Protein AF-0000000080699581 (afdb_homodimer)

Radius of gyration: 23.77 Å; Cα contacts (8 Å, |Δi|>4): 1222; chains: 2; bounding box: 45×77×59 Å

Nearest PDB structures (foldseek):
  7l6l-assembly1_E  TM=8.924E-01  e=1.092E-12  Escherichia coli K-12
  3r4k-assembly2_D  TM=7.068E-01  e=3.228E-02  Ruegeria sp. TM1040
  7clf-assembly1_A  TM=2.922E-01  e=7.551E-05  Serratia marcescens
  2ia2-assembly1_A  TM=5.879E-01  e=5.915E-02  Rhodococcus jostii RHA1
  8bif-assembly2_D-2  TM=2.968E-01  e=8.018E-04  Photorhabdus laumondii subsp. laumondii TTO1

Foldseek 3Di:
DQDPLLVVLLVVVLLVQLVVQKDFLVRSCVVSVHDSVSSVVSLVVCVVVLQWPDDPRMIGGNPLNSPQLAVNQLPPPVVFLLQLLVVVLVVDDLAFEEEAEQDSSSLSNLLVCLAHAHYEYEYQAPSSCVSNVNRNHNYHHQAADQDRRRNGHFDDSNLVSLLVAAGAEYEDEAQADDLFGGAHADPRRQRSLLSNLVRYPAYEYEDEPVRLPDDHDGDNDGLVSHQEYEYQDDDDPVSCVSDDPPRHYDHGDD/DQPPLLVVLLVVVLLVQLVVQKDFLVRSCVVSVHDSVSSVVSLVVCVVVLQWPDDPRMIGGNPLNSPQLAVNQLPPPVVFLLQLLVVVLVVDDLAFEEEAEQHSSSLSNLLVCLAHAHYEYEYQAPSSCVSNVNRNHNYHHQAADQDRRRNGHFDDSSLVSLLVAAGAEYEDEAQADDLFGGAHADPRRQRSLLSNLVRYPAYEYEDEPVRLPDDHDGHNDGLVSHQEYEYQDDDDPVSCVSDDPPRHYDHGDD

Structure (mmCIF, N/CA/C/O backbone):
data_AF-0000000080699581-model_v1
#
loop_
_entity.id
_entity.type
_entity.pdbx_description
1 polymer 'Transcriptional regulator, DeoR family'
#
loop_
_atom_site.group_PDB
_atom_site.id
_atom_site.type_symbol
_atom_site.label_atom_id
_atom_site.label_alt_id
_atom_site.label_comp_id
_atom_site.label_asym_id
_atom_site.label_entity_id
_atom_site.label_seq_id
_atom_site.pdbx_PDB_ins_code
_atom_site.Cartn_x
_atom_site.Cartn_y
_atom_site.Cartn_z
_atom_site.occupancy
_atom_site.B_iso_or_equiv
_atom_site.auth_seq_id
_atom_site.auth_comp_id
_atom_site.auth_asym_id
_atom_site.auth_atom_id
_atom_site.pdbx_PDB_model_num
ATOM 1 N N . MET A 1 1 ? 6.617 -7.266 26.922 1 30.44 1 MET A N 1
ATOM 2 C CA . MET A 1 1 ? 7.117 -7.695 25.625 1 30.44 1 MET A CA 1
ATOM 3 C C . MET A 1 1 ? 6.59 -9.078 25.266 1 30.44 1 MET A C 1
ATOM 5 O O . MET A 1 1 ? 6.797 -10.039 26.016 1 30.44 1 MET A O 1
ATOM 9 N N . ALA A 1 2 ? 5.832 -9.281 24.391 1 43.41 2 ALA A N 1
ATOM 10 C CA . ALA A 1 2 ? 5.344 -10.656 24.344 1 43.41 2 ALA A CA 1
ATOM 11 C C . ALA A 1 2 ? 6.465 -11.625 23.984 1 43.41 2 ALA A C 1
ATOM 13 O O . ALA A 1 2 ? 7.316 -11.32 23.141 1 43.41 2 ALA A O 1
ATOM 14 N N . LYS A 1 3 ? 6.781 -12.734 24.469 1 46.5 3 LYS A N 1
ATOM 15 C CA . LYS A 1 3 ? 7.707 -13.828 24.188 1 46.5 3 LYS A CA 1
ATOM 16 C C . LYS A 1 3 ? 7.496 -14.383 22.781 1 46.5 3 LYS A C 1
ATOM 18 O O . LYS A 1 3 ? 6.375 -14.375 22.266 1 46.5 3 LYS A O 1
ATOM 23 N N . PRO A 1 4 ? 8.672 -14.812 22.141 1 44.22 4 PRO A N 1
ATOM 24 C CA . PRO A 1 4 ? 8.523 -15.422 20.828 1 44.22 4 PRO A CA 1
ATOM 25 C C . PRO A 1 4 ? 7.363 -16.406 20.75 1 44.22 4 PRO A C 1
ATOM 27 O O . PRO A 1 4 ? 6.641 -16.453 19.75 1 44.22 4 PRO A O 1
ATOM 30 N N . ILE A 1 5 ? 7.25 -17.188 21.641 1 51.97 5 ILE A N 1
ATOM 31 C CA . ILE A 1 5 ? 6.168 -18.156 21.766 1 51.97 5 ILE A CA 1
ATOM 32 C C . ILE A 1 5 ? 4.832 -17.438 21.891 1 51.97 5 ILE A C 1
ATOM 34 O O . ILE A 1 5 ? 3.824 -17.875 21.328 1 51.97 5 ILE A O 1
ATOM 38 N N . ASP A 1 6 ? 4.91 -16.234 22.344 1 58.69 6 ASP A N 1
ATOM 39 C CA . ASP A 1 6 ? 3.668 -15.484 22.516 1 58.69 6 ASP A CA 1
ATOM 40 C C . ASP A 1 6 ? 3.219 -14.867 21.188 1 58.69 6 ASP A C 1
ATOM 42 O O . ASP A 1 6 ? 2.029 -14.875 20.859 1 58.69 6 ASP A O 1
ATOM 46 N N . THR A 1 7 ? 4.156 -14.312 20.469 1 54.78 7 THR A N 1
ATOM 47 C CA . THR A 1 7 ? 3.836 -13.75 19.172 1 54.78 7 THR A CA 1
ATOM 48 C C . THR A 1 7 ? 3.395 -14.844 18.203 1 54.78 7 THR A C 1
ATOM 50 O O . THR A 1 7 ? 2.426 -14.672 17.453 1 54.78 7 THR A O 1
ATOM 53 N N . GLU A 1 8 ? 4.184 -15.852 18.172 1 59.66 8 GLU A N 1
ATOM 54 C CA . GLU A 1 8 ? 3.734 -17.016 17.406 1 59.66 8 GLU A CA 1
ATOM 55 C C . GLU A 1 8 ? 2.359 -17.484 17.875 1 59.66 8 GLU A C 1
ATOM 57 O O . GLU A 1 8 ? 1.495 -17.797 17.062 1 59.66 8 GLU A O 1
ATOM 62 N N . ARG A 1 9 ? 2.338 -17.484 19.141 1 72 9 ARG A N 1
ATOM 63 C CA . ARG A 1 9 ? 1.052 -17.938 19.656 1 72 9 ARG A CA 1
ATOM 64 C C . ARG A 1 9 ? -0.059 -16.953 19.297 1 72 9 ARG A C 1
ATOM 66 O O . ARG A 1 9 ? -1.147 -17.375 18.891 1 72 9 ARG A O 1
ATOM 73 N N . ARG A 1 10 ? 0.311 -15.727 19.391 1 70.38 10 ARG A N 1
ATOM 74 C CA . ARG A 1 10 ? -0.711 -14.75 19.031 1 70.38 10 ARG A CA 1
ATOM 75 C C . ARG A 1 10 ? -1.081 -14.859 17.547 1 70.38 10 ARG A C 1
ATOM 77 O O . ARG A 1 10 ? -2.258 -14.773 17.188 1 70.38 10 ARG A O 1
ATOM 84 N N . GLN A 1 11 ? -0.11 -15 16.766 1 64.31 11 GLN A N 1
ATOM 85 C CA . GLN A 1 11 ? -0.418 -15.258 15.359 1 64.31 11 GLN A CA 1
ATOM 86 C C . GLN A 1 11 ? -1.244 -16.531 15.203 1 64.31 11 GLN A C 1
ATOM 88 O O . GLN A 1 11 ? -2.189 -16.578 14.414 1 64.31 11 GLN A O 1
ATOM 93 N N . LYS A 1 12 ? -0.851 -17.422 15.945 1 69.62 12 LYS A N 1
ATOM 94 C CA . LYS A 1 12 ? -1.605 -18.672 15.922 1 69.62 12 LYS A CA 1
ATOM 95 C C . LYS A 1 12 ? -3 -18.484 16.516 1 69.62 12 LYS A C 1
ATOM 97 O O . LYS A 1 12 ? -3.969 -19.078 16.031 1 69.62 12 LYS A O 1
ATOM 102 N N . ILE A 1 13 ? -3.064 -17.672 17.469 1 74.19 13 ILE A N 1
ATOM 103 C CA . ILE A 1 13 ? -4.359 -17.344 18.062 1 74.19 13 ILE A CA 1
ATOM 104 C C . ILE A 1 13 ? -5.223 -16.625 17.031 1 74.19 13 ILE A C 1
ATOM 106 O O . ILE A 1 13 ? -6.402 -16.938 16.859 1 74.19 13 ILE A O 1
ATOM 110 N N . VAL A 1 14 ? -4.496 -15.711 16.406 1 66.88 14 VAL A N 1
ATOM 111 C CA . VAL A 1 14 ? -5.227 -14.992 15.367 1 66.88 14 VAL A CA 1
ATOM 112 C C . VAL A 1 14 ? -5.68 -15.977 14.289 1 66.88 14 VAL A C 1
ATOM 114 O O . VAL A 1 14 ? -6.836 -15.953 13.867 1 66.88 14 VAL A O 1
ATOM 117 N N . GLN A 1 15 ? -4.758 -16.781 13.953 1 62.25 15 GLN A N 1
ATOM 118 C CA . GLN A 1 15 ? -5.082 -17.797 12.961 1 62.25 15 GLN A CA 1
ATOM 119 C C . GLN A 1 15 ? -6.207 -18.703 13.453 1 62.25 15 GLN A C 1
ATOM 121 O O . GLN A 1 15 ? -7.121 -19.031 12.695 1 62.25 15 GLN A O 1
ATOM 126 N N . TYR A 1 16 ? -6.098 -19.078 14.68 1 66.44 16 TYR A N 1
ATOM 127 C CA . TYR A 1 16 ? -7.109 -19.938 15.281 1 66.44 16 TYR A CA 1
ATOM 128 C C . TYR A 1 16 ? -8.469 -19.25 15.305 1 66.44 16 TYR A C 1
ATOM 130 O O . TYR A 1 16 ? -9.477 -19.828 14.891 1 66.44 16 TYR A O 1
ATOM 138 N N . VAL A 1 17 ? -8.461 -18.031 15.68 1 68.56 17 VAL A N 1
ATOM 139 C CA . VAL A 1 17 ? -9.719 -17.297 15.812 1 68.56 17 VAL A CA 1
ATOM 140 C C . VAL A 1 17 ? -10.297 -17 14.43 1 68.56 17 VAL A C 1
ATOM 142 O O . VAL A 1 17 ? -11.508 -17.109 14.219 1 68.56 17 VAL A O 1
ATOM 145 N N . MET A 1 18 ? -9.312 -16.766 13.578 1 59.19 18 MET A N 1
ATOM 146 C CA . MET A 1 18 ? -9.75 -16.469 12.211 1 59.19 18 MET A CA 1
ATOM 147 C C . MET A 1 18 ? -10.289 -17.734 11.539 1 59.19 18 MET A C 1
ATOM 149 O O . MET A 1 18 ? -11.273 -17.672 10.805 1 59.19 18 MET A O 1
ATOM 153 N N . SER A 1 19 ? -9.719 -18.812 11.797 1 57.88 19 SER A N 1
ATOM 154 C CA . SER A 1 19 ? -10.117 -20.078 11.211 1 57.88 19 SER A CA 1
ATOM 155 C C . SER A 1 19 ? -11.414 -20.594 11.836 1 57.88 19 SER A C 1
ATOM 157 O O . SER A 1 19 ? -12.219 -21.234 11.156 1 57.88 19 SER A O 1
ATOM 159 N N . HIS A 1 20 ? -11.68 -20.203 13.047 1 60.62 20 HIS A N 1
ATOM 160 C CA . HIS A 1 20 ? -12.828 -20.75 13.758 1 60.62 20 HIS A CA 1
ATOM 161 C C . HIS A 1 20 ? -13.938 -19.719 13.891 1 60.62 20 HIS A C 1
ATOM 163 O O . HIS A 1 20 ? -15.023 -20.031 14.375 1 60.62 20 HIS A O 1
ATOM 169 N N . GLY A 1 21 ? -13.562 -18.5 13.328 1 59.16 21 GLY A N 1
ATOM 170 C CA . GLY A 1 21 ? -14.523 -17.406 13.375 1 59.16 21 GLY A CA 1
ATOM 171 C C . GLY A 1 21 ? -14.68 -16.812 14.766 1 59.16 21 GLY A C 1
ATOM 172 O O . GLY A 1 21 ? -15.109 -15.664 14.906 1 59.16 21 GLY A O 1
ATOM 173 N N . LYS A 1 22 ? -14.57 -17.656 15.711 1 65 22 LYS A N 1
ATOM 174 C CA . LYS A 1 22 ? -14.609 -17.281 17.125 1 65 22 LYS A CA 1
ATOM 175 C C . LYS A 1 22 ? -13.812 -18.25 17.969 1 65 22 LYS A C 1
ATOM 177 O O . LYS A 1 22 ? -13.508 -19.359 17.531 1 65 22 LYS A O 1
ATOM 182 N N . ALA A 1 23 ? -13.227 -17.766 19.078 1 76.81 23 ALA A N 1
ATOM 183 C CA . ALA A 1 23 ? -12.609 -18.672 20.031 1 76.81 23 ALA A CA 1
ATOM 184 C C . ALA A 1 23 ? -12.852 -18.219 21.469 1 76.81 23 ALA A C 1
ATOM 186 O O . ALA A 1 23 ? -13.062 -17.031 21.719 1 76.81 23 ALA A O 1
ATOM 187 N N . ARG A 1 24 ? -13.102 -19.203 22.375 1 78.44 24 ARG A N 1
ATOM 188 C CA . ARG A 1 24 ? -13.172 -18.891 23.797 1 78.44 24 ARG A CA 1
ATOM 189 C C . ARG A 1 24 ? -11.781 -18.891 24.422 1 78.44 24 ARG A C 1
ATOM 191 O O . ARG A 1 24 ? -10.898 -19.625 23.984 1 78.44 24 ARG A O 1
ATOM 198 N N . VAL A 1 25 ? -11.578 -18.062 25.375 1 82.19 25 VAL A N 1
ATOM 199 C CA . VAL A 1 25 ? -10.305 -17.953 26.078 1 82.19 25 VAL A CA 1
ATOM 200 C C . VAL A 1 25 ? -9.875 -19.328 26.562 1 82.19 25 VAL A C 1
ATOM 202 O O . VAL A 1 25 ? -8.711 -19.719 26.438 1 82.19 25 VAL A O 1
ATOM 205 N N . ALA A 1 26 ? -10.82 -20.109 27.094 1 81.38 26 ALA A N 1
ATOM 206 C CA . ALA A 1 26 ? -10.523 -21.438 27.594 1 81.38 26 ALA A CA 1
ATOM 207 C C . ALA A 1 26 ? -10.055 -22.375 26.484 1 81.38 26 ALA A C 1
ATOM 209 O O . ALA A 1 26 ? -9.125 -23.156 26.672 1 81.38 26 ALA A O 1
ATOM 210 N N . GLU A 1 27 ? -10.656 -22.344 25.297 1 82.12 27 GLU A N 1
ATOM 211 C CA . GLU A 1 27 ? -10.289 -23.125 24.125 1 82.12 27 GLU A CA 1
ATOM 212 C C . GLU A 1 27 ? -8.867 -22.797 23.672 1 82.12 27 GLU A C 1
ATOM 214 O O . GLU A 1 27 ? -8.094 -23.688 23.328 1 82.12 27 GLU A O 1
ATOM 219 N N . LEU A 1 28 ? -8.609 -21.578 23.641 1 83.12 28 LEU A N 1
ATOM 220 C CA . LEU A 1 28 ? -7.281 -21.125 23.219 1 83.12 28 LEU A CA 1
ATOM 221 C C . LEU A 1 28 ? -6.219 -21.562 24.219 1 83.12 28 LEU A C 1
ATOM 223 O O . LEU A 1 28 ? -5.121 -21.969 23.828 1 83.12 28 LEU A O 1
ATOM 227 N N . ALA A 1 29 ? -6.574 -21.469 25.453 1 84.69 29 ALA A N 1
ATOM 228 C CA . ALA A 1 29 ? -5.656 -21.922 26.5 1 84.69 29 ALA A CA 1
ATOM 229 C C . ALA A 1 29 ? -5.328 -23.406 26.359 1 84.69 29 ALA A C 1
ATOM 231 O O . ALA A 1 29 ? -4.172 -23.812 26.5 1 84.69 29 ALA A O 1
ATOM 232 N N . GLU A 1 30 ? -6.352 -24.188 26.109 1 84.12 30 GLU A N 1
ATOM 233 C CA . GLU A 1 30 ? -6.168 -25.625 25.875 1 84.12 30 GLU A CA 1
ATOM 234 C C . GLU A 1 30 ? -5.363 -25.875 24.609 1 84.12 30 GLU A C 1
ATOM 236 O O . GLU A 1 30 ? -4.445 -26.703 24.609 1 84.12 30 GLU A O 1
ATOM 241 N N . ALA A 1 31 ? -5.664 -25.188 23.531 1 80.81 31 ALA A N 1
ATOM 242 C CA . ALA A 1 31 ? -5.074 -25.406 22.219 1 80.81 31 ALA A CA 1
ATOM 243 C C . ALA A 1 31 ? -3.588 -25.062 22.219 1 80.81 31 ALA A C 1
ATOM 245 O O . ALA A 1 31 ? -2.793 -25.703 21.516 1 80.81 31 ALA A O 1
ATOM 246 N N . PHE A 1 32 ? -3.293 -24.125 23 1 80.81 32 PHE A N 1
ATOM 247 C CA . PHE A 1 32 ? -1.922 -23.625 22.953 1 80.81 32 PHE A CA 1
ATOM 248 C C . PHE A 1 32 ? -1.177 -23.969 24.234 1 80.81 32 PHE A C 1
ATOM 250 O O . PHE A 1 32 ? -0.055 -23.516 24.453 1 80.81 32 PHE A O 1
ATOM 257 N N . ASN A 1 33 ? -1.839 -24.734 25.016 1 81.81 33 ASN A N 1
ATOM 258 C CA . ASN A 1 33 ? -1.288 -25.281 26.25 1 81.81 33 ASN A CA 1
ATOM 259 C C . ASN A 1 33 ? -0.688 -24.172 27.125 1 81.81 33 ASN A C 1
ATOM 261 O O . ASN A 1 33 ? 0.458 -24.281 27.562 1 81.81 33 ASN A O 1
ATOM 265 N N . VAL A 1 34 ? -1.555 -23.203 27.266 1 82.88 34 VAL A N 1
ATOM 266 C CA . VAL A 1 34 ? -1.167 -22.109 28.156 1 82.88 34 VAL A CA 1
ATOM 267 C C . VAL A 1 34 ? -2.338 -21.734 29.047 1 82.88 34 VAL A C 1
ATOM 269 O O . VAL A 1 34 ? -3.455 -22.219 28.875 1 82.88 34 VAL A O 1
ATOM 272 N N . SER A 1 35 ? -2.123 -20.938 30.031 1 81 35 SER A N 1
ATOM 273 C CA . SER A 1 35 ? -3.172 -20.562 30.969 1 81 35 SER A CA 1
ATOM 274 C C . SER A 1 35 ? -4.148 -19.578 30.328 1 81 35 SER A C 1
ATOM 276 O O . SER A 1 35 ? -3.803 -18.875 29.375 1 81 35 SER A O 1
ATOM 278 N N . GLY A 1 36 ? -5.301 -19.484 30.859 1 82.06 36 GLY A N 1
ATOM 279 C CA . GLY A 1 36 ? -6.281 -18.5 30.422 1 82.06 36 GLY A CA 1
ATOM 280 C C . GLY A 1 36 ? -5.797 -17.078 30.562 1 82.06 36 GLY A C 1
ATOM 281 O O . GLY A 1 36 ? -6.125 -16.219 29.734 1 82.06 36 GLY A O 1
ATOM 282 N N . GLU A 1 37 ? -5.035 -16.953 31.516 1 81.75 37 GLU A N 1
ATOM 283 C CA . GLU A 1 37 ? -4.488 -15.617 31.766 1 81.75 37 GLU A CA 1
ATOM 284 C C . GLU A 1 37 ? -3.512 -15.211 30.656 1 81.75 37 GLU A C 1
ATOM 286 O O . GLU A 1 37 ? -3.516 -14.062 30.219 1 81.75 37 GLU A O 1
ATOM 291 N N . THR A 1 38 ? -2.861 -16.094 30.219 1 78.56 38 THR A N 1
ATOM 292 C CA . THR A 1 38 ? -1.924 -15.859 29.125 1 78.56 38 THR A CA 1
ATOM 293 C C . THR A 1 38 ? -2.67 -15.547 27.828 1 78.56 38 THR A C 1
ATOM 295 O O . THR A 1 38 ? -2.293 -14.625 27.094 1 78.56 38 THR A O 1
ATOM 298 N N . ILE A 1 39 ? -3.711 -16.344 27.594 1 81.62 39 ILE A N 1
ATOM 299 C CA . ILE A 1 39 ? -4.52 -16.109 26.406 1 81.62 39 ILE A CA 1
ATOM 300 C C . ILE A 1 39 ? -5.172 -14.734 26.484 1 81.62 39 ILE A C 1
ATOM 302 O O . ILE A 1 39 ? -5.203 -14 25.484 1 81.62 39 ILE A O 1
ATOM 306 N N . ARG A 1 40 ? -5.617 -14.359 27.625 1 78.12 40 ARG A N 1
ATOM 307 C CA . ARG A 1 40 ? -6.277 -13.07 27.797 1 78.12 40 ARG A CA 1
ATOM 308 C C . ARG A 1 40 ? -5.309 -11.914 27.547 1 78.12 40 ARG A C 1
ATOM 310 O O . ARG A 1 40 ? -5.676 -10.914 26.938 1 78.12 40 ARG A O 1
ATOM 317 N N . LYS A 1 41 ? -4.191 -12.086 27.859 1 76.44 41 LYS A N 1
ATOM 318 C CA . LYS A 1 41 ? -3.166 -11.078 27.594 1 76.44 41 LYS A CA 1
ATOM 319 C C . LYS A 1 41 ? -2.893 -10.953 26.109 1 76.44 41 LYS A C 1
ATOM 321 O O . LYS A 1 41 ? -2.793 -9.844 25.578 1 76.44 41 LYS A O 1
ATOM 326 N N . ASP A 1 42 ? -2.82 -12.102 25.516 1 75.69 42 ASP A N 1
ATOM 327 C CA . ASP A 1 42 ? -2.645 -12.109 24.062 1 75.69 42 ASP A CA 1
ATOM 328 C C . ASP A 1 42 ? -3.836 -11.461 23.359 1 75.69 42 ASP A C 1
ATOM 330 O O . ASP A 1 42 ? -3.662 -10.656 22.438 1 75.69 42 ASP A O 1
ATOM 334 N N . LEU A 1 43 ? -5.023 -11.773 23.781 1 76.06 43 LEU A N 1
ATOM 335 C CA . LEU A 1 43 ? -6.246 -11.297 23.141 1 76.06 43 LEU A CA 1
ATOM 336 C C . LEU A 1 43 ? -6.422 -9.797 23.359 1 76.06 43 LEU A C 1
ATOM 338 O O . LEU A 1 43 ? -6.914 -9.086 22.484 1 76.06 43 LEU A O 1
ATOM 342 N N . ASN A 1 44 ? -6 -9.375 24.453 1 70.88 44 ASN A N 1
ATOM 343 C CA . ASN A 1 44 ? -6.051 -7.945 24.719 1 70.88 44 ASN A CA 1
ATOM 344 C C . ASN A 1 44 ? -5.133 -7.168 23.766 1 70.88 44 ASN A C 1
ATOM 346 O O . ASN A 1 44 ? -5.516 -6.121 23.25 1 70.88 44 ASN A O 1
ATOM 350 N N . GLU A 1 45 ? -4.105 -7.73 23.547 1 65.31 45 GLU A N 1
ATOM 351 C CA . GLU A 1 45 ? -3.186 -7.129 22.578 1 65.31 45 GLU A CA 1
ATOM 352 C C . GLU A 1 45 ? -3.775 -7.133 21.172 1 65.31 45 GLU A C 1
ATOM 354 O O . GLU A 1 45 ? -3.695 -6.129 20.469 1 65.31 45 GLU A O 1
ATOM 359 N N . LEU A 1 46 ? -4.328 -8.133 20.797 1 66.44 46 LEU A N 1
ATOM 360 C CA . LEU A 1 46 ? -4.93 -8.289 19.484 1 66.44 46 LEU A CA 1
ATOM 361 C C . LEU A 1 46 ? -6.191 -7.449 19.359 1 66.44 46 LEU A C 1
ATOM 363 O O . LEU A 1 46 ? -6.496 -6.934 18.266 1 66.44 46 LEU A O 1
ATOM 367 N N . HIS A 1 47 ? -6.805 -7.254 20.453 1 63.19 47 HIS A N 1
ATOM 368 C CA . HIS A 1 47 ? -7.984 -6.395 20.5 1 63.19 47 HIS A CA 1
ATOM 369 C C . HIS A 1 47 ? -7.598 -4.926 20.359 1 63.19 47 HIS A C 1
ATOM 371 O O . HIS A 1 47 ? -8.227 -4.188 19.594 1 63.19 47 HIS A O 1
ATOM 377 N N . ASN A 1 48 ? -6.668 -4.66 20.953 1 58.94 48 ASN A N 1
ATOM 378 C CA . ASN A 1 48 ? -6.195 -3.281 20.891 1 58.94 48 ASN A CA 1
ATOM 379 C C . ASN A 1 48 ? -5.672 -2.926 19.5 1 58.94 48 ASN A C 1
ATOM 381 O O . ASN A 1 48 ? -5.758 -1.773 19.078 1 58.94 48 ASN A O 1
ATOM 385 N N . ARG A 1 49 ? -5.324 -3.957 18.875 1 50.34 49 ARG A N 1
ATOM 386 C CA . ARG A 1 49 ? -4.84 -3.791 17.516 1 50.34 49 ARG A CA 1
ATOM 387 C C . ARG A 1 49 ? -5.969 -3.955 16.5 1 50.34 49 ARG A C 1
ATOM 389 O O . ARG A 1 49 ? -5.73 -4.012 15.289 1 50.34 49 ARG A O 1
ATOM 396 N N . ASN A 1 50 ? -7.031 -4.02 17 1 53.06 50 ASN A N 1
ATOM 397 C CA . ASN A 1 50 ? -8.258 -4.258 16.234 1 53.06 50 ASN A CA 1
ATOM 398 C C . ASN A 1 50 ? -8.125 -5.469 15.32 1 53.06 50 ASN A C 1
ATOM 400 O O . ASN A 1 50 ? -8.648 -5.473 14.203 1 53.06 50 ASN A O 1
ATOM 404 N N . ILE A 1 51 ? -7.363 -6.371 15.75 1 58.31 51 ILE A N 1
ATOM 405 C CA . ILE A 1 51 ? -7.219 -7.617 15.016 1 58.31 51 ILE A CA 1
ATOM 406 C C . ILE A 1 51 ? -8.266 -8.625 15.492 1 58.31 51 ILE A C 1
ATOM 408 O O . ILE A 1 51 ? -8.883 -9.312 14.68 1 58.31 51 ILE A O 1
ATOM 412 N N . LEU A 1 52 ? -8.344 -8.617 16.828 1 63.78 52 LEU A N 1
ATOM 413 C CA . LEU A 1 52 ? -9.375 -9.445 17.453 1 63.78 52 LEU A CA 1
ATOM 414 C C . LEU A 1 52 ? -10.195 -8.641 18.453 1 63.78 52 LEU A C 1
ATOM 416 O O . LEU A 1 52 ? -9.695 -7.672 19.031 1 63.78 52 LEU A O 1
ATOM 420 N N . HIS A 1 53 ? -11.391 -8.828 18.359 1 64.5 53 HIS A N 1
ATOM 421 C CA . HIS A 1 53 ? -12.281 -8.258 19.359 1 64.5 53 HIS A CA 1
ATOM 422 C C . HIS A 1 53 ? -12.578 -9.258 20.484 1 64.5 53 HIS A C 1
ATOM 424 O O . HIS A 1 53 ? -12.906 -10.414 20.203 1 64.5 53 HIS A O 1
ATOM 430 N N . LYS A 1 54 ? -12.242 -8.805 21.625 1 61.69 54 LYS A N 1
ATOM 431 C CA . LYS A 1 54 ? -12.516 -9.641 22.797 1 61.69 54 LYS A CA 1
ATOM 432 C C . LYS A 1 54 ? -13.734 -9.133 23.562 1 61.69 54 LYS A C 1
ATOM 434 O O . LYS A 1 54 ? -13.852 -7.93 23.812 1 61.69 54 LYS A O 1
ATOM 439 N N . GLY A 1 55 ? -14.812 -9.945 23.688 1 59.31 55 GLY A N 1
ATOM 440 C CA . GLY A 1 55 ? -15.984 -9.688 24.516 1 59.31 55 GLY A CA 1
ATOM 441 C C . GLY A 1 55 ? -16.547 -10.938 25.172 1 59.31 55 GLY A C 1
ATOM 442 O O . GLY A 1 55 ? -16.719 -11.961 24.5 1 59.31 55 GLY A O 1
ATOM 443 N N . HIS A 1 56 ? -16.984 -10.781 26.656 1 59.47 56 HIS A N 1
ATOM 444 C CA . HIS A 1 56 ? -17.672 -11.797 27.438 1 59.47 56 HIS A CA 1
ATOM 445 C C . HIS A 1 56 ? -16.938 -13.133 27.359 1 59.47 56 HIS A C 1
ATOM 447 O O . HIS A 1 56 ? -17.578 -14.18 27.219 1 59.47 56 HIS A O 1
ATOM 453 N N . GLY A 1 57 ? -15.555 -13.18 27.328 1 62.5 57 GLY A N 1
ATOM 454 C CA . GLY A 1 57 ? -14.812 -14.43 27.312 1 62.5 57 GLY A CA 1
ATOM 455 C C . GLY A 1 57 ? -14.672 -15.016 25.906 1 62.5 57 GLY A C 1
ATOM 456 O O . GLY A 1 57 ? -14.086 -16.094 25.734 1 62.5 57 GLY A O 1
ATOM 457 N N . ILE A 1 58 ? -15.328 -14.422 24.891 1 62.59 58 ILE A N 1
ATOM 458 C CA . ILE A 1 58 ? -15.258 -14.836 23.5 1 62.59 58 ILE A CA 1
ATOM 459 C C . ILE A 1 58 ? -14.367 -13.875 22.703 1 62.59 58 ILE A C 1
ATOM 461 O O . ILE A 1 58 ? -14.367 -12.672 22.969 1 62.59 58 ILE A O 1
ATOM 465 N N . VAL A 1 59 ? -13.484 -14.461 21.969 1 69.75 59 VAL A N 1
ATOM 466 C CA . VAL A 1 59 ? -12.617 -13.68 21.094 1 69.75 59 VAL A CA 1
ATOM 467 C C . VAL A 1 59 ? -13.094 -13.812 19.641 1 69.75 59 VAL A C 1
ATOM 469 O O . VAL A 1 59 ? -13.312 -14.922 19.156 1 69.75 59 VAL A O 1
ATOM 472 N N . LEU A 1 60 ? -13.43 -12.672 19.188 1 58.19 60 LEU A N 1
ATOM 473 C CA . LEU A 1 60 ? -13.875 -12.578 17.797 1 58.19 60 LEU A CA 1
ATOM 474 C C . LEU A 1 60 ? -12.844 -11.852 16.938 1 58.19 60 LEU A C 1
ATOM 476 O O . LEU A 1 60 ? -12.094 -11.008 17.438 1 58.19 60 LEU A O 1
ATOM 480 N N . PRO A 1 61 ? -12.523 -12.539 15.789 1 54.28 61 PRO A N 1
ATOM 481 C CA . PRO A 1 61 ? -11.781 -11.625 14.922 1 54.28 61 PRO A CA 1
ATOM 482 C C . PRO A 1 61 ? -12.336 -10.203 14.945 1 54.28 61 PRO A C 1
ATOM 484 O O . PRO A 1 61 ? -13.547 -10.016 15.07 1 54.28 61 PRO A O 1
ATOM 487 N N . ALA A 1 62 ? -11.5 -9.227 15.25 1 48.09 62 ALA A N 1
ATOM 488 C CA . ALA A 1 62 ? -12.062 -7.883 15.109 1 48.09 62 ALA A CA 1
ATOM 489 C C . ALA A 1 62 ? -12.875 -7.758 13.82 1 48.09 62 ALA A C 1
ATOM 491 O O . ALA A 1 62 ? -12.547 -8.391 12.812 1 48.09 62 ALA A O 1
ATOM 492 N N . SER A 1 63 ? -14.062 -7.492 14.031 1 44.34 63 SER A N 1
ATOM 493 C CA . SER A 1 63 ? -14.992 -7.461 12.906 1 44.34 63 SER A CA 1
ATOM 494 C C . SER A 1 63 ? -14.266 -7.156 11.594 1 44.34 63 SER A C 1
ATOM 496 O O . SER A 1 63 ? -14.539 -7.785 10.57 1 44.34 63 SER A O 1
ATOM 498 N N . ALA A 1 64 ? -13.273 -6.32 11.625 1 42 64 ALA A N 1
ATOM 499 C CA . ALA A 1 64 ? -12.625 -5.887 10.391 1 42 64 ALA A CA 1
ATOM 500 C C . ALA A 1 64 ? -11.641 -6.941 9.891 1 42 64 ALA A C 1
ATOM 502 O O . ALA A 1 64 ? -11.492 -7.133 8.68 1 42 64 ALA A O 1
ATOM 503 N N . TYR A 1 65 ? -10.875 -7.727 10.781 1 40.12 65 TYR A N 1
ATOM 504 C CA . TYR A 1 65 ? -9.93 -8.773 10.414 1 40.12 65 TYR A CA 1
ATOM 505 C C . TYR A 1 65 ? -10.656 -10.023 9.938 1 40.12 65 TYR A C 1
ATOM 507 O O . TYR A 1 65 ? -10.219 -10.688 8.992 1 40.12 65 TYR A O 1
ATOM 515 N N . LEU A 1 66 ? -11.57 -10.594 10.805 1 40.19 66 LEU A N 1
ATOM 516 C CA . LEU A 1 66 ? -12.391 -11.75 10.438 1 40.19 66 LEU A CA 1
ATOM 517 C C . LEU A 1 66 ? -12.953 -11.586 9.039 1 40.19 66 LEU A C 1
ATOM 519 O O . LEU A 1 66 ? -13.094 -12.562 8.305 1 40.19 66 LEU A O 1
ATOM 523 N N . GLU A 1 67 ? -13.289 -10.352 8.852 1 46.28 67 GLU A N 1
ATOM 524 C CA . GLU A 1 67 ? -13.875 -10.117 7.531 1 46.28 67 GLU A CA 1
ATOM 525 C C . GLU A 1 67 ? -12.789 -9.914 6.473 1 46.28 67 GLU A C 1
ATOM 527 O O . GLU A 1 67 ? -13.086 -9.852 5.281 1 46.28 67 GLU A O 1
ATOM 532 N N . ASN A 1 68 ? -11.516 -10.109 7.008 1 60.59 68 ASN A N 1
ATOM 533 C CA . ASN A 1 68 ? -10.516 -9.805 5.992 1 60.59 68 ASN A CA 1
ATOM 534 C C . ASN A 1 68 ? -10.172 -11.031 5.156 1 60.59 68 ASN A C 1
ATOM 536 O O . ASN A 1 68 ? -9.336 -11.844 5.555 1 60.59 68 ASN A O 1
ATOM 540 N N . VAL A 1 69 ? -10.852 -11.344 4.254 1 70.06 69 VAL A N 1
ATOM 541 C CA . VAL A 1 69 ? -10.75 -12.422 3.27 1 70.06 69 VAL A CA 1
ATOM 542 C C . VAL A 1 69 ? -9.289 -12.594 2.84 1 70.06 69 VAL A C 1
ATOM 544 O O . VAL A 1 69 ? -8.789 -13.719 2.76 1 70.06 69 VAL A O 1
ATOM 547 N N . TYR A 1 70 ? -8.555 -11.57 2.902 1 79.88 70 TYR A N 1
ATOM 548 C CA . TYR A 1 70 ? -7.172 -11.656 2.449 1 79.88 70 TYR A CA 1
ATOM 549 C C . TYR A 1 70 ? -6.277 -12.242 3.533 1 79.88 70 TYR A C 1
ATOM 551 O O . TYR A 1 70 ? -5.438 -13.102 3.254 1 79.88 70 TYR A O 1
ATOM 559 N N . ALA A 1 71 ? -6.41 -11.797 4.672 1 69.19 71 ALA A N 1
ATOM 560 C CA . ALA A 1 71 ? -5.562 -12.273 5.766 1 69.19 71 ALA A CA 1
ATOM 561 C C . ALA A 1 71 ? -5.727 -13.773 5.969 1 69.19 71 ALA A C 1
ATOM 563 O O . ALA A 1 71 ? -4.746 -14.484 6.191 1 69.19 71 ALA A O 1
ATOM 564 N N . ARG A 1 72 ? -6.902 -14.266 5.812 1 72 72 ARG A N 1
ATOM 565 C CA . ARG A 1 72 ? -7.168 -15.695 5.926 1 72 72 ARG A CA 1
ATOM 566 C C . ARG A 1 72 ? -6.496 -16.469 4.797 1 72 72 ARG A C 1
ATOM 568 O O . ARG A 1 72 ? -5.875 -17.516 5.035 1 72 72 ARG A O 1
ATOM 575 N N . LYS A 1 73 ? -6.617 -15.961 3.646 1 83.19 73 LYS A N 1
ATOM 576 C CA . LYS A 1 73 ? -5.984 -16.594 2.494 1 83.19 73 LYS A CA 1
ATOM 577 C C . LYS A 1 73 ? -4.465 -16.625 2.65 1 83.19 73 LYS A C 1
ATOM 579 O O . LYS A 1 73 ? -3.836 -17.656 2.385 1 83.19 73 LYS A O 1
ATOM 584 N N . ALA A 1 74 ? -3.904 -15.539 3.094 1 79.94 74 ALA A N 1
ATOM 585 C CA . ALA A 1 74 ? -2.459 -15.422 3.252 1 79.94 74 ALA A CA 1
ATOM 586 C C . ALA A 1 74 ? -1.941 -16.391 4.316 1 79.94 74 ALA A C 1
ATOM 588 O O . ALA A 1 74 ? -0.818 -16.891 4.215 1 79.94 74 ALA A O 1
ATOM 589 N N . ALA A 1 75 ? -2.785 -16.734 5.219 1 72.81 75 ALA A N 1
ATOM 590 C CA . ALA A 1 75 ? -2.375 -17.547 6.359 1 72.81 75 ALA A CA 1
ATOM 591 C C . ALA A 1 75 ? -2.566 -19.031 6.066 1 72.81 75 ALA A C 1
ATOM 593 O O . ALA A 1 75 ? -2.027 -19.891 6.777 1 72.81 75 ALA A O 1
ATOM 594 N N . ARG A 1 76 ? -3.271 -19.328 5.094 1 80.38 76 ARG A N 1
ATOM 595 C CA . ARG A 1 76 ? -3.492 -20.719 4.715 1 80.38 76 ARG A CA 1
ATOM 596 C C . ARG A 1 76 ? -2.34 -21.234 3.863 1 80.38 76 ARG A C 1
ATOM 598 O O . ARG A 1 76 ? -1.814 -20.516 3.01 1 80.38 76 ARG A O 1
ATOM 605 N N . HIS A 1 77 ? -1.868 -22.516 4.145 1 87 77 HIS A N 1
ATOM 606 C CA . HIS A 1 77 ? -0.859 -23.203 3.35 1 87 77 HIS A CA 1
ATOM 607 C C . HIS A 1 77 ? 0.442 -22.406 3.299 1 87 77 HIS A C 1
ATOM 609 O O . HIS A 1 77 ? 1.029 -22.234 2.229 1 87 77 HIS A O 1
ATOM 615 N N . GLN A 1 78 ? 0.804 -21.844 4.371 1 83.06 78 GLN A N 1
ATOM 616 C CA . GLN A 1 78 ? 1.955 -20.953 4.461 1 83.06 78 GLN A CA 1
ATOM 617 C C . GLN A 1 78 ? 3.238 -21.656 4.051 1 83.06 78 GLN A C 1
ATOM 619 O O . GLN A 1 78 ? 4.074 -21.094 3.346 1 83.06 78 GLN A O 1
ATOM 624 N N . GLU A 1 79 ? 3.371 -22.938 4.555 1 86.25 79 GLU A N 1
ATOM 625 C CA . GLU A 1 79 ? 4.566 -23.688 4.211 1 86.25 79 GLU A CA 1
ATOM 626 C C . GLU A 1 79 ? 4.645 -23.953 2.709 1 86.25 79 GLU A C 1
ATOM 628 O O . GLU A 1 79 ? 5.703 -23.781 2.098 1 86.25 79 GLU A O 1
ATOM 633 N N . GLU A 1 80 ? 3.543 -24.406 2.205 1 93.69 80 GLU A N 1
ATOM 634 C CA . GLU A 1 80 ? 3.467 -24.625 0.765 1 93.69 80 GLU A CA 1
ATOM 635 C C . GLU A 1 80 ? 3.807 -23.359 -0.012 1 93.69 80 GLU A C 1
ATOM 637 O O . GLU A 1 80 ? 4.617 -23.391 -0.938 1 93.69 80 GLU A O 1
ATOM 642 N N . LYS A 1 81 ? 3.205 -22.188 0.393 1 93.12 81 LYS A N 1
ATOM 643 C CA . LYS A 1 81 ? 3.449 -20.922 -0.278 1 93.12 81 LYS A CA 1
ATOM 644 C C . LYS A 1 81 ? 4.918 -20.516 -0.173 1 93.12 81 LYS A C 1
ATOM 646 O O . LYS A 1 81 ? 5.488 -19.984 -1.126 1 93.12 81 LYS A O 1
ATOM 651 N N . SER A 1 82 ? 5.504 -20.781 0.935 1 91.19 82 SER A N 1
ATOM 652 C CA . SER A 1 82 ? 6.902 -20.422 1.142 1 91.19 82 SER A CA 1
ATOM 653 C C . SER A 1 82 ? 7.82 -21.219 0.226 1 91.19 82 SER A C 1
ATOM 655 O O . SER A 1 82 ? 8.758 -20.672 -0.358 1 91.19 82 SER A O 1
ATOM 657 N N . ARG A 1 83 ? 7.578 -22.484 0.126 1 94.94 83 ARG A N 1
ATOM 658 C CA . ARG A 1 83 ? 8.375 -23.344 -0.746 1 94.94 83 ARG A CA 1
ATOM 659 C C . ARG A 1 83 ? 8.227 -22.922 -2.205 1 94.94 83 ARG A C 1
ATOM 661 O O . ARG A 1 83 ? 9.203 -22.875 -2.949 1 94.94 83 ARG A O 1
ATOM 668 N N . ILE A 1 84 ? 7.039 -22.656 -2.562 1 98.25 84 ILE A N 1
ATOM 669 C CA . ILE A 1 84 ? 6.75 -22.203 -3.914 1 98.25 84 ILE A CA 1
ATOM 670 C C . ILE A 1 84 ? 7.496 -20.891 -4.18 1 98.25 84 ILE A C 1
ATOM 672 O O . ILE A 1 84 ? 8.148 -20.734 -5.211 1 98.25 84 ILE A O 1
ATOM 676 N N . ALA A 1 85 ? 7.434 -19.922 -3.262 1 96.88 85 ALA A N 1
ATOM 677 C CA . ALA A 1 85 ? 8.07 -18.609 -3.391 1 96.88 85 ALA A CA 1
ATOM 678 C C . ALA A 1 85 ? 9.586 -18.75 -3.525 1 96.88 85 ALA A C 1
ATOM 680 O O . ALA A 1 85 ? 10.211 -18.047 -4.324 1 96.88 85 ALA A O 1
ATOM 681 N N . ALA A 1 86 ? 10.125 -19.656 -2.762 1 95.31 86 ALA A N 1
ATOM 682 C CA . ALA A 1 86 ? 11.57 -19.859 -2.801 1 95.31 86 ALA A CA 1
ATOM 683 C C . ALA A 1 86 ? 12.016 -20.359 -4.176 1 95.31 86 ALA A C 1
ATOM 685 O O . ALA A 1 86 ? 13.016 -19.875 -4.719 1 95.31 86 ALA A O 1
ATOM 686 N N . LEU A 1 87 ? 11.312 -21.297 -4.656 1 98.38 87 LEU A N 1
ATOM 687 C CA . LEU A 1 87 ? 11.641 -21.797 -5.992 1 98.38 87 LEU A CA 1
ATOM 688 C C . LEU A 1 87 ? 11.461 -20.688 -7.031 1 98.38 87 LEU A C 1
ATOM 690 O O . LEU A 1 87 ? 12.297 -20.531 -7.922 1 98.38 87 LEU A O 1
ATOM 694 N N . ALA A 1 88 ? 10.391 -19.984 -6.969 1 98.62 88 ALA A N 1
ATOM 695 C CA . ALA A 1 88 ? 10.164 -18.859 -7.875 1 98.62 88 ALA A CA 1
ATOM 696 C C . ALA A 1 88 ? 11.32 -17.859 -7.812 1 98.62 88 ALA A C 1
ATOM 698 O O . ALA A 1 88 ? 11.789 -17.375 -8.852 1 98.62 88 ALA A O 1
ATOM 699 N N . GLU A 1 89 ? 11.734 -17.516 -6.605 1 97.12 89 GLU A N 1
ATOM 700 C CA . GLU A 1 89 ? 12.852 -16.594 -6.406 1 97.12 89 GLU A CA 1
ATOM 701 C C . GLU A 1 89 ? 14.094 -17.047 -7.156 1 97.12 89 GLU A C 1
ATOM 703 O O . GLU A 1 89 ? 14.812 -16.234 -7.734 1 97.12 89 GLU A O 1
ATOM 708 N N . SER A 1 90 ? 14.344 -18.344 -7.109 1 97.62 90 SER A N 1
ATOM 709 C CA . SER A 1 90 ? 15.539 -18.906 -7.715 1 97.62 90 SER A CA 1
ATOM 710 C C . SER A 1 90 ? 15.547 -18.719 -9.227 1 97.62 90 SER A C 1
ATOM 712 O O . SER A 1 90 ? 16.594 -18.828 -9.867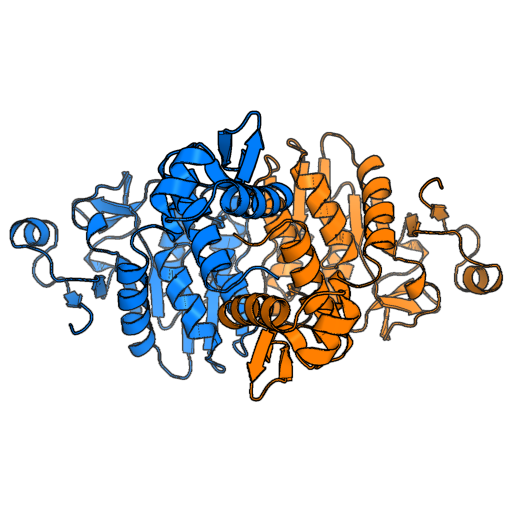 1 97.62 90 SER A O 1
ATOM 714 N N . LEU A 1 91 ? 14.438 -18.422 -9.828 1 97.69 91 LEU A N 1
ATOM 715 C CA . LEU A 1 91 ? 14.32 -18.266 -11.273 1 97.69 91 LEU A CA 1
ATOM 716 C C . LEU A 1 91 ? 14.516 -16.797 -11.672 1 97.69 91 LEU A C 1
ATOM 718 O O . LEU A 1 91 ? 14.555 -16.469 -12.859 1 97.69 91 LEU A O 1
ATOM 722 N N . ILE A 1 92 ? 14.57 -15.867 -10.734 1 97.75 92 ILE A N 1
ATOM 723 C CA . ILE A 1 92 ? 14.656 -14.43 -10.984 1 97.75 92 ILE A CA 1
ATOM 724 C C . ILE A 1 92 ? 16.109 -14.023 -11.156 1 97.75 92 ILE A C 1
ATOM 726 O O . ILE A 1 92 ? 16.953 -14.336 -10.312 1 97.75 92 ILE A O 1
ATOM 730 N N . PRO A 1 93 ? 16.438 -13.367 -12.234 1 95.94 93 PRO A N 1
ATOM 731 C CA . PRO A 1 93 ? 17.797 -12.867 -12.414 1 95.94 93 PRO A CA 1
ATOM 732 C C . PRO A 1 93 ? 18.172 -11.781 -11.414 1 95.94 93 PRO A C 1
ATOM 734 O O . PRO A 1 93 ? 17.297 -11.266 -10.711 1 95.94 93 PRO A O 1
ATOM 737 N N . SER A 1 94 ? 19.469 -11.398 -11.398 1 93.69 94 SER A N 1
ATOM 738 C CA . SER A 1 94 ? 19.953 -10.383 -10.469 1 93.69 94 SER A CA 1
ATOM 739 C C . SER A 1 94 ? 19.422 -9 -10.836 1 93.69 94 SER A C 1
ATOM 741 O O . SER A 1 94 ? 19.219 -8.148 -9.961 1 93.69 94 SER A O 1
ATOM 743 N N . GLU A 1 95 ? 19.266 -8.812 -12.156 1 95.62 95 GLU A N 1
ATOM 744 C CA . GLU A 1 95 ? 18.688 -7.578 -12.664 1 95.62 95 GLU A CA 1
ATOM 745 C C . GLU A 1 95 ? 17.547 -7.863 -13.633 1 95.62 95 GLU A C 1
ATOM 747 O O . GLU A 1 95 ? 17.531 -8.898 -14.305 1 95.62 95 GLU A O 1
ATOM 752 N N . GLY A 1 96 ? 16.578 -7.02 -13.617 1 97.31 96 GLY A N 1
ATOM 753 C CA . GLY A 1 96 ? 15.461 -7.18 -14.539 1 97.31 96 GLY A CA 1
ATOM 754 C C . GLY A 1 96 ? 14.18 -6.516 -14.055 1 97.31 96 GLY A C 1
ATOM 755 O O . GLY A 1 96 ? 14.18 -5.852 -13.016 1 97.31 96 GLY A O 1
ATOM 756 N N . VAL A 1 97 ? 13.195 -6.602 -14.867 1 98.56 97 VAL A N 1
ATOM 757 C CA . VAL A 1 97 ? 11.875 -6.027 -14.594 1 98.56 97 VAL A CA 1
ATOM 758 C C . VAL A 1 97 ? 10.883 -7.145 -14.281 1 98.56 97 VAL A C 1
ATOM 760 O O . VAL A 1 97 ? 10.633 -8.016 -15.117 1 98.56 97 VAL A O 1
ATOM 763 N N . ILE A 1 98 ? 10.359 -7.082 -13.07 1 98.56 98 ILE A N 1
ATOM 764 C CA . ILE A 1 98 ? 9.484 -8.148 -12.578 1 98.56 98 ILE A CA 1
ATOM 765 C C . ILE A 1 98 ? 8.117 -7.57 -12.234 1 98.56 98 ILE A C 1
ATOM 767 O O . ILE A 1 98 ? 8.016 -6.465 -11.695 1 98.56 98 ILE A O 1
ATOM 771 N N . TYR A 1 99 ? 7.062 -8.32 -12.594 1 98.88 99 TYR A N 1
ATOM 772 C CA . TYR A 1 99 ? 5.707 -7.984 -12.172 1 98.88 99 TYR A CA 1
ATOM 773 C C . TYR A 1 99 ? 5.203 -8.969 -11.125 1 98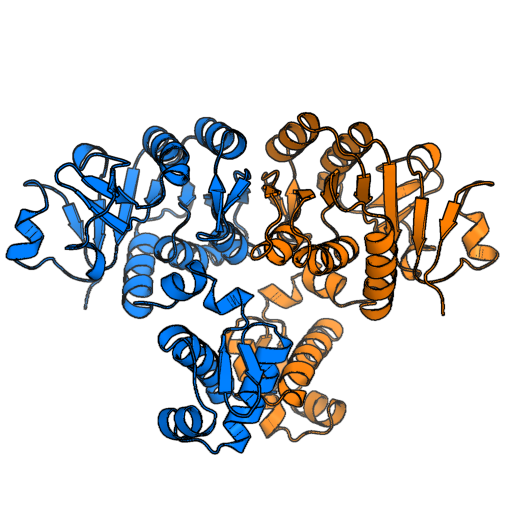.88 99 TYR A C 1
ATOM 775 O O . TYR A 1 99 ? 5.367 -10.18 -11.273 1 98.88 99 TYR A O 1
ATOM 783 N N . LEU A 1 100 ? 4.609 -8.477 -10.062 1 98.88 100 LEU A N 1
ATOM 784 C CA . LEU A 1 100 ? 3.994 -9.273 -9.008 1 98.88 100 LEU A CA 1
ATOM 785 C C . LEU A 1 100 ? 2.494 -9.008 -8.93 1 98.88 100 LEU A C 1
ATOM 787 O O . LEU A 1 100 ? 2.074 -7.914 -8.539 1 98.88 100 LEU A O 1
ATOM 791 N N . ASP A 1 101 ? 1.729 -10 -9.188 1 98.31 101 ASP A N 1
ATOM 792 C CA . ASP A 1 101 ? 0.273 -9.945 -9.109 1 98.31 101 ASP A CA 1
ATOM 793 C C . ASP A 1 101 ? -0.197 -9.883 -7.656 1 98.31 101 ASP A C 1
ATOM 795 O O . ASP A 1 101 ? 0.56 -10.211 -6.738 1 98.31 101 ASP A O 1
ATOM 799 N N . ALA A 1 102 ? -1.438 -9.398 -7.523 1 97.38 102 ALA A N 1
ATOM 800 C CA . ALA A 1 102 ? -2.033 -9.391 -6.191 1 97.38 102 ALA A CA 1
ATOM 801 C C . ALA A 1 102 ? -2.518 -10.781 -5.797 1 97.38 102 ALA A C 1
ATOM 803 O O . ALA A 1 102 ? -3.604 -11.203 -6.203 1 97.38 102 ALA A O 1
ATOM 804 N N . SER A 1 103 ? -1.747 -11.484 -5.008 1 95.56 103 SER A N 1
ATOM 805 C CA . SER A 1 103 ? -2.031 -12.82 -4.488 1 95.56 103 SER A CA 1
ATOM 806 C C . SER A 1 103 ? -1.211 -13.109 -3.238 1 95.56 103 SER A C 1
ATOM 808 O O . SER A 1 103 ? -0.102 -12.594 -3.082 1 95.56 103 SER A O 1
ATOM 810 N N . SER A 1 104 ? -1.765 -13.898 -2.396 1 92.56 104 SER A N 1
ATOM 811 C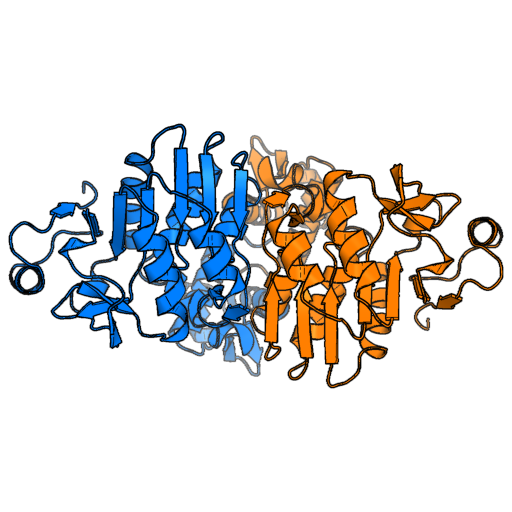 CA . SER A 1 104 ? -1.079 -14.219 -1.146 1 92.56 104 SER A CA 1
ATOM 812 C C . SER A 1 104 ? 0.182 -15.031 -1.4 1 92.56 104 SER A C 1
ATOM 814 O O . SER A 1 104 ? 1.17 -14.906 -0.675 1 92.56 104 SER A O 1
ATOM 816 N N . THR A 1 105 ? 0.184 -15.875 -2.367 1 95.44 105 THR A N 1
ATOM 817 C CA . THR A 1 105 ? 1.368 -16.656 -2.695 1 95.44 105 THR A CA 1
ATOM 818 C C . THR A 1 105 ? 2.457 -15.773 -3.291 1 95.44 105 THR A C 1
ATOM 820 O O . THR A 1 105 ? 3.627 -15.883 -2.914 1 95.44 105 THR A O 1
ATOM 823 N N . VAL A 1 106 ? 2.09 -14.906 -4.203 1 98.19 106 VAL A N 1
ATOM 824 C CA . VAL A 1 106 ? 3.035 -13.992 -4.836 1 98.19 106 VAL A CA 1
ATOM 825 C C . VAL A 1 106 ? 3.59 -13.023 -3.793 1 98.19 106 VAL A C 1
ATOM 827 O O . VAL A 1 106 ? 4.758 -12.641 -3.855 1 98.19 106 VAL A O 1
ATOM 830 N N . ALA A 1 107 ? 2.768 -12.625 -2.822 1 93.81 107 ALA A N 1
ATOM 831 C CA . ALA A 1 107 ? 3.229 -11.742 -1.759 1 93.81 107 ALA A CA 1
ATOM 832 C C . ALA A 1 107 ? 4.371 -12.375 -0.97 1 93.81 107 ALA A C 1
ATOM 834 O O . ALA A 1 107 ? 5.27 -11.672 -0.495 1 93.81 107 ALA A O 1
ATOM 835 N N . ARG A 1 108 ? 4.332 -13.688 -0.813 1 91.94 108 ARG A N 1
ATOM 836 C CA . ARG A 1 108 ? 5.441 -14.375 -0.165 1 91.94 108 ARG A CA 1
ATOM 837 C C . ARG A 1 108 ? 6.727 -14.219 -0.969 1 91.94 108 ARG A C 1
ATOM 839 O O . ARG A 1 108 ? 7.809 -14.055 -0.398 1 91.94 108 ARG A O 1
ATOM 846 N N . LEU A 1 109 ? 6.594 -14.328 -2.24 1 97.19 109 LEU A N 1
ATOM 847 C CA . LEU A 1 109 ? 7.742 -14.078 -3.105 1 97.19 109 LEU A CA 1
ATOM 848 C C . LEU A 1 109 ? 8.258 -12.656 -2.922 1 97.19 109 LEU A C 1
ATOM 850 O O . LEU A 1 109 ? 9.469 -12.438 -2.838 1 97.19 109 LEU A O 1
ATOM 854 N N . ALA A 1 110 ? 7.371 -11.672 -2.861 1 95.19 110 ALA A N 1
ATOM 855 C CA . ALA A 1 110 ? 7.75 -10.281 -2.641 1 95.19 110 ALA A CA 1
ATOM 856 C C . ALA A 1 110 ? 8.602 -10.133 -1.384 1 95.19 110 ALA A C 1
ATOM 858 O O . ALA A 1 110 ? 9.586 -9.391 -1.376 1 95.19 110 ALA A O 1
ATOM 859 N N . SER A 1 111 ? 8.219 -10.82 -0.376 1 89.75 111 SER A N 1
ATOM 860 C CA . SER A 1 111 ? 8.961 -10.766 0.882 1 89.75 111 SER A CA 1
ATOM 861 C C . SER A 1 111 ? 10.391 -11.25 0.701 1 89.75 111 SER A C 1
ATOM 863 O O . SER A 1 111 ? 11.32 -10.688 1.279 1 89.75 111 SER A O 1
ATOM 865 N N . LEU A 1 112 ? 10.539 -12.273 -0.046 1 89.81 112 LEU A N 1
ATOM 866 C CA . LEU A 1 112 ? 11.875 -12.797 -0.321 1 89.81 112 LEU A CA 1
ATOM 867 C C . LEU A 1 112 ? 12.68 -11.805 -1.16 1 89.81 112 LEU A C 1
ATOM 869 O O . LEU A 1 112 ? 13.883 -11.648 -0.958 1 89.81 112 LEU A O 1
ATOM 873 N N . LEU A 1 113 ? 12.016 -11.125 -2.014 1 94.12 113 LEU A N 1
ATOM 874 C CA . LEU A 1 113 ? 12.688 -10.203 -2.932 1 94.12 113 LEU A CA 1
ATOM 875 C C . LEU A 1 113 ? 13.125 -8.938 -2.207 1 94.12 113 LEU A C 1
ATOM 877 O O . LEU A 1 113 ? 13.883 -8.133 -2.756 1 94.12 113 LEU A O 1
ATOM 881 N N . ALA A 1 114 ? 12.609 -8.719 -1.018 1 87.38 114 ALA A N 1
ATOM 882 C CA . ALA A 1 114 ? 12.992 -7.547 -0.229 1 87.38 114 ALA A CA 1
ATOM 883 C C . ALA A 1 114 ? 14.5 -7.496 -0.013 1 87.38 114 ALA A C 1
ATOM 885 O O . ALA A 1 114 ? 15.07 -6.426 0.207 1 87.38 114 ALA A O 1
ATOM 886 N N . ARG A 1 115 ? 15.148 -8.617 -0.147 1 84.81 115 ARG A N 1
ATOM 887 C CA . ARG A 1 115 ? 16.578 -8.688 0.089 1 84.81 115 ARG A CA 1
ATOM 888 C C . ARG A 1 115 ? 17.359 -8.422 -1.196 1 84.81 115 ARG A C 1
ATOM 890 O O . ARG A 1 115 ? 18.594 -8.305 -1.171 1 84.81 115 ARG A O 1
ATOM 897 N N . HIS A 1 116 ? 16.703 -8.344 -2.266 1 89.69 116 HIS A N 1
ATOM 898 C CA . HIS A 1 116 ? 17.344 -8.031 -3.539 1 89.69 116 HIS A CA 1
ATOM 899 C C . HIS A 1 116 ? 17.562 -6.527 -3.691 1 89.69 116 HIS A C 1
ATOM 901 O O . HIS A 1 116 ? 17.031 -5.734 -2.904 1 89.69 116 HIS A O 1
ATOM 907 N N . ARG A 1 117 ? 18.391 -5.984 -4.648 1 88.69 117 ARG A N 1
ATOM 908 C CA . ARG A 1 117 ? 18.672 -4.559 -4.73 1 88.69 117 ARG A CA 1
ATOM 909 C C . ARG A 1 117 ? 18.656 -4.078 -6.18 1 88.69 117 ARG A C 1
ATOM 911 O O . ARG A 1 117 ? 18.609 -2.875 -6.441 1 88.69 117 ARG A O 1
ATOM 918 N N . ASP A 1 118 ? 18.578 -4.785 -7.156 1 91.94 118 ASP A N 1
ATOM 919 C CA . ASP A 1 118 ? 18.797 -4.336 -8.531 1 91.94 118 ASP A CA 1
ATOM 920 C C . ASP A 1 118 ? 17.641 -4.781 -9.438 1 91.94 118 ASP A C 1
ATOM 922 O O . ASP A 1 118 ? 17.828 -4.977 -10.633 1 91.94 118 ASP A O 1
ATOM 926 N N . LEU A 1 119 ? 16.484 -4.887 -8.875 1 97.62 119 LEU A N 1
ATOM 927 C CA . LEU A 1 119 ? 15.289 -5.207 -9.648 1 97.62 119 LEU A CA 1
ATOM 928 C C . LEU A 1 119 ? 14.367 -3.998 -9.758 1 97.62 119 LEU A C 1
ATOM 930 O O . LEU A 1 119 ? 14.359 -3.137 -8.875 1 97.62 119 LEU A O 1
ATOM 934 N N . THR A 1 120 ? 13.766 -3.846 -10.875 1 98.5 120 THR A N 1
ATOM 935 C CA . THR A 1 120 ? 12.562 -3.037 -10.984 1 98.5 120 THR A CA 1
ATOM 936 C C . THR A 1 120 ? 11.312 -3.9 -10.82 1 98.5 120 THR A C 1
ATOM 938 O O . THR A 1 120 ? 11.047 -4.781 -11.641 1 98.5 120 THR A O 1
ATOM 941 N N . ILE A 1 121 ? 10.633 -3.635 -9.773 1 98.75 121 ILE A N 1
ATOM 942 C CA . ILE A 1 121 ? 9.484 -4.473 -9.453 1 98.75 121 ILE A CA 1
ATOM 943 C C . ILE A 1 121 ? 8.203 -3.66 -9.602 1 98.75 121 ILE A C 1
ATOM 945 O O . ILE A 1 121 ? 8.047 -2.611 -8.969 1 98.75 121 ILE A O 1
ATOM 949 N N . ILE A 1 122 ? 7.289 -4.117 -10.438 1 98.88 122 ILE A N 1
ATOM 950 C CA . ILE A 1 122 ? 5.965 -3.527 -10.602 1 98.88 122 ILE A CA 1
ATOM 951 C C . ILE A 1 122 ? 4.914 -4.418 -9.945 1 98.88 122 ILE A C 1
ATOM 953 O O . ILE A 1 122 ? 4.949 -5.641 -10.086 1 98.88 122 ILE A O 1
ATOM 957 N N . THR A 1 123 ? 4.031 -3.801 -9.203 1 98.81 123 THR A N 1
ATOM 958 C CA . THR A 1 123 ? 3.004 -4.621 -8.57 1 98.81 123 THR A CA 1
ATOM 959 C C . THR A 1 123 ? 1.696 -3.844 -8.445 1 98.81 123 THR A C 1
ATOM 961 O O . THR A 1 123 ? 1.707 -2.623 -8.273 1 98.81 123 THR A O 1
ATOM 964 N N . ASN A 1 124 ? 0.622 -4.555 -8.547 1 98.75 124 ASN A N 1
ATOM 965 C CA . ASN A 1 124 ? -0.692 -4.008 -8.227 1 98.75 124 ASN A CA 1
ATOM 966 C C . ASN A 1 124 ? -1.186 -4.484 -6.863 1 98.75 124 ASN A C 1
ATOM 968 O O . ASN A 1 124 ? -2.391 -4.527 -6.613 1 98.75 124 ASN A O 1
ATOM 972 N N . SER A 1 125 ? -0.278 -4.871 -6 1 97.81 125 SER A N 1
ATOM 973 C CA . SER A 1 125 ? -0.601 -5.449 -4.699 1 97.81 125 SER A CA 1
ATOM 974 C C . SER A 1 125 ? -0.116 -4.559 -3.562 1 97.81 125 SER A C 1
ATOM 976 O O . SER A 1 125 ? 1.078 -4.273 -3.457 1 97.81 125 SER A O 1
ATOM 978 N N . MET A 1 126 ? -1.075 -4.203 -2.752 1 93.06 126 MET A N 1
ATOM 979 C CA . MET A 1 126 ? -0.699 -3.463 -1.552 1 93.06 126 MET A CA 1
ATOM 980 C C . MET A 1 126 ? 0.211 -4.297 -0.658 1 93.06 126 MET A C 1
ATOM 982 O O . MET A 1 126 ? 1.191 -3.787 -0.112 1 93.06 126 MET A O 1
ATOM 986 N N . SER A 1 127 ? -0.052 -5.57 -0.543 1 90.5 127 SER A N 1
ATOM 987 C CA . SER A 1 127 ? 0.716 -6.469 0.314 1 90.5 127 SER A CA 1
ATOM 988 C C . SER A 1 127 ? 2.141 -6.641 -0.202 1 90.5 127 SER A C 1
ATOM 990 O O . SER A 1 127 ? 3.096 -6.629 0.579 1 90.5 127 SER A O 1
ATOM 992 N N . SER A 1 128 ? 2.25 -6.816 -1.483 1 94.75 128 SER A N 1
ATOM 993 C CA . SER A 1 128 ? 3.586 -6.934 -2.061 1 94.75 128 SER A CA 1
ATOM 994 C C . SER A 1 128 ? 4.375 -5.641 -1.9 1 94.75 128 SER A C 1
ATOM 996 O O . SER A 1 128 ? 5.566 -5.668 -1.586 1 94.75 128 SER A O 1
ATOM 998 N N . ALA A 1 129 ? 3.701 -4.492 -2.145 1 94.38 129 ALA A N 1
ATOM 999 C CA . ALA A 1 129 ? 4.355 -3.201 -1.958 1 94.38 129 ALA A CA 1
ATOM 1000 C C . ALA A 1 129 ? 4.867 -3.047 -0.529 1 94.38 129 ALA A C 1
ATOM 1002 O O . ALA A 1 129 ? 5.992 -2.592 -0.312 1 94.38 129 ALA A O 1
ATOM 1003 N N . GLN A 1 130 ? 4.059 -3.447 0.381 1 86.88 130 GLN A N 1
ATOM 1004 C CA . GLN A 1 130 ? 4.426 -3.367 1.791 1 86.88 130 GLN A CA 1
ATOM 1005 C C . GLN A 1 130 ? 5.641 -4.238 2.094 1 86.88 130 GLN A C 1
ATOM 1007 O O . GLN A 1 130 ? 6.566 -3.807 2.783 1 86.88 130 GLN A O 1
ATOM 1012 N N . ALA A 1 131 ? 5.645 -5.418 1.595 1 86.06 131 ALA A N 1
ATOM 1013 C CA . ALA A 1 131 ? 6.742 -6.355 1.816 1 86.06 131 ALA A CA 1
ATOM 1014 C C . ALA A 1 131 ? 8.055 -5.809 1.255 1 86.06 131 ALA A C 1
ATOM 1016 O O . ALA A 1 131 ? 9.133 -6.109 1.77 1 86.06 131 ALA A O 1
ATOM 1017 N N . LEU A 1 132 ? 7.938 -4.941 0.278 1 91.62 132 LEU A N 1
ATOM 1018 C CA . LEU A 1 132 ? 9.109 -4.461 -0.444 1 91.62 132 LEU A CA 1
ATOM 1019 C C . LEU A 1 132 ? 9.5 -3.066 0.029 1 91.62 132 LEU A C 1
ATOM 1021 O O . LEU A 1 132 ? 10.453 -2.473 -0.494 1 91.62 132 LEU A O 1
ATOM 1025 N N . ALA A 1 133 ? 8.781 -2.5 0.942 1 85.62 133 ALA A N 1
ATOM 1026 C CA . ALA A 1 133 ? 8.898 -1.103 1.351 1 85.62 133 ALA A CA 1
ATOM 1027 C C . ALA A 1 133 ? 10.312 -0.792 1.835 1 85.62 133 ALA A C 1
ATOM 1029 O O . ALA A 1 133 ? 10.797 0.334 1.688 1 85.62 133 ALA A O 1
ATOM 1030 N N . GLY A 1 134 ? 11.031 -1.724 2.33 1 82.06 134 GLY A N 1
ATOM 1031 C CA . GLY A 1 134 ? 12.359 -1.501 2.863 1 82.06 134 GLY A CA 1
ATOM 1032 C C . GLY A 1 134 ? 13.461 -2.025 1.958 1 82.06 134 GLY A C 1
ATOM 1033 O O . GLY A 1 134 ? 14.633 -2.066 2.35 1 82.06 134 GLY A O 1
ATOM 1034 N N . SER A 1 135 ? 13.094 -2.41 0.786 1 87.06 135 SER A N 1
ATOM 1035 C CA . SER A 1 135 ? 14.055 -3.008 -0.132 1 87.06 135 SER A CA 1
ATOM 1036 C C . SER A 1 135 ? 14.859 -1.938 -0.862 1 87.06 135 SER A C 1
ATOM 1038 O O . SER A 1 135 ? 14.516 -0.756 -0.821 1 87.06 135 SER A O 1
ATOM 1040 N N . ASP A 1 136 ? 15.945 -2.344 -1.462 1 89.69 136 ASP A N 1
ATOM 1041 C CA . ASP A 1 136 ? 16.75 -1.45 -2.285 1 89.69 136 ASP A CA 1
ATOM 1042 C C . ASP A 1 136 ? 16.359 -1.56 -3.758 1 89.69 136 ASP A C 1
ATOM 1044 O O . ASP A 1 136 ? 17.078 -1.062 -4.633 1 89.69 136 ASP A O 1
ATOM 1048 N N . ASN A 1 137 ? 15.266 -2.268 -4.016 1 95.44 137 ASN A N 1
ATOM 1049 C CA . ASN A 1 137 ? 14.734 -2.352 -5.371 1 95.44 137 ASN A CA 1
ATOM 1050 C C . ASN A 1 137 ? 13.992 -1.077 -5.758 1 95.44 137 ASN A C 1
ATOM 1052 O O . ASN A 1 137 ? 13.586 -0.298 -4.895 1 95.44 137 ASN A O 1
ATOM 1056 N N . GLN A 1 138 ? 13.906 -0.773 -7.031 1 97.75 138 GLN A N 1
ATOM 1057 C CA . GLN A 1 138 ? 12.914 0.184 -7.504 1 97.75 138 GLN A CA 1
ATOM 1058 C C . GLN A 1 138 ? 11.523 -0.438 -7.531 1 97.75 138 GLN A C 1
ATOM 1060 O O . GLN A 1 138 ? 11.266 -1.366 -8.305 1 97.75 138 GLN A O 1
ATOM 1065 N N . VAL A 1 139 ? 10.672 0.012 -6.676 1 98.19 139 VAL A N 1
ATOM 1066 C CA . VAL A 1 139 ? 9.328 -0.556 -6.566 1 98.19 139 VAL A CA 1
ATOM 1067 C C . VAL A 1 139 ? 8.305 0.41 -7.16 1 98.19 139 VAL A C 1
ATOM 1069 O O . VAL A 1 139 ? 8.188 1.553 -6.711 1 98.19 139 VAL A O 1
ATOM 1072 N N . MET A 1 140 ? 7.629 -0.019 -8.18 1 98.75 140 MET A N 1
ATOM 1073 C CA . MET A 1 140 ? 6.559 0.726 -8.844 1 98.75 140 MET A CA 1
ATOM 1074 C C . MET A 1 140 ? 5.199 0.111 -8.539 1 98.75 140 MET A C 1
ATOM 1076 O O . MET A 1 140 ? 4.98 -1.079 -8.773 1 98.75 140 MET A O 1
ATOM 1080 N N . VAL A 1 141 ? 4.332 0.918 -8.016 1 98.75 141 VAL A N 1
ATOM 1081 C CA . VAL A 1 141 ? 2.98 0.459 -7.711 1 98.75 141 VAL A CA 1
ATOM 1082 C C . VAL A 1 141 ? 1.995 1.033 -8.727 1 98.75 141 VAL A C 1
ATOM 1084 O O . VAL A 1 141 ? 2.02 2.23 -9.016 1 98.75 141 VAL A O 1
ATOM 1087 N N . THR A 1 142 ? 1.146 0.16 -9.141 1 98.69 142 THR A N 1
ATOM 1088 C CA . THR A 1 142 ? 0.265 0.556 -10.234 1 98.69 142 THR A CA 1
ATOM 1089 C C . THR A 1 142 ? -0.781 1.556 -9.75 1 98.69 142 THR A C 1
ATOM 1091 O O . THR A 1 142 ? -1.212 2.428 -10.516 1 98.69 142 THR A O 1
ATOM 1094 N N . GLY A 1 143 ? -1.174 1.401 -8.508 1 98.19 143 GLY A N 1
ATOM 1095 C CA . GLY A 1 143 ? -2.326 2.15 -8.023 1 98.19 143 GLY A CA 1
ATOM 1096 C C . GLY A 1 143 ? -3.641 1.643 -8.586 1 98.19 143 GLY A C 1
ATOM 1097 O O . GLY A 1 143 ? -3.705 0.54 -9.133 1 98.19 143 GLY A O 1
ATOM 1098 N N . GLY A 1 144 ? -4.703 2.465 -8.383 1 98.62 144 GLY A N 1
ATOM 1099 C CA . GLY A 1 144 ? -6.066 2.084 -8.719 1 98.62 144 GLY A CA 1
ATOM 1100 C C . GLY A 1 144 ? -6.98 1.993 -7.508 1 98.62 144 GLY A C 1
ATOM 1101 O O . GLY A 1 144 ? -6.688 2.572 -6.461 1 98.62 144 GLY A O 1
ATOM 1102 N N . GLU A 1 145 ? -8.109 1.399 -7.785 1 98.5 145 GLU A N 1
ATOM 1103 C CA . GLU A 1 145 ? -9.047 1.182 -6.691 1 98.5 145 GLU A CA 1
ATOM 1104 C C . GLU A 1 145 ? -8.609 0.018 -5.809 1 98.5 145 GLU A C 1
ATOM 1106 O O . GLU A 1 145 ? -8.32 -1.072 -6.305 1 98.5 145 GLU A O 1
ATOM 1111 N N . LEU A 1 146 ? -8.523 0.32 -4.5 1 97 146 LEU A N 1
ATOM 1112 C CA . LEU A 1 146 ? -8.117 -0.71 -3.551 1 97 146 LEU A CA 1
ATOM 1113 C C . LEU A 1 146 ? -9.266 -1.668 -3.262 1 97 146 LEU A C 1
ATOM 1115 O O . LEU A 1 146 ? -10.32 -1.249 -2.781 1 97 146 LEU A O 1
ATOM 1119 N N . ARG A 1 147 ? -9.008 -2.93 -3.549 1 94.38 147 ARG A N 1
ATOM 1120 C CA . ARG A 1 147 ? -9.992 -3.955 -3.207 1 94.38 147 ARG A CA 1
ATOM 1121 C C . ARG A 1 147 ? -9.75 -4.496 -1.801 1 94.38 147 ARG A C 1
ATOM 1123 O O . ARG A 1 147 ? -8.695 -5.07 -1.523 1 94.38 147 ARG A O 1
ATOM 1130 N N . HIS A 1 148 ? -10.742 -4.465 -1.013 1 87.5 148 HIS A N 1
ATOM 1131 C CA . HIS A 1 148 ? -10.625 -4.832 0.393 1 87.5 148 HIS A CA 1
ATOM 1132 C C . HIS A 1 148 ? -10.406 -6.332 0.553 1 87.5 148 HIS A C 1
ATOM 1134 O O . HIS A 1 148 ? -9.75 -6.773 1.497 1 87.5 148 HIS A O 1
ATOM 1140 N N . LYS A 1 149 ? -10.875 -7.086 -0.338 1 86.94 149 LYS A N 1
ATOM 1141 C CA . LYS A 1 149 ? -10.859 -8.539 -0.201 1 86.94 149 LYS A CA 1
ATOM 1142 C C . LYS A 1 149 ? -9.516 -9.125 -0.619 1 86.94 149 LYS A C 1
ATOM 1144 O O . LYS A 1 149 ? -9.133 -10.203 -0.171 1 86.94 149 LYS A O 1
ATOM 1149 N N . SER A 1 150 ? -8.812 -8.391 -1.435 1 90.94 150 SER A N 1
ATOM 1150 C CA . SER A 1 150 ? -7.594 -8.953 -1.995 1 90.94 150 SER A CA 1
ATOM 1151 C C . SER A 1 150 ? -6.395 -8.047 -1.742 1 90.94 150 SER A C 1
ATOM 1153 O O . SER A 1 150 ? -5.25 -8.445 -1.94 1 90.94 150 SER A O 1
ATOM 1155 N N . TYR A 1 151 ? -6.66 -6.805 -1.355 1 92.56 151 TYR A N 1
ATOM 1156 C CA . TYR A 1 151 ? -5.637 -5.777 -1.216 1 92.56 151 TYR A CA 1
ATOM 1157 C C . TYR A 1 151 ? -4.93 -5.527 -2.543 1 92.56 151 TYR A C 1
ATOM 1159 O O . TYR A 1 151 ? -3.762 -5.133 -2.566 1 92.56 151 TYR A O 1
ATOM 1167 N N . GLY A 1 152 ? -5.609 -5.871 -3.619 1 97.12 152 GLY A N 1
ATOM 1168 C CA . GLY A 1 152 ? -5.145 -5.551 -4.961 1 97.12 152 GLY A CA 1
ATOM 1169 C C . GLY A 1 152 ? -5.699 -4.242 -5.484 1 97.12 152 GLY A C 1
ATOM 1170 O O . GLY A 1 152 ? -6.766 -3.793 -5.059 1 97.12 152 GLY A O 1
ATOM 1171 N N . TYR A 1 153 ? -4.953 -3.646 -6.328 1 98.5 153 TYR A N 1
ATOM 1172 C CA . TYR A 1 153 ? -5.395 -2.451 -7.039 1 98.5 153 TYR A CA 1
ATOM 1173 C C . TYR A 1 153 ? -5.98 -2.811 -8.398 1 98.5 153 TYR A C 1
ATOM 1175 O O . TYR A 1 153 ? -5.367 -3.559 -9.164 1 98.5 153 TYR A O 1
ATOM 1183 N N . ILE A 1 154 ? -7.172 -2.283 -8.711 1 98.38 154 ILE A N 1
ATOM 1184 C CA . ILE A 1 154 ? -7.883 -2.613 -9.938 1 98.38 154 ILE A CA 1
ATOM 1185 C C . ILE A 1 154 ? -8.344 -1.332 -10.625 1 98.38 154 ILE A C 1
ATOM 1187 O O . ILE A 1 154 ? -8.148 -0.233 -10.102 1 98.38 154 ILE A O 1
ATOM 1191 N N . GLY A 1 155 ? -8.898 -1.5 -11.867 1 98.06 155 GLY A N 1
ATOM 1192 C CA . GLY A 1 155 ? -9.477 -0.375 -12.586 1 98.06 155 GLY A CA 1
ATOM 1193 C C . GLY A 1 155 ? -8.531 0.225 -13.609 1 98.06 155 GLY A C 1
ATOM 1194 O O . GLY A 1 155 ? -7.438 -0.294 -13.836 1 98.06 155 GLY A O 1
ATOM 1195 N N . GLN A 1 156 ? -8.945 1.308 -14.156 1 97.12 156 GLN A N 1
ATOM 1196 C CA . GLN A 1 156 ? -8.289 1.885 -15.32 1 97.12 156 GLN A CA 1
ATOM 1197 C C . GLN A 1 156 ? -6.879 2.365 -14.977 1 97.12 156 GLN A C 1
ATOM 1199 O O . GLN A 1 156 ? -5.957 2.238 -15.789 1 97.12 156 GLN A O 1
ATOM 1204 N N . TRP A 1 157 ? -6.711 2.973 -13.766 1 97.94 157 TRP A N 1
ATOM 1205 C CA . TRP A 1 157 ? -5.383 3.443 -13.383 1 97.94 157 TRP A CA 1
ATOM 1206 C C . TRP A 1 157 ? -4.387 2.287 -13.336 1 97.94 157 TRP A C 1
ATOM 1208 O O . TRP A 1 157 ? -3.273 2.4 -13.852 1 97.94 157 TRP A O 1
ATOM 1218 N N . ALA A 1 158 ? -4.805 1.168 -12.773 1 98.56 158 ALA A N 1
ATOM 1219 C CA . ALA A 1 158 ? -3.943 -0.01 -12.68 1 98.56 158 ALA A CA 1
ATOM 1220 C C . ALA A 1 158 ? -3.631 -0.573 -14.062 1 98.56 158 ALA A C 1
ATOM 1222 O O . ALA A 1 158 ? -2.475 -0.861 -14.375 1 98.56 158 ALA A O 1
ATOM 1223 N N . GLU A 1 159 ? -4.66 -0.723 -14.867 1 98.44 159 GLU A N 1
ATOM 1224 C CA . GLU A 1 159 ? -4.508 -1.275 -16.203 1 98.44 159 GLU A CA 1
ATOM 1225 C C . GLU A 1 159 ? -3.572 -0.418 -17.062 1 98.44 159 GLU A C 1
ATOM 1227 O O . GLU A 1 159 ? -2.703 -0.943 -17.75 1 98.44 159 GLU A O 1
ATOM 1232 N N . ARG A 1 160 ? -3.758 0.875 -16.969 1 97.69 160 ARG A N 1
ATOM 1233 C CA . ARG A 1 160 ? -2.928 1.79 -17.75 1 97.69 160 ARG A CA 1
ATOM 1234 C C . ARG A 1 160 ? -1.464 1.686 -17.328 1 97.69 160 ARG A C 1
ATOM 1236 O O . ARG A 1 160 ? -0.573 1.672 -18.188 1 97.69 160 ARG A O 1
ATOM 1243 N N . ALA A 1 161 ? -1.21 1.676 -16.047 1 98.19 161 ALA A N 1
ATOM 1244 C CA . ALA A 1 161 ? 0.158 1.541 -15.547 1 98.19 161 ALA A CA 1
ATOM 1245 C C . ALA A 1 161 ? 0.817 0.277 -16.094 1 98.19 161 ALA A C 1
ATOM 1247 O O . ALA A 1 161 ? 1.941 0.324 -16.594 1 98.19 161 ALA A O 1
ATOM 1248 N N . VAL A 1 162 ? 0.111 -0.809 -16.047 1 98.5 162 VAL A N 1
ATOM 1249 C CA . VAL A 1 162 ? 0.631 -2.104 -16.484 1 98.5 162 VAL A CA 1
ATOM 1250 C C . VAL A 1 162 ? 0.934 -2.068 -17.969 1 98.5 162 VAL A C 1
ATOM 1252 O O . VAL A 1 162 ? 1.969 -2.574 -18.422 1 98.5 162 VAL A O 1
ATOM 1255 N N . ARG A 1 163 ? 0.102 -1.464 -18.734 1 98.12 163 ARG A N 1
ATOM 1256 C CA . ARG A 1 163 ? 0.235 -1.432 -20.188 1 98.12 163 ARG A CA 1
ATOM 1257 C C . ARG A 1 163 ? 1.452 -0.616 -20.609 1 98.12 163 ARG A C 1
ATOM 1259 O O . ARG A 1 163 ? 1.911 -0.717 -21.734 1 98.12 163 ARG A O 1
ATOM 1266 N N . GLN A 1 164 ? 1.975 0.124 -19.703 1 97.94 164 GLN A N 1
ATOM 1267 C CA . GLN A 1 164 ? 3.09 1.008 -20.031 1 97.94 164 GLN A CA 1
ATOM 1268 C C . GLN A 1 164 ? 4.43 0.32 -19.781 1 97.94 164 GLN A C 1
ATOM 1270 O O . GLN A 1 164 ? 5.488 0.899 -20.031 1 97.94 164 GLN A O 1
ATOM 1275 N N . VAL A 1 165 ? 4.391 -0.891 -19.312 1 98.06 165 VAL A N 1
ATOM 1276 C CA . VAL A 1 165 ? 5.637 -1.534 -18.906 1 98.06 165 VAL A CA 1
ATOM 1277 C C . VAL A 1 165 ? 5.75 -2.908 -19.562 1 98.06 165 VAL A C 1
ATOM 1279 O O . VAL A 1 165 ? 4.766 -3.646 -19.641 1 98.06 165 VAL A O 1
ATOM 1282 N N . ARG A 1 166 ? 6.898 -3.229 -20 1 98.25 166 ARG A N 1
ATOM 1283 C CA . ARG A 1 166 ? 7.215 -4.598 -20.391 1 98.25 166 ARG A CA 1
ATOM 1284 C C . ARG A 1 166 ? 7.969 -5.328 -19.281 1 98.25 166 ARG A C 1
ATOM 1286 O O . ARG A 1 166 ? 8.969 -4.82 -18.766 1 98.25 166 ARG A O 1
ATOM 1293 N N . PHE A 1 167 ? 7.523 -6.496 -18.969 1 97.81 167 PHE A N 1
ATOM 1294 C CA . PHE A 1 167 ? 8.109 -7.289 -17.891 1 97.81 167 PHE A CA 1
ATOM 1295 C C . PHE A 1 167 ? 8.977 -8.406 -18.453 1 97.81 167 PHE A C 1
ATOM 1297 O O . PHE A 1 167 ? 8.586 -9.078 -19.406 1 97.81 167 PHE A O 1
ATOM 1304 N N . ASP A 1 168 ? 10.156 -8.641 -17.797 1 98.56 168 ASP A N 1
ATOM 1305 C CA . ASP A 1 168 ? 10.914 -9.852 -18.109 1 98.56 168 ASP A CA 1
ATOM 1306 C C . ASP A 1 168 ? 10.18 -11.094 -17.609 1 98.56 168 ASP A C 1
ATOM 1308 O O . ASP A 1 168 ? 10.039 -12.078 -18.344 1 98.56 168 ASP A O 1
ATOM 1312 N N . ILE A 1 169 ? 9.719 -11.008 -16.375 1 98.75 169 ILE A N 1
ATOM 1313 C CA . ILE A 1 169 ? 8.977 -12.102 -15.766 1 98.75 169 ILE A CA 1
ATOM 1314 C C . ILE A 1 169 ? 7.773 -11.547 -15.008 1 98.75 169 ILE A C 1
ATOM 1316 O O . ILE A 1 169 ? 7.879 -10.531 -14.312 1 98.75 169 ILE A O 1
ATOM 1320 N N . ALA A 1 170 ? 6.641 -12.164 -15.164 1 98.88 170 ALA A N 1
ATOM 1321 C CA . ALA A 1 170 ? 5.441 -11.859 -14.383 1 98.88 170 ALA A CA 1
ATOM 1322 C C . ALA A 1 170 ? 4.992 -13.078 -13.578 1 98.88 170 ALA A C 1
ATOM 1324 O O . ALA A 1 170 ? 4.922 -14.188 -14.109 1 98.88 170 ALA A O 1
ATOM 1325 N N . PHE A 1 171 ? 4.688 -12.852 -12.32 1 98.94 171 PHE A N 1
ATOM 1326 C CA . PHE A 1 171 ? 4.207 -13.906 -11.438 1 98.94 171 PHE A CA 1
ATOM 1327 C C . PHE A 1 171 ? 2.736 -13.703 -11.102 1 98.94 171 PHE A C 1
ATOM 1329 O O . PHE A 1 171 ? 2.328 -12.602 -10.719 1 98.94 171 PHE A O 1
ATOM 1336 N N . PHE A 1 172 ? 1.981 -14.734 -11.188 1 98.81 172 PHE A N 1
ATOM 1337 C CA . PHE A 1 172 ? 0.541 -14.664 -10.977 1 98.81 172 PHE A CA 1
ATOM 1338 C C . PHE A 1 172 ? 0.088 -15.719 -9.977 1 98.81 172 PHE A C 1
ATOM 1340 O O . PHE A 1 172 ? 0.667 -16.812 -9.906 1 98.81 172 PHE A O 1
ATOM 1347 N N . GLY A 1 173 ? -0.91 -15.383 -9.219 1 98.19 173 GLY A N 1
ATOM 1348 C CA . GLY A 1 173 ? -1.682 -16.359 -8.477 1 98.19 173 GLY A CA 1
ATOM 1349 C C . GLY A 1 173 ? -3.033 -16.656 -9.094 1 98.19 173 GLY A C 1
ATOM 1350 O O . GLY A 1 173 ? -3.469 -15.953 -10.008 1 98.19 173 GLY A O 1
ATOM 1351 N N . CYS A 1 174 ? -3.672 -17.672 -8.602 1 97.44 174 CYS A N 1
ATOM 1352 C CA . CYS A 1 174 ? -5.02 -18.016 -9.047 1 97.44 174 CYS A CA 1
ATOM 1353 C C . CYS A 1 174 ? -5.801 -18.703 -7.934 1 97.44 174 CYS A C 1
ATOM 1355 O O . CYS A 1 174 ? -5.25 -19.016 -6.879 1 97.44 174 CYS A O 1
ATOM 1357 N N . ASP A 1 175 ? -7.09 -18.828 -8.172 1 94.75 175 ASP A N 1
ATOM 1358 C CA . ASP A 1 175 ? -7.965 -19.5 -7.215 1 94.75 175 ASP A CA 1
ATOM 1359 C C . ASP A 1 175 ? -8.227 -20.938 -7.629 1 94.75 175 ASP A C 1
ATOM 1361 O O . ASP A 1 175 ? -8.742 -21.734 -6.836 1 94.75 175 ASP A O 1
ATOM 1365 N N . GLY A 1 176 ? -7.914 -21.281 -8.844 1 96.44 176 GLY A N 1
ATOM 1366 C CA . GLY A 1 176 ? -8.125 -22.594 -9.422 1 96.44 176 GLY A CA 1
ATOM 1367 C C . GLY A 1 176 ? -7.988 -22.609 -10.93 1 96.44 176 GLY A C 1
ATOM 1368 O O . GLY A 1 176 ? -7.32 -21.75 -11.516 1 96.44 176 GLY A O 1
ATOM 1369 N N . PHE A 1 177 ? -8.539 -23.703 -11.492 1 95.5 177 PHE A N 1
ATOM 1370 C CA . PHE A 1 177 ? -8.422 -23.875 -12.938 1 95.5 177 PHE A CA 1
ATOM 1371 C C . PHE A 1 177 ? -9.773 -24.234 -13.547 1 95.5 177 PHE A C 1
ATOM 1373 O O . PHE A 1 177 ? -10.617 -24.844 -12.891 1 95.5 177 PHE A O 1
ATOM 1380 N N . HIS A 1 178 ? -9.891 -23.703 -14.695 1 86.94 178 HIS A N 1
ATOM 1381 C CA . HIS A 1 178 ? -10.961 -24.172 -15.57 1 86.94 178 HIS A CA 1
ATOM 1382 C C . HIS A 1 178 ? -10.398 -24.953 -16.75 1 86.94 178 HIS A C 1
ATOM 1384 O O . HIS A 1 178 ? -9.188 -25.141 -16.859 1 86.94 178 HIS A O 1
ATOM 1390 N N . GLY A 1 179 ? -11.273 -25.469 -17.594 1 84 179 GLY A N 1
ATOM 1391 C CA . GLY A 1 179 ? -10.828 -26.281 -18.703 1 84 179 GLY A CA 1
ATOM 1392 C C . GLY A 1 179 ? -9.82 -25.594 -19.594 1 84 179 GLY A C 1
ATOM 1393 O O . GLY A 1 179 ? -8.984 -26.234 -20.234 1 84 179 GLY A O 1
ATOM 1394 N N . GLN A 1 180 ? -9.766 -24.328 -19.562 1 91.12 180 GLN A N 1
ATOM 1395 C CA . GLN A 1 180 ? -8.938 -23.625 -20.531 1 91.12 180 GLN A CA 1
ATOM 1396 C C . GLN A 1 180 ? -7.688 -23.047 -19.875 1 91.12 180 GLN A C 1
ATOM 1398 O O . GLN A 1 180 ? -6.742 -22.656 -20.578 1 91.12 180 GLN A O 1
ATOM 1403 N N . GLY A 1 181 ? -7.707 -22.891 -18.531 1 96.94 181 GLY A N 1
ATOM 1404 C CA . GLY A 1 181 ? -6.555 -22.266 -17.906 1 96.94 181 GLY A CA 1
ATOM 1405 C C . GLY A 1 181 ? -6.816 -21.812 -16.484 1 96.94 181 GLY A C 1
ATOM 1406 O O . GLY A 1 181 ? -7.797 -22.234 -15.859 1 96.94 181 GLY A O 1
ATOM 1407 N N . PRO A 1 182 ? -5.867 -21.016 -15.922 1 98 182 PRO A N 1
ATOM 1408 C CA . PRO A 1 182 ? -6.035 -20.531 -14.555 1 98 182 PRO A CA 1
ATOM 1409 C C . PRO A 1 182 ? -7.191 -19.547 -14.414 1 98 182 PRO A C 1
ATOM 1411 O O . PRO A 1 182 ? -7.449 -18.766 -15.32 1 98 182 PRO A O 1
ATOM 1414 N N . ALA A 1 183 ? -7.855 -19.656 -13.234 1 96.56 183 ALA A N 1
ATOM 1415 C CA . ALA A 1 183 ? -9.086 -18.891 -13.039 1 96.56 183 ALA A CA 1
ATOM 1416 C C . ALA A 1 183 ? -9.117 -18.25 -11.656 1 96.56 183 ALA A C 1
ATOM 1418 O O . ALA A 1 183 ? -8.391 -18.672 -10.75 1 96.56 183 ALA A O 1
ATOM 1419 N N . ILE A 1 184 ? -9.891 -17.141 -11.602 1 95.44 184 ILE A N 1
ATOM 1420 C CA . ILE A 1 184 ? -10.117 -16.453 -10.336 1 95.44 184 ILE A CA 1
ATOM 1421 C C . ILE A 1 184 ? -11.617 -16.312 -10.086 1 95.44 184 ILE A C 1
ATOM 1423 O O . ILE A 1 184 ? -12.43 -16.75 -10.906 1 95.44 184 ILE A O 1
ATOM 1427 N N . ARG A 1 185 ? -11.945 -15.789 -8.961 1 91.56 185 ARG A N 1
ATOM 1428 C CA . ARG A 1 185 ? -13.359 -15.711 -8.602 1 91.56 185 ARG A CA 1
ATOM 1429 C C . ARG A 1 185 ? -13.859 -14.273 -8.664 1 91.56 185 ARG A C 1
ATOM 1431 O O . ARG A 1 185 ? -15.062 -14.039 -8.742 1 91.56 185 ARG A O 1
ATOM 1438 N N . ALA A 1 186 ? -12.938 -13.367 -8.602 1 92.81 186 ALA A N 1
ATOM 1439 C CA . ALA A 1 186 ? -13.32 -11.953 -8.555 1 92.81 186 ALA A CA 1
ATOM 1440 C C . ALA A 1 186 ? -13.227 -11.312 -9.93 1 92.81 186 ALA A C 1
ATOM 1442 O O . ALA A 1 186 ? -12.133 -11.016 -10.414 1 92.81 186 ALA A O 1
ATOM 1443 N N . TYR A 1 187 ? -14.344 -10.945 -10.461 1 93.56 187 TYR A N 1
ATOM 1444 C CA . TYR A 1 187 ? -14.438 -10.406 -11.812 1 93.56 187 TYR A CA 1
ATOM 1445 C C . TYR A 1 187 ? -13.594 -9.141 -11.953 1 93.56 187 TYR A C 1
ATOM 1447 O O . TYR A 1 187 ? -12.875 -8.977 -12.938 1 93.56 187 TYR A O 1
ATOM 1455 N N . PRO A 1 188 ? -13.539 -8.188 -10.953 1 94.94 188 PRO A N 1
ATOM 1456 C CA . PRO A 1 188 ? -12.82 -6.918 -11.133 1 94.94 188 PRO A CA 1
ATOM 1457 C C . PRO A 1 188 ? -11.312 -7.113 -11.297 1 94.94 188 PRO A C 1
ATOM 1459 O O . PRO A 1 188 ? -10.617 -6.203 -11.758 1 94.94 188 PRO A O 1
ATOM 1462 N N . GLU A 1 189 ? -10.781 -8.227 -10.961 1 96.69 189 GLU A N 1
ATOM 1463 C CA . GLU A 1 189 ? -9.344 -8.469 -11 1 96.69 189 GLU A CA 1
ATOM 1464 C C . GLU A 1 189 ? -8.906 -9.016 -12.359 1 96.69 189 GLU A C 1
ATOM 1466 O O . GLU A 1 189 ? -7.711 -9.117 -12.641 1 96.69 189 GLU A O 1
ATOM 1471 N N . LEU A 1 190 ? -9.844 -9.305 -13.211 1 96.25 190 LEU A N 1
ATOM 1472 C CA . LEU A 1 190 ? -9.578 -9.992 -14.469 1 96.25 190 LEU A CA 1
ATOM 1473 C C . LEU A 1 190 ? -8.75 -9.117 -15.398 1 96.25 190 LEU A C 1
ATOM 1475 O O . LEU A 1 190 ? -7.703 -9.539 -15.898 1 96.25 190 LEU A O 1
ATOM 1479 N N . ALA A 1 191 ? -9.164 -7.914 -15.547 1 97.44 191 ALA A N 1
ATOM 1480 C CA . ALA A 1 191 ? -8.602 -7.047 -16.578 1 97.44 191 ALA A CA 1
ATOM 1481 C C . ALA A 1 191 ? -7.129 -6.75 -16.312 1 97.44 191 ALA A C 1
ATOM 1483 O O . ALA A 1 191 ? -6.301 -6.777 -17.219 1 97.44 191 ALA A O 1
ATOM 1484 N N . VAL A 1 192 ? -6.773 -6.41 -15.07 1 98.44 192 VAL A N 1
ATOM 1485 C CA . VAL A 1 192 ? -5.391 -6.078 -14.75 1 98.44 192 VAL A CA 1
ATOM 1486 C C . VAL A 1 192 ? -4.496 -7.293 -14.984 1 98.44 192 VAL A C 1
ATOM 1488 O O . VAL A 1 192 ? -3.375 -7.16 -15.477 1 98.44 192 VAL A O 1
ATOM 1491 N N . LYS A 1 193 ? -4.969 -8.469 -14.656 1 98.38 193 LYS A N 1
ATOM 1492 C CA . LYS A 1 193 ? -4.215 -9.695 -14.898 1 98.38 193 LYS A CA 1
ATOM 1493 C C . LYS A 1 193 ? -3.992 -9.922 -16.391 1 98.38 193 LYS A C 1
ATOM 1495 O O . LYS A 1 193 ? -2.883 -10.242 -16.828 1 98.38 193 LYS A O 1
ATOM 1500 N N . GLU A 1 194 ? -5.055 -9.758 -17.156 1 98.12 194 GLU A N 1
ATOM 1501 C CA . GLU A 1 194 ? -4.953 -9.93 -18.594 1 98.12 194 GLU A CA 1
ATOM 1502 C C . GLU A 1 194 ? -3.945 -8.953 -19.203 1 98.12 194 GLU A C 1
ATOM 1504 O O . GLU A 1 194 ? -3.146 -9.328 -20.062 1 98.12 194 GLU A O 1
ATOM 1509 N N . CYS A 1 195 ? -3.99 -7.715 -18.766 1 98.44 195 CYS A N 1
ATOM 1510 C CA . CYS A 1 195 ? -3.039 -6.715 -19.234 1 98.44 195 CYS A CA 1
ATOM 1511 C C . CYS A 1 195 ? -1.608 -7.125 -18.906 1 98.44 195 CYS A C 1
ATOM 1513 O O . CYS A 1 195 ? -0.72 -7.027 -19.75 1 98.44 195 CYS A O 1
ATOM 1515 N N . ALA A 1 196 ? -1.386 -7.586 -17.703 1 98.62 196 ALA A N 1
ATOM 1516 C CA . ALA A 1 196 ? -0.044 -7.969 -17.266 1 98.62 196 ALA A CA 1
ATOM 1517 C C . ALA A 1 196 ? 0.469 -9.164 -18.078 1 98.62 196 ALA A C 1
ATOM 1519 O O . ALA A 1 196 ? 1.648 -9.219 -18.422 1 98.62 196 ALA A O 1
ATOM 1520 N N . LEU A 1 197 ? -0.411 -10.078 -18.328 1 98.44 197 LEU A N 1
ATOM 1521 C CA . LEU A 1 197 ? -0.058 -11.242 -19.125 1 98.44 197 LEU A CA 1
ATOM 1522 C C . LEU A 1 197 ? 0.474 -10.82 -20.5 1 98.44 197 LEU A C 1
ATOM 1524 O O . LEU A 1 197 ? 1.48 -11.352 -20.969 1 98.44 197 LEU A O 1
ATOM 1528 N N . ALA A 1 198 ? -0.177 -9.883 -21.062 1 98.19 198 ALA A N 1
ATOM 1529 C CA . ALA A 1 198 ? 0.153 -9.43 -22.406 1 98.19 198 ALA A CA 1
ATOM 1530 C C . ALA A 1 198 ? 1.491 -8.695 -22.422 1 98.19 198 ALA A C 1
ATOM 1532 O O . ALA A 1 198 ? 2.129 -8.578 -23.469 1 98.19 198 ALA A O 1
ATOM 1533 N N . GLN A 1 199 ? 1.96 -8.219 -21.297 1 98.44 199 GLN A N 1
ATOM 1534 C CA . GLN A 1 199 ? 3.146 -7.375 -21.219 1 98.44 199 GLN A CA 1
ATOM 1535 C C . GLN A 1 199 ? 4.367 -8.18 -20.781 1 98.44 199 GLN A C 1
ATOM 1537 O O . GLN A 1 199 ? 5.461 -7.625 -20.625 1 98.44 199 GLN A O 1
ATOM 1542 N N . ALA A 1 200 ? 4.25 -9.477 -20.562 1 98.5 200 ALA A N 1
ATOM 1543 C CA . ALA A 1 200 ? 5.316 -10.25 -19.938 1 98.5 200 ALA A CA 1
ATOM 1544 C C . ALA A 1 200 ? 6.016 -11.148 -20.953 1 98.5 200 ALA A C 1
ATOM 1546 O O . ALA A 1 200 ? 5.363 -11.789 -21.781 1 98.5 200 ALA A O 1
ATOM 1547 N N . ASP A 1 201 ? 7.336 -11.211 -20.875 1 98.38 201 ASP A N 1
ATOM 1548 C CA . ASP A 1 201 ? 8.094 -12.164 -21.672 1 98.38 201 ASP A CA 1
ATOM 1549 C C . ASP A 1 201 ? 7.938 -13.586 -21.141 1 98.38 201 ASP A C 1
ATOM 1551 O O . ASP A 1 201 ? 7.789 -14.531 -21.906 1 98.38 201 ASP A O 1
ATOM 1555 N N . LYS A 1 202 ? 8.016 -13.75 -19.875 1 98.69 202 LYS A N 1
ATOM 1556 C CA . LYS A 1 202 ? 7.797 -15.023 -19.188 1 98.69 202 LYS A CA 1
ATOM 1557 C C . LYS A 1 202 ? 6.676 -14.914 -18.156 1 98.69 202 LYS A C 1
ATOM 1559 O O . LYS A 1 202 ? 6.656 -13.984 -17.359 1 98.69 202 LYS A O 1
ATOM 1564 N N . ARG A 1 203 ? 5.727 -15.789 -18.219 1 98.81 203 ARG A N 1
ATOM 1565 C CA . ARG A 1 203 ? 4.566 -15.812 -17.344 1 98.81 203 ARG A CA 1
ATOM 1566 C C . ARG A 1 203 ? 4.582 -17.047 -16.438 1 98.81 203 ARG A C 1
ATOM 1568 O O . ARG A 1 203 ? 4.453 -18.172 -16.922 1 98.81 203 ARG A O 1
ATOM 1575 N N . ILE A 1 204 ? 4.723 -16.812 -15.133 1 98.88 204 ILE A N 1
ATOM 1576 C CA . ILE A 1 204 ? 4.844 -17.906 -14.18 1 98.88 204 ILE A CA 1
ATOM 1577 C C . ILE A 1 204 ? 3.67 -17.891 -13.211 1 98.88 204 ILE A C 1
ATOM 1579 O O . ILE A 1 204 ? 3.379 -16.859 -12.602 1 98.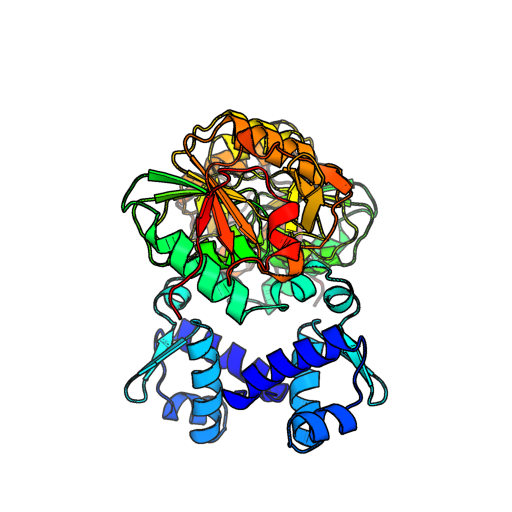88 204 ILE A O 1
ATOM 1583 N N . LEU A 1 205 ? 3.025 -18.969 -13.062 1 98.81 205 LEU A N 1
ATOM 1584 C CA . LEU A 1 205 ? 1.911 -19.141 -12.133 1 98.81 205 LEU A CA 1
ATOM 1585 C C . LEU A 1 205 ? 2.373 -19.812 -10.844 1 98.81 205 LEU A C 1
ATOM 1587 O O . LEU A 1 205 ? 3.1 -20.812 -10.883 1 98.81 205 LEU A O 1
ATOM 1591 N N . LEU A 1 206 ? 2.002 -19.219 -9.734 1 98.75 206 LEU A N 1
ATOM 1592 C CA . LEU A 1 206 ? 2.262 -19.797 -8.422 1 98.75 206 LEU A CA 1
ATOM 1593 C C . LEU A 1 206 ? 0.969 -20.297 -7.781 1 98.75 206 LEU A C 1
ATOM 1595 O O . LEU A 1 206 ? 0.053 -19.5 -7.531 1 98.75 206 LEU A O 1
ATOM 1599 N N . ALA A 1 207 ? 0.88 -21.578 -7.465 1 98.19 207 ALA A N 1
ATOM 1600 C CA . ALA A 1 207 ? -0.328 -22.156 -6.879 1 98.19 207 ALA A CA 1
ATOM 1601 C C . ALA A 1 207 ? 0.008 -23.344 -5.988 1 98.19 207 ALA A C 1
ATOM 1603 O O . ALA A 1 207 ? 0.742 -24.25 -6.398 1 98.19 207 ALA A O 1
ATOM 1604 N N . ASP A 1 208 ? -0.51 -23.281 -4.82 1 97.44 208 ASP A N 1
ATOM 1605 C CA . ASP A 1 208 ? -0.327 -24.469 -3.99 1 97.44 208 ASP A CA 1
ATOM 1606 C C . ASP A 1 208 ? -1.279 -25.594 -4.41 1 97.44 208 ASP A C 1
ATOM 1608 O O . ASP A 1 208 ? -2.24 -25.344 -5.145 1 97.44 208 ASP A O 1
ATOM 1612 N N . SER A 1 209 ? -1.042 -26.75 -3.893 1 97 209 SER A N 1
ATOM 1613 C CA . SER A 1 209 ? -1.701 -27.969 -4.371 1 97 209 SER A CA 1
ATOM 1614 C C . SER A 1 209 ? -3.207 -27.906 -4.141 1 97 209 SER A C 1
ATOM 1616 O O . SER A 1 209 ? -3.971 -28.609 -4.793 1 97 209 SER A O 1
ATOM 1618 N N . SER A 1 210 ? -3.668 -27.047 -3.223 1 95.38 210 SER A N 1
ATOM 1619 C CA . SER A 1 210 ? -5.102 -26.922 -2.98 1 95.38 210 SER A CA 1
ATOM 1620 C C . SER A 1 210 ? -5.812 -26.328 -4.191 1 95.38 210 SER A C 1
ATOM 1622 O O . SER A 1 210 ? -7.039 -26.422 -4.309 1 95.38 210 SER A O 1
ATOM 1624 N N . LYS A 1 211 ? -5.07 -25.688 -5.098 1 96.25 211 LYS A N 1
ATOM 1625 C CA . LYS A 1 211 ? -5.672 -25.047 -6.266 1 96.25 211 LYS A CA 1
ATOM 1626 C C . LYS A 1 211 ? -5.828 -26.031 -7.418 1 96.25 211 LYS A C 1
ATOM 1628 O O . LYS A 1 211 ? -6.566 -25.766 -8.367 1 96.25 211 LYS A O 1
ATOM 1633 N N . LEU A 1 212 ? -5.137 -27.172 -7.375 1 96.25 212 LEU A N 1
ATOM 1634 C CA . LEU A 1 212 ? -5.047 -28.062 -8.523 1 96.25 212 LEU A CA 1
ATOM 1635 C C . LEU A 1 212 ? -6.422 -28.609 -8.891 1 96.25 212 LEU A C 1
ATOM 1637 O O . LEU A 1 212 ? -6.73 -28.797 -10.07 1 96.25 212 LEU A O 1
ATOM 1641 N N . GLU A 1 213 ? -7.23 -28.797 -7.898 1 93.75 213 GLU A N 1
ATOM 1642 C CA . GLU A 1 213 ? -8.555 -29.328 -8.18 1 93.75 213 GLU A CA 1
ATOM 1643 C C . GLU A 1 213 ? -9.633 -28.266 -7.98 1 93.75 213 GLU A C 1
ATOM 1645 O O . GLU A 1 213 ? -10.82 -28.516 -8.219 1 93.75 213 GLU A O 1
ATOM 1650 N N . ALA A 1 214 ? -9.234 -27.188 -7.496 1 94.25 214 ALA A N 1
ATOM 1651 C CA . ALA A 1 214 ? -10.203 -26.109 -7.262 1 94.25 214 ALA A CA 1
ATOM 1652 C C . ALA A 1 214 ? -10.664 -25.484 -8.578 1 94.25 214 ALA A C 1
ATOM 1654 O O . ALA A 1 214 ? -9.906 -25.453 -9.555 1 94.25 214 ALA A O 1
ATOM 1655 N N . GLU A 1 215 ? -11.867 -25.031 -8.484 1 90.88 215 GLU A N 1
ATOM 1656 C CA . GLU A 1 215 ? -12.43 -24.359 -9.648 1 90.88 215 GLU A CA 1
ATOM 1657 C C . GLU A 1 215 ? -12.477 -22.844 -9.438 1 90.88 215 GLU A C 1
ATOM 1659 O O . GLU A 1 215 ? -12.633 -22.375 -8.305 1 90.88 215 GLU A O 1
ATOM 1664 N N . GLY A 1 216 ? -12.164 -22.109 -10.492 1 88.12 216 GLY A N 1
ATOM 1665 C CA . GLY A 1 216 ? -12.422 -20.672 -10.508 1 88.12 216 GLY A CA 1
ATOM 1666 C C . GLY A 1 216 ? -13.609 -20.297 -11.359 1 88.12 216 GLY A C 1
ATOM 1667 O O . GLY A 1 216 ? -14.25 -21.156 -11.977 1 88.12 216 GLY A O 1
ATOM 1668 N N . LEU A 1 217 ? -13.984 -19.078 -11.328 1 90 217 LEU A N 1
ATOM 1669 C CA . LEU A 1 217 ? -15.164 -18.609 -12.047 1 90 217 LEU A CA 1
ATOM 1670 C C . LEU A 1 217 ? -14.773 -17.938 -13.367 1 90 217 LEU A C 1
ATOM 1672 O O . LEU A 1 217 ? -15.414 -18.156 -14.391 1 90 217 LEU A O 1
ATOM 1676 N N . TYR A 1 218 ? -13.719 -17.172 -13.344 1 93.06 218 TYR A N 1
ATOM 1677 C CA . TYR A 1 218 ? -13.289 -16.391 -14.5 1 93.06 218 TYR A CA 1
ATOM 1678 C C . TYR A 1 218 ? -11.875 -16.781 -14.922 1 93.06 218 TYR A C 1
ATOM 1680 O O . TYR A 1 218 ? -10.93 -16.656 -14.141 1 93.06 218 TYR A O 1
ATOM 1688 N N . CYS A 1 219 ? -11.727 -17.203 -16.125 1 95.56 219 CYS A N 1
ATOM 1689 C CA . CYS A 1 219 ? -10.406 -17.5 -16.656 1 95.56 219 CYS A CA 1
ATOM 1690 C C . CYS A 1 219 ? -9.695 -16.219 -17.109 1 95.56 219 CYS A C 1
ATOM 1692 O O . CYS A 1 219 ? -10.273 -15.398 -17.812 1 95.56 219 CYS A O 1
ATOM 1694 N N . PHE A 1 220 ? -8.469 -16.047 -16.625 1 96.56 220 PHE A N 1
ATOM 1695 C CA . PHE A 1 220 ? -7.762 -14.828 -17.031 1 96.56 220 PHE A CA 1
ATOM 1696 C C . PHE A 1 220 ? -6.691 -15.148 -18.062 1 96.56 220 PHE A C 1
ATOM 1698 O O . PHE A 1 220 ? -6.074 -14.242 -18.625 1 96.56 220 PHE A O 1
ATOM 1705 N N . ALA A 1 221 ? -6.434 -16.422 -18.359 1 97.5 221 ALA A N 1
ATOM 1706 C CA . ALA A 1 221 ? -5.465 -16.891 -19.344 1 97.5 221 ALA A CA 1
ATOM 1707 C C . ALA A 1 221 ? -5.777 -18.312 -19.781 1 97.5 221 ALA A C 1
ATOM 1709 O O . ALA A 1 221 ? -6.477 -19.047 -19.094 1 97.5 221 ALA A O 1
ATOM 1710 N N . THR A 1 222 ? -5.254 -18.609 -20.953 1 96.88 222 THR A N 1
ATOM 1711 C CA . THR A 1 222 ? -5.219 -20.016 -21.344 1 96.88 222 THR A CA 1
ATOM 1712 C C . THR A 1 222 ? -3.91 -20.672 -20.906 1 96.88 222 THR A C 1
ATOM 1714 O O . THR A 1 222 ? -2.957 -19.969 -20.547 1 96.88 222 THR A O 1
ATOM 1717 N N . PHE A 1 223 ? -3.906 -22.016 -20.906 1 97.19 223 PHE A N 1
ATOM 1718 C CA . PHE A 1 223 ? -2.682 -22.719 -20.531 1 97.19 223 PHE A CA 1
ATOM 1719 C C . PHE A 1 223 ? -1.545 -22.359 -21.484 1 97.19 223 PHE A C 1
ATOM 1721 O O . PHE A 1 223 ? -0.374 -22.391 -21.094 1 97.19 223 PHE A O 1
ATOM 1728 N N . ARG A 1 224 ? -1.861 -21.953 -22.688 1 96 224 ARG A N 1
ATOM 1729 C CA . ARG A 1 224 ? -0.854 -21.594 -23.672 1 96 224 ARG A CA 1
ATOM 1730 C C . ARG A 1 224 ? -0.177 -20.281 -23.312 1 96 224 ARG A C 1
ATOM 1732 O O . ARG A 1 224 ? 0.964 -20.031 -23.703 1 96 224 ARG A O 1
ATOM 1739 N N . ASP A 1 225 ? -0.869 -19.469 -22.578 1 97.19 225 ASP A N 1
ATOM 1740 C CA . ASP A 1 225 ? -0.368 -18.141 -22.188 1 97.19 225 ASP A CA 1
ATOM 1741 C C . ASP A 1 225 ? 0.596 -18.25 -21 1 97.19 225 ASP A C 1
ATOM 1743 O O . ASP A 1 225 ? 1.318 -17.312 -20.703 1 97.19 225 ASP A O 1
ATOM 1747 N N . ILE A 1 226 ? 0.596 -19.406 -20.344 1 98.31 226 ILE A N 1
ATOM 1748 C CA . ILE A 1 226 ? 1.391 -19.609 -19.125 1 98.31 226 ILE A CA 1
ATOM 1749 C C . ILE A 1 226 ? 2.633 -20.438 -19.453 1 98.31 226 ILE A C 1
ATOM 1751 O O . ILE A 1 226 ? 2.525 -21.531 -20 1 98.31 226 ILE A O 1
ATOM 1755 N N . ASP A 1 227 ? 3.736 -19.984 -19.094 1 98.38 227 ASP A N 1
ATOM 1756 C CA . ASP A 1 227 ? 4.98 -20.672 -19.422 1 98.38 227 ASP A CA 1
ATOM 1757 C C . ASP A 1 227 ? 5.281 -21.766 -18.406 1 98.38 227 ASP A C 1
ATOM 1759 O O . ASP A 1 227 ? 5.859 -22.797 -18.75 1 98.38 227 ASP A O 1
ATOM 1763 N N . LEU A 1 228 ? 4.891 -21.484 -17.188 1 97.94 228 LEU A N 1
ATOM 1764 C CA . LEU A 1 228 ? 5.32 -22.375 -16.109 1 97.94 228 LEU A CA 1
ATOM 1765 C C . LEU A 1 228 ? 4.387 -22.266 -14.906 1 97.94 228 LEU A C 1
ATOM 1767 O O . LEU A 1 228 ? 3.986 -21.156 -14.531 1 97.94 228 LEU A O 1
ATOM 1771 N N . LEU A 1 229 ? 4.008 -23.422 -14.344 1 98.69 229 LEU A N 1
ATOM 1772 C CA . LEU A 1 229 ? 3.348 -23.484 -13.039 1 98.69 229 LEU A CA 1
ATOM 1773 C C . LEU A 1 229 ? 4.301 -24 -11.969 1 98.69 229 LEU A C 1
ATOM 1775 O O . LEU A 1 229 ? 4.926 -25.047 -12.156 1 98.69 229 LEU A O 1
ATOM 1779 N N . ILE A 1 230 ? 4.43 -23.25 -10.906 1 98.81 230 ILE A N 1
ATOM 1780 C CA . ILE A 1 230 ? 5.148 -23.734 -9.734 1 98.81 230 ILE A CA 1
ATOM 1781 C C . ILE A 1 230 ? 4.152 -24.156 -8.656 1 98.81 230 ILE A C 1
ATOM 1783 O O . ILE A 1 230 ? 3.318 -23.359 -8.219 1 98.81 230 ILE A O 1
ATOM 1787 N N . CYS A 1 231 ? 4.25 -25.375 -8.234 1 98.62 231 CYS A N 1
ATOM 1788 C CA . CYS A 1 231 ? 3.385 -25.953 -7.215 1 98.62 231 CYS A CA 1
ATOM 1789 C C . CYS A 1 231 ? 4.207 -26.594 -6.109 1 98.62 231 CYS A C 1
ATOM 1791 O O . CYS A 1 231 ? 5.359 -26.984 -6.328 1 98.62 231 CYS A O 1
ATOM 1793 N N . ASP A 1 232 ? 3.652 -26.688 -4.926 1 97.75 232 ASP A N 1
ATOM 1794 C CA . ASP A 1 232 ? 4.391 -27.203 -3.777 1 97.75 232 ASP A CA 1
ATOM 1795 C C . ASP A 1 232 ? 4.668 -28.688 -3.928 1 97.75 232 ASP A C 1
ATOM 1797 O O . ASP A 1 232 ? 5.582 -29.234 -3.297 1 97.75 232 ASP A O 1
ATOM 1801 N N . ARG A 1 23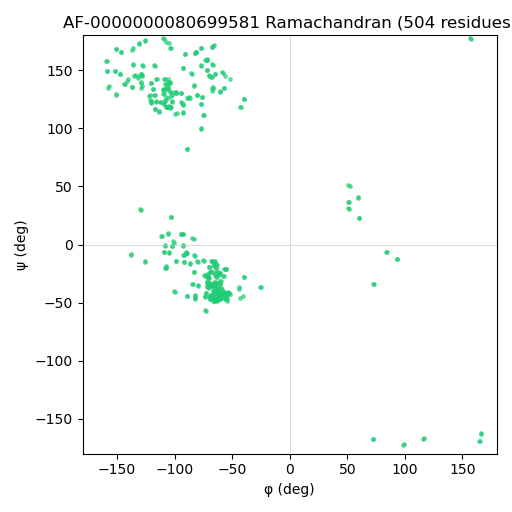3 ? 3.873 -29.406 -4.715 1 96.88 233 ARG A N 1
ATOM 1802 C CA . ARG A 1 233 ? 4.062 -30.828 -5.008 1 96.88 233 ARG A CA 1
ATOM 1803 C C . ARG A 1 233 ? 3.6 -31.156 -6.426 1 96.88 233 ARG A C 1
ATOM 1805 O O . ARG A 1 233 ? 2.898 -30.359 -7.055 1 96.88 233 ARG A O 1
ATOM 1812 N N . ALA A 1 234 ? 4.016 -32.375 -6.875 1 96.5 234 ALA A N 1
ATOM 1813 C CA . ALA A 1 234 ? 3.561 -32.844 -8.18 1 96.5 234 ALA A CA 1
ATOM 1814 C C . ALA A 1 234 ? 2.076 -33.188 -8.148 1 96.5 234 ALA A C 1
ATOM 1816 O O . ALA A 1 234 ? 1.573 -33.719 -7.148 1 96.5 234 ALA A O 1
ATOM 1817 N N . PRO A 1 235 ? 1.396 -32.938 -9.258 1 96.81 235 PRO A N 1
ATOM 1818 C CA . PRO A 1 235 ? 0.002 -33.375 -9.32 1 96.81 235 PRO A CA 1
ATOM 1819 C C . PRO A 1 235 ? -0.135 -34.906 -9.281 1 96.81 235 PRO A C 1
ATOM 1821 O O . PRO A 1 235 ? 0.728 -35.625 -9.797 1 96.81 235 PRO A O 1
ATOM 1824 N N . THR A 1 236 ? -1.221 -35.344 -8.664 1 96.5 236 THR A N 1
ATOM 1825 C CA . THR A 1 236 ? -1.595 -36.75 -8.797 1 96.5 236 THR A CA 1
ATOM 1826 C C . THR A 1 236 ? -2.027 -37.062 -10.234 1 96.5 236 THR A C 1
ATOM 1828 O O . THR A 1 236 ? -2.225 -36.156 -11.039 1 96.5 236 THR A O 1
ATOM 1831 N N . ALA A 1 237 ? -2.189 -38.375 -10.5 1 95.75 237 ALA A N 1
ATOM 1832 C CA . ALA A 1 237 ? -2.645 -38.781 -11.828 1 95.75 237 ALA A CA 1
ATOM 1833 C C . ALA A 1 237 ? -3.982 -38.125 -12.164 1 95.75 237 ALA A C 1
ATOM 1835 O O . ALA A 1 237 ? -4.191 -37.656 -13.297 1 95.75 237 ALA A O 1
ATOM 1836 N N . HIS A 1 238 ? -4.809 -38.094 -11.172 1 95.25 238 HIS A N 1
ATOM 1837 C CA . HIS A 1 238 ? -6.121 -37.469 -11.359 1 95.25 238 HIS A CA 1
ATOM 1838 C C . HIS A 1 238 ? -6.008 -35.969 -11.602 1 95.25 238 HIS A C 1
ATOM 1840 O O . HIS A 1 238 ? -6.617 -35.438 -12.531 1 95.25 238 HIS A O 1
ATOM 1846 N N . GLU A 1 239 ? -5.199 -35.281 -10.859 1 95.44 239 GLU A N 1
ATOM 1847 C CA . GLU A 1 239 ? -5.004 -33.844 -10.977 1 95.44 239 GLU A CA 1
ATOM 1848 C C . GLU A 1 239 ? -4.367 -33.5 -12.32 1 95.44 239 GLU A C 1
ATOM 1850 O O . GLU A 1 239 ? -4.68 -32.438 -12.898 1 95.44 239 GLU A O 1
ATOM 1855 N N . GLN A 1 240 ? -3.518 -34.344 -12.797 1 94.81 240 GLN A N 1
ATOM 1856 C CA . GLN A 1 240 ? -2.771 -34.125 -14.023 1 94.81 240 GLN A CA 1
ATOM 1857 C C . GLN A 1 240 ? -3.707 -34.031 -15.227 1 94.81 240 GLN A C 1
ATOM 1859 O O . GLN A 1 240 ? -3.4 -33.344 -16.203 1 94.81 240 GLN A O 1
ATOM 1864 N N . THR A 1 241 ? -4.867 -34.688 -15.148 1 93.5 241 THR A N 1
ATOM 1865 C CA . THR A 1 241 ? -5.812 -34.719 -16.266 1 93.5 241 THR A CA 1
ATOM 1866 C C . THR A 1 241 ? -6.379 -33.312 -16.516 1 93.5 241 THR A C 1
ATOM 1868 O O . THR A 1 241 ? -6.953 -33.062 -17.578 1 93.5 241 THR A O 1
ATOM 1871 N N . ARG A 1 242 ? -6.199 -32.406 -15.594 1 93.19 242 ARG A N 1
ATOM 1872 C CA . ARG A 1 242 ? -6.738 -31.062 -15.695 1 93.19 242 ARG A CA 1
ATOM 1873 C C . ARG A 1 242 ? -5.828 -30.172 -16.531 1 93.19 242 ARG A C 1
ATOM 1875 O O . ARG A 1 242 ? -6.211 -29.062 -16.906 1 93.19 242 ARG A O 1
ATOM 1882 N N . PHE A 1 243 ? -4.691 -30.625 -16.859 1 96 243 PHE A N 1
ATOM 1883 C CA . PHE A 1 243 ? -3.705 -29.844 -17.594 1 96 243 PHE A CA 1
ATOM 1884 C C . PHE A 1 243 ? -3.445 -30.469 -18.969 1 96 243 PHE A C 1
ATOM 1886 O O . PHE A 1 243 ? -3.467 -31.688 -19.109 1 96 243 PHE A O 1
ATOM 1893 N N . PRO A 1 244 ? -3.268 -29.625 -19.938 1 95.69 244 PRO A N 1
ATOM 1894 C CA . PRO A 1 244 ? -2.965 -30.172 -21.266 1 95.69 244 PRO A CA 1
ATOM 1895 C C . PRO A 1 244 ? -1.603 -30.859 -21.312 1 95.69 244 PRO A C 1
ATOM 1897 O O . PRO A 1 244 ? -0.711 -30.531 -20.531 1 95.69 244 PRO A O 1
ATOM 1900 N N . PRO A 1 245 ? -1.492 -31.797 -22.25 1 93.38 245 PRO A N 1
ATOM 1901 C CA . PRO A 1 245 ? -0.183 -32.438 -22.406 1 93.38 245 PRO A CA 1
ATOM 1902 C C . PRO A 1 245 ? 0.93 -31.422 -22.703 1 93.38 245 PRO A C 1
ATOM 1904 O O . PRO A 1 245 ? 0.726 -30.469 -23.453 1 93.38 245 PRO A O 1
ATOM 1907 N N . GLY A 1 246 ? 1.983 -31.609 -22.031 1 93.88 246 GLY A N 1
ATOM 1908 C CA . GLY A 1 246 ? 3.139 -30.766 -22.281 1 93.88 246 GLY A CA 1
ATOM 1909 C C . GLY A 1 246 ? 3.197 -29.547 -21.375 1 93.88 246 GLY A C 1
ATOM 1910 O O . GLY A 1 246 ? 4.18 -28.812 -21.391 1 93.88 246 GLY A O 1
ATOM 1911 N N . PHE A 1 247 ? 2.123 -29.25 -20.672 1 96.25 247 PHE A N 1
ATOM 1912 C CA . PHE A 1 247 ? 2.141 -28.141 -19.734 1 96.25 247 PHE A CA 1
ATOM 1913 C C . PHE A 1 247 ? 3.195 -28.375 -18.656 1 96.25 247 PHE A C 1
ATOM 1915 O O . PHE A 1 247 ? 3.256 -29.438 -18.047 1 96.25 247 PHE A O 1
ATOM 1922 N N . THR A 1 248 ? 4.035 -27.391 -18.375 1 97.62 248 THR A N 1
ATOM 1923 C CA . THR A 1 248 ? 5.184 -27.562 -17.5 1 97.62 248 THR A CA 1
ATOM 1924 C C . THR A 1 248 ? 4.828 -27.203 -16.062 1 97.62 248 THR A C 1
ATOM 1926 O O . THR A 1 248 ? 4.422 -26.062 -15.789 1 97.62 248 THR A O 1
ATOM 1929 N N . ILE A 1 249 ? 4.953 -28.109 -15.164 1 98.06 249 ILE A N 1
ATOM 1930 C CA . ILE A 1 249 ? 4.781 -27.922 -13.727 1 98.06 249 ILE A CA 1
ATOM 1931 C C . ILE A 1 249 ? 6.07 -28.297 -13 1 98.06 249 ILE A C 1
ATOM 1933 O O . ILE A 1 249 ? 6.602 -29.391 -13.188 1 98.06 249 ILE A O 1
ATOM 1937 N N . ILE A 1 250 ? 6.613 -27.375 -12.219 1 98.25 250 ILE A N 1
ATOM 1938 C CA . ILE A 1 250 ? 7.797 -27.703 -11.43 1 98.25 250 ILE A CA 1
ATOM 1939 C C . ILE A 1 250 ? 7.477 -27.594 -9.945 1 98.25 250 ILE A C 1
ATOM 1941 O O . ILE A 1 250 ? 6.555 -26.875 -9.555 1 98.25 250 ILE A O 1
ATOM 1945 N N . THR A 1 251 ? 8.164 -28.297 -9.117 1 97.94 251 THR A N 1
ATOM 1946 C CA . THR A 1 251 ? 7.941 -28.359 -7.68 1 97.94 251 THR A CA 1
ATOM 1947 C C . THR A 1 251 ? 9.258 -28.25 -6.922 1 97.94 251 THR A C 1
ATOM 1949 O O . THR A 1 251 ? 10.32 -28.594 -7.445 1 97.94 251 THR A O 1
ATOM 1952 N N . PRO A 1 252 ? 9.219 -27.609 -5.727 1 95.81 252 PRO A N 1
ATOM 1953 C CA . PRO A 1 252 ? 10.438 -27.562 -4.91 1 95.81 252 PRO A CA 1
ATOM 1954 C C . PRO A 1 252 ? 10.953 -28.969 -4.555 1 95.81 252 PRO A C 1
ATOM 1956 O O . PRO A 1 252 ? 10.164 -29.906 -4.469 1 95.81 252 PRO A O 1
ATOM 1959 N N . GLU A 1 253 ? 12.305 -29 -4.445 1 85.5 253 GLU A N 1
ATOM 1960 C CA . GLU A 1 253 ? 12.914 -30.266 -4.039 1 85.5 253 GLU A CA 1
ATOM 1961 C C . GLU A 1 253 ? 12.547 -30.609 -2.6 1 85.5 253 GLU A C 1
ATOM 1963 O O . GLU A 1 253 ? 12.367 -29.719 -1.765 1 85.5 253 GLU A O 1
ATOM 1968 N N . SER A 1 254 ? 12.148 -31.844 -2.264 1 67.5 254 SER A N 1
ATOM 1969 C CA . SER A 1 254 ? 11.836 -32.344 -0.925 1 67.5 254 SER A CA 1
ATOM 1970 C C . SER A 1 254 ? 13.016 -32.125 0.024 1 67.5 254 SER A C 1
ATOM 1972 O O . SER A 1 254 ? 14.172 -32.156 -0.399 1 67.5 254 SER A O 1
ATOM 1974 N N . MET B 1 1 ? 0.951 -15.219 24.016 1 28.42 1 MET B N 1
ATOM 1975 C CA . MET B 1 1 ? 0.243 -13.992 23.656 1 28.42 1 MET B CA 1
ATOM 1976 C C . MET B 1 1 ? 0.818 -12.797 24.406 1 28.42 1 MET B C 1
ATOM 1978 O O . MET B 1 1 ? 0.966 -12.836 25.641 1 28.42 1 MET B O 1
ATOM 1982 N N . ALA B 1 2 ? 1.331 -11.891 23.859 1 44.34 2 ALA B N 1
ATOM 1983 C CA . ALA B 1 2 ? 1.938 -10.875 24.719 1 44.34 2 ALA B CA 1
ATOM 1984 C C . ALA B 1 2 ? 0.875 -10.109 25.5 1 44.34 2 ALA B C 1
ATOM 1986 O O . ALA B 1 2 ? -0.207 -9.828 24.969 1 44.34 2 ALA B O 1
ATOM 1987 N N . LYS B 1 3 ? 0.786 -9.797 26.75 1 46.22 3 LYS B N 1
ATOM 1988 C CA . LYS B 1 3 ? -0.062 -8.945 27.578 1 46.22 3 LYS B CA 1
ATOM 1989 C C . LYS B 1 3 ? -0.137 -7.531 27.016 1 46.22 3 LYS B C 1
ATOM 1991 O O . LYS B 1 3 ? 0.833 -7.035 26.438 1 46.22 3 LYS B O 1
ATOM 1996 N N . PRO B 1 4 ? -1.43 -6.887 27.141 1 44.25 4 PRO B N 1
ATOM 1997 C CA . PRO B 1 4 ? -1.51 -5.496 26.688 1 44.25 4 PRO B CA 1
ATOM 1998 C C . PRO B 1 4 ? -0.285 -4.672 27.078 1 44.25 4 PRO B C 1
ATOM 2000 O O . PRO B 1 4 ? 0.194 -3.855 26.297 1 44.25 4 PRO B O 1
ATOM 2003 N N . ILE B 1 5 ? 0.116 -4.801 28.172 1 52.56 5 ILE B N 1
ATOM 2004 C CA . ILE B 1 5 ? 1.301 -4.129 28.703 1 52.56 5 ILE B CA 1
ATOM 2005 C C . ILE B 1 5 ? 2.539 -4.602 27.938 1 52.56 5 ILE B C 1
ATOM 2007 O O . ILE B 1 5 ? 3.443 -3.811 27.656 1 52.56 5 ILE B O 1
ATOM 2011 N N . ASP B 1 6 ? 2.439 -5.738 27.375 1 58.97 6 ASP B N 1
ATOM 2012 C CA . ASP B 1 6 ? 3.594 -6.25 26.641 1 58.97 6 ASP B CA 1
ATOM 2013 C C . ASP B 1 6 ? 3.648 -5.668 25.234 1 58.97 6 ASP B C 1
ATOM 2015 O O . ASP B 1 6 ? 4.719 -5.301 24.75 1 58.97 6 ASP B O 1
ATOM 2019 N N . THR B 1 7 ? 2.516 -5.641 24.578 1 54.75 7 THR B N 1
ATOM 2020 C CA . THR B 1 7 ? 2.457 -5.043 23.25 1 54.75 7 THR B CA 1
ATOM 2021 C C . THR B 1 7 ? 2.779 -3.553 23.312 1 54.75 7 THR B C 1
ATOM 2023 O O . THR B 1 7 ? 3.516 -3.035 22.469 1 54.75 7 THR B O 1
ATOM 2026 N N . GLU B 1 8 ? 2.119 -2.934 24.219 1 59.59 8 GLU B N 1
ATOM 2027 C CA . GLU B 1 8 ? 2.5 -1.544 24.453 1 59.59 8 GLU B CA 1
ATOM 2028 C C . GLU B 1 8 ? 3.988 -1.424 24.766 1 59.59 8 GLU B C 1
ATOM 2030 O O . GLU B 1 8 ? 4.664 -0.524 24.266 1 59.59 8 GLU B O 1
ATOM 2035 N N . ARG B 1 9 ? 4.309 -2.346 25.578 1 72.06 9 ARG B N 1
ATOM 2036 C CA . ARG B 1 9 ? 5.723 -2.291 25.938 1 72.06 9 ARG B CA 1
ATOM 2037 C C . ARG B 1 9 ? 6.602 -2.574 24.719 1 72.06 9 ARG B C 1
ATOM 2039 O O . ARG B 1 9 ? 7.605 -1.89 24.5 1 72.06 9 ARG B O 1
ATOM 2046 N N . ARG B 1 10 ? 6.137 -3.514 23.969 1 70.5 10 ARG B N 1
ATOM 2047 C CA . ARG B 1 10 ? 6.93 -3.811 22.781 1 70.5 10 ARG B CA 1
ATOM 2048 C C . ARG B 1 10 ? 6.949 -2.623 21.828 1 70.5 10 ARG B C 1
ATOM 2050 O O . ARG B 1 10 ? 7.992 -2.303 21.25 1 70.5 10 ARG B O 1
ATOM 2057 N N . GLN B 1 11 ? 5.848 -2.07 21.641 1 64 11 GLN B N 1
ATOM 2058 C CA . GLN B 1 11 ? 5.84 -0.843 20.859 1 64 11 GLN B CA 1
ATOM 2059 C C . GLN B 1 11 ? 6.738 0.22 21.484 1 64 11 GLN B C 1
ATOM 2061 O O . GLN B 1 11 ? 7.465 0.919 20.766 1 64 11 GLN B O 1
ATOM 2066 N N . LYS B 1 12 ? 6.621 0.241 22.688 1 69.12 12 LYS B N 1
ATOM 2067 C CA . LYS B 1 12 ? 7.48 1.185 23.406 1 69.12 12 LYS B CA 1
ATOM 2068 C C . LYS B 1 12 ? 8.945 0.771 23.312 1 69.12 12 LYS B C 1
ATOM 2070 O O . LYS B 1 12 ? 9.828 1.622 23.203 1 69.12 12 LYS B O 1
ATOM 2075 N N . ILE B 1 13 ? 9.148 -0.477 23.328 1 73.81 13 ILE B N 1
ATOM 2076 C CA . ILE B 1 13 ? 10.5 -0.991 23.156 1 73.81 13 ILE B CA 1
ATOM 2077 C C . ILE B 1 13 ? 11.016 -0.646 21.766 1 73.81 13 ILE B C 1
ATOM 2079 O O . ILE B 1 13 ? 12.141 -0.182 21.609 1 73.81 13 ILE B O 1
ATOM 2083 N N . VAL B 1 14 ? 10.062 -0.893 20.875 1 66.62 14 VAL B N 1
ATOM 2084 C CA . VAL B 1 14 ? 10.445 -0.55 19.516 1 66.62 14 VAL B CA 1
ATOM 2085 C C . VAL B 1 14 ? 10.734 0.947 19.406 1 66.62 14 VAL B C 1
ATOM 2087 O O . VAL B 1 14 ? 11.75 1.357 18.844 1 66.62 14 VAL B O 1
ATOM 2090 N N . GLN B 1 15 ? 9.844 1.638 20 1 62.09 15 GLN B N 1
ATOM 2091 C CA . GLN B 1 15 ? 10.031 3.084 20.016 1 62.09 15 GLN B CA 1
ATOM 2092 C C . GLN B 1 15 ? 11.328 3.459 20.734 1 62.09 15 GLN B C 1
ATOM 2094 O O . GLN B 1 15 ? 12.07 4.328 20.266 1 62.09 15 GLN B O 1
ATOM 2099 N N . TYR B 1 16 ? 11.547 2.807 21.828 1 66.19 16 TYR B N 1
ATOM 2100 C CA . TYR B 1 16 ? 12.758 3.057 22.594 1 66.19 16 TYR B CA 1
ATOM 2101 C C . TYR B 1 16 ? 14.008 2.707 21.797 1 66.19 16 TYR B C 1
ATOM 2103 O O . TYR B 1 16 ? 14.938 3.506 21.703 1 66.19 16 TYR B O 1
ATOM 2111 N N . VAL B 1 17 ? 13.961 1.608 21.156 1 68.19 17 VAL B N 1
ATOM 2112 C CA . VAL B 1 17 ? 15.125 1.138 20.406 1 68.19 17 VAL B CA 1
ATOM 2113 C C . VAL B 1 17 ? 15.328 2.004 19.172 1 68.19 17 VAL B C 1
ATOM 2115 O O . VAL B 1 17 ? 16.453 2.344 18.828 1 68.19 17 VAL B O 1
ATOM 2118 N N . MET B 1 18 ? 14.148 2.348 18.672 1 58.84 18 MET B N 1
ATOM 2119 C CA . MET B 1 18 ? 14.211 3.191 17.484 1 58.84 18 MET B CA 1
ATOM 2120 C C . MET B 1 18 ? 14.711 4.59 17.844 1 58.84 18 MET B C 1
ATOM 2122 O O . MET B 1 18 ? 15.484 5.184 17.078 1 58.84 18 MET B O 1
ATOM 2126 N N . SER B 1 19 ? 14.336 5.07 18.922 1 57.62 19 SER B N 1
ATOM 2127 C CA . SER B 1 19 ? 14.727 6.402 19.391 1 57.62 19 SER B CA 1
ATOM 2128 C C . SER B 1 19 ? 16.172 6.43 19.844 1 57.62 19 SER B C 1
ATOM 2130 O O . SER B 1 19 ? 16.859 7.441 19.703 1 57.62 19 SER B O 1
ATOM 2132 N N . HIS B 1 20 ? 16.672 5.305 20.281 1 60.44 20 HIS B N 1
ATOM 2133 C CA . HIS B 1 20 ? 18.016 5.273 20.859 1 60.44 20 HIS B CA 1
ATOM 2134 C C . HIS B 1 20 ? 19 4.59 19.938 1 60.44 20 HIS B C 1
ATOM 2136 O O . HIS B 1 20 ? 20.203 4.559 20.219 1 60.44 20 HIS B O 1
ATOM 2142 N N . GLY B 1 21 ? 18.391 4.148 18.781 1 58.84 21 GLY B N 1
ATOM 2143 C CA . GLY B 1 21 ? 19.203 3.475 17.781 1 58.84 21 GLY B CA 1
ATOM 2144 C C . GLY B 1 21 ? 19.625 2.074 18.203 1 58.84 21 GLY B C 1
ATOM 2145 O O . GLY B 1 21 ? 19.938 1.238 17.359 1 58.84 21 GLY B O 1
ATOM 2146 N N . LYS B 1 22 ? 19.828 1.946 19.453 1 65.06 22 LYS B N 1
ATOM 2147 C CA . LYS B 1 22 ? 20.156 0.664 20.062 1 65.06 22 LYS B CA 1
ATOM 2148 C C . LYS B 1 22 ? 19.688 0.619 21.516 1 65.06 22 LYS B C 1
ATOM 2150 O O . LYS B 1 22 ? 19.406 1.659 22.109 1 65.06 22 LYS B O 1
ATOM 2155 N N . ALA B 1 23 ? 19.328 -0.566 22 1 76.5 23 ALA B N 1
ATOM 2156 C CA . ALA B 1 23 ? 19.062 -0.709 23.422 1 76.5 23 ALA B CA 1
ATOM 2157 C C . ALA B 1 23 ? 19.594 -2.037 23.953 1 76.5 23 ALA B C 1
ATOM 2159 O O . ALA B 1 23 ? 19.719 -3.006 23.203 1 76.5 23 ALA B O 1
ATOM 2160 N N . ARG B 1 24 ? 20.141 -1.992 25.203 1 78.69 24 ARG B N 1
ATOM 2161 C CA . ARG B 1 24 ? 20.516 -3.23 25.875 1 78.69 24 ARG B CA 1
ATOM 2162 C C . ARG B 1 24 ? 19.312 -3.83 26.609 1 78.69 24 ARG B C 1
ATOM 2164 O O . ARG B 1 24 ? 18.453 -3.102 27.094 1 78.69 24 ARG B O 1
ATOM 2171 N N . VAL B 1 25 ? 19.266 -5.098 26.672 1 82 25 VAL B N 1
ATOM 2172 C CA . VAL B 1 25 ? 18.188 -5.805 27.344 1 82 25 VAL B CA 1
ATOM 2173 C C . VAL B 1 25 ? 18.047 -5.273 28.781 1 82 25 VAL B C 1
ATOM 2175 O O . VAL B 1 25 ? 16.938 -5.039 29.25 1 82 25 VAL B O 1
ATOM 2178 N N . ALA B 1 26 ? 19.172 -5.031 29.453 1 81.19 26 ALA B N 1
ATOM 2179 C CA . ALA B 1 26 ? 19.141 -4.531 30.828 1 81.19 26 ALA B CA 1
ATOM 2180 C C . ALA B 1 26 ? 18.531 -3.137 30.891 1 81.19 26 ALA B C 1
ATOM 2182 O O . ALA B 1 26 ? 17.75 -2.836 31.797 1 81.19 26 ALA B O 1
ATOM 2183 N N . GLU B 1 27 ? 18.828 -2.234 29.953 1 82.06 27 GLU B N 1
ATOM 2184 C CA . GLU B 1 27 ? 18.266 -0.886 29.859 1 82.06 27 GLU B CA 1
ATOM 2185 C C . GLU B 1 27 ? 16.75 -0.923 29.672 1 82.06 27 GLU B C 1
ATOM 2187 O O . GLU B 1 27 ? 16.031 -0.149 30.297 1 82.06 27 GLU B O 1
ATOM 2192 N N . LEU B 1 28 ? 16.359 -1.755 28.828 1 83 28 LEU B N 1
ATOM 2193 C CA . LEU B 1 28 ? 14.938 -1.895 28.547 1 83 28 LEU B CA 1
ATOM 2194 C C . LEU B 1 28 ? 14.195 -2.439 29.766 1 83 28 LEU B C 1
ATOM 2196 O O . LEU B 1 28 ? 13.086 -1.998 30.062 1 83 28 LEU B O 1
ATOM 2200 N N . ALA B 1 29 ? 14.82 -3.363 30.406 1 84.69 29 ALA B N 1
ATOM 2201 C CA . ALA B 1 29 ? 14.227 -3.918 31.609 1 84.69 29 ALA B CA 1
ATOM 2202 C C . ALA B 1 29 ? 14.039 -2.838 32.688 1 84.69 29 ALA B C 1
ATOM 2204 O O . ALA B 1 29 ? 13 -2.791 33.344 1 84.69 29 ALA B O 1
ATOM 2205 N N . GLU B 1 30 ? 15.047 -2.004 32.844 1 84 30 GLU B N 1
ATOM 2206 C CA . GLU B 1 30 ? 14.969 -0.888 33.781 1 84 30 GLU B CA 1
ATOM 2207 C C . GLU B 1 30 ? 13.922 0.131 33.344 1 84 30 GLU B C 1
ATOM 2209 O O . GLU B 1 30 ? 13.125 0.595 34.156 1 84 30 GLU B O 1
ATOM 2214 N N . ALA B 1 31 ? 13.883 0.469 32.094 1 80.62 31 ALA B N 1
ATOM 2215 C CA . ALA B 1 31 ? 13.023 1.516 31.531 1 80.62 31 ALA B CA 1
ATOM 2216 C C . ALA B 1 31 ? 11.555 1.125 31.641 1 80.62 31 ALA B C 1
ATOM 2218 O O . ALA B 1 31 ? 10.688 1.982 31.844 1 80.62 31 ALA B O 1
ATOM 2219 N N . PHE B 1 32 ? 11.359 -0.108 31.516 1 80.62 32 PHE B N 1
ATOM 2220 C CA . PHE B 1 32 ? 9.969 -0.545 31.453 1 80.62 32 PHE B CA 1
ATOM 2221 C C . PHE B 1 32 ? 9.586 -1.323 32.719 1 80.62 32 PHE B C 1
ATOM 2223 O O . PHE B 1 32 ? 8.5 -1.907 32.781 1 80.62 32 PHE B O 1
ATOM 2230 N N . ASN B 1 33 ? 10.484 -1.302 33.625 1 81.81 33 ASN B N 1
ATOM 2231 C CA . ASN B 1 33 ? 10.305 -1.895 34.938 1 81.81 33 ASN B CA 1
ATOM 2232 C C . ASN B 1 33 ? 9.812 -3.336 34.844 1 81.81 33 ASN B C 1
ATOM 2234 O O . ASN B 1 33 ? 8.812 -3.699 35.469 1 81.81 33 ASN B O 1
ATOM 2238 N N . VAL B 1 34 ? 10.594 -4.016 34.031 1 82.75 34 VAL B N 1
ATOM 2239 C CA . VAL B 1 34 ? 10.305 -5.441 33.875 1 82.75 34 VAL B CA 1
ATOM 2240 C C . VAL B 1 34 ? 11.609 -6.238 33.906 1 82.75 34 VAL B C 1
ATOM 2242 O O . VAL B 1 34 ? 12.695 -5.66 33.875 1 82.75 34 VAL B O 1
ATOM 2245 N N . SER B 1 35 ? 11.539 -7.488 34.031 1 80.94 35 SER B N 1
ATOM 2246 C CA . SER B 1 35 ? 12.727 -8.328 34.094 1 80.94 35 SER B CA 1
ATOM 2247 C C . SER B 1 35 ? 13.414 -8.43 32.75 1 80.94 35 SER B C 1
ATOM 2249 O O . SER B 1 35 ? 12.781 -8.242 31.703 1 80.94 35 SER B O 1
ATOM 2251 N N . GLY B 1 36 ? 14.633 -8.766 32.75 1 82.06 36 GLY B N 1
ATOM 2252 C CA . GLY B 1 36 ? 15.375 -9.008 31.516 1 82.06 36 GLY B CA 1
ATOM 2253 C C . GLY B 1 36 ? 14.789 -10.133 30.672 1 82.06 36 GLY B C 1
ATOM 2254 O O . GLY B 1 36 ? 14.828 -10.078 29.438 1 82.06 36 GLY B O 1
ATOM 2255 N N . GLU B 1 37 ? 14.266 -10.992 31.391 1 81.94 37 GLU B N 1
ATOM 2256 C CA . GLU B 1 37 ? 13.656 -12.125 30.703 1 81.94 37 GLU B CA 1
ATOM 2257 C C . GLU B 1 37 ? 12.414 -11.695 29.922 1 81.94 37 GLU B C 1
ATOM 2259 O O . GLU B 1 37 ? 12.188 -12.148 28.797 1 81.94 37 GLU B O 1
ATOM 2264 N N . THR B 1 38 ? 11.773 -10.852 30.438 1 78.62 38 THR B N 1
ATOM 2265 C CA . THR B 1 38 ? 10.586 -10.305 29.781 1 78.62 38 THR B CA 1
ATOM 2266 C C . THR B 1 38 ? 10.969 -9.5 28.547 1 78.62 38 THR B C 1
ATOM 2268 O O . THR B 1 38 ? 10.336 -9.625 27.5 1 78.62 38 THR B O 1
ATOM 2271 N N . ILE B 1 39 ? 12 -8.688 28.734 1 81.44 39 ILE B N 1
ATOM 2272 C CA . ILE B 1 39 ? 12.484 -7.891 27.609 1 81.44 39 ILE B CA 1
ATOM 2273 C C . ILE B 1 39 ? 12.984 -8.812 26.5 1 81.44 39 ILE B C 1
ATOM 2275 O O . ILE B 1 39 ? 12.703 -8.586 25.312 1 81.44 39 ILE B O 1
ATOM 2279 N N . ARG B 1 40 ? 13.648 -9.852 26.859 1 78.19 40 ARG B N 1
ATOM 2280 C CA . ARG B 1 40 ? 14.188 -10.781 25.859 1 78.19 40 ARG B CA 1
ATOM 2281 C C . ARG B 1 40 ? 13.07 -11.477 25.094 1 78.19 40 ARG B C 1
ATOM 2283 O O . ARG B 1 40 ? 13.172 -11.672 23.875 1 78.19 40 ARG B O 1
ATOM 2290 N N . LYS B 1 41 ? 12.086 -11.711 25.703 1 76.69 41 LYS B N 1
ATOM 2291 C CA . LYS B 1 41 ? 10.93 -12.305 25.047 1 76.69 41 LYS B CA 1
ATOM 2292 C C . LYS B 1 41 ? 10.297 -11.328 24.062 1 76.69 41 LYS B C 1
ATOM 2294 O O . LYS B 1 41 ? 9.961 -11.711 22.938 1 76.69 41 LYS B O 1
ATOM 2299 N N . ASP B 1 42 ? 10.203 -10.125 24.531 1 75.5 42 ASP B N 1
ATOM 2300 C CA . ASP B 1 42 ? 9.688 -9.086 23.641 1 75.5 42 ASP B CA 1
ATOM 2301 C C . ASP B 1 42 ? 10.609 -8.891 22.438 1 75.5 42 ASP B C 1
ATOM 2303 O O . ASP B 1 42 ? 10.141 -8.781 21.297 1 75.5 42 ASP B O 1
ATOM 2307 N N . LEU B 1 43 ? 11.883 -8.859 22.641 1 75.69 43 LEU B N 1
ATOM 2308 C CA . LEU B 1 43 ? 12.867 -8.602 21.594 1 75.69 43 LEU B CA 1
ATOM 2309 C C . LEU B 1 43 ? 12.93 -9.758 20.609 1 75.69 43 LEU B C 1
ATOM 2311 O O . LEU B 1 43 ? 13.125 -9.555 19.406 1 75.69 43 LEU B O 1
ATOM 2315 N N . ASN B 1 44 ? 12.734 -10.875 21.094 1 70.81 44 ASN B N 1
ATOM 2316 C CA . ASN B 1 44 ? 12.688 -12.031 20.219 1 70.81 44 ASN B CA 1
ATOM 2317 C C . ASN B 1 44 ? 11.5 -11.961 19.266 1 70.81 44 ASN B C 1
ATOM 2319 O O . ASN B 1 44 ? 11.641 -12.258 18.078 1 70.81 44 ASN B O 1
ATOM 2323 N N . GLU B 1 45 ? 10.531 -11.523 19.766 1 65.12 45 GLU B N 1
ATOM 2324 C CA . GLU B 1 45 ? 9.344 -11.32 18.938 1 65.12 45 GLU B CA 1
ATOM 2325 C C . GLU B 1 45 ? 9.586 -10.234 17.891 1 65.12 45 GLU B C 1
ATOM 2327 O O . GLU B 1 45 ? 9.234 -10.406 16.719 1 65.12 45 GLU B O 1
ATOM 2332 N N . LEU B 1 46 ? 10.133 -9.234 18.25 1 66.12 46 LEU B N 1
ATOM 2333 C CA . LEU B 1 46 ? 10.414 -8.102 17.375 1 66.12 46 LEU B CA 1
ATOM 2334 C C . LEU B 1 46 ? 11.516 -8.461 16.375 1 66.12 46 LEU B C 1
ATOM 2336 O O . LEU B 1 46 ? 11.5 -7.988 15.234 1 66.12 46 LEU B O 1
ATOM 2340 N N . HIS B 1 47 ? 12.344 -9.336 16.797 1 62.75 47 HIS B N 1
ATOM 2341 C CA . HIS B 1 47 ? 13.406 -9.836 15.922 1 62.75 47 HIS B CA 1
ATOM 2342 C C . HIS B 1 47 ? 12.844 -10.766 14.852 1 62.75 47 HIS B C 1
ATOM 2344 O O . HIS B 1 47 ? 13.188 -10.648 13.672 1 62.75 47 HIS B O 1
ATOM 2350 N N . ASN B 1 48 ? 12.055 -11.469 15.258 1 58.75 48 ASN B N 1
ATOM 2351 C CA . ASN B 1 48 ? 11.438 -12.414 14.328 1 58.75 48 ASN B CA 1
ATOM 2352 C C . ASN B 1 48 ? 10.57 -11.695 13.305 1 58.75 48 ASN B C 1
ATOM 2354 O O . ASN B 1 48 ? 10.43 -12.156 12.172 1 58.75 48 ASN B O 1
ATOM 2358 N N . ARG B 1 49 ? 10.188 -10.562 13.727 1 50 49 ARG B N 1
ATOM 2359 C CA . ARG B 1 49 ? 9.375 -9.734 12.844 1 50 49 ARG B CA 1
ATOM 2360 C C . ARG B 1 49 ? 10.242 -8.773 12.039 1 50 49 ARG B C 1
ATOM 2362 O O . ARG B 1 49 ? 9.727 -7.887 11.352 1 50 49 ARG B O 1
ATOM 2369 N N . ASN B 1 50 ? 11.391 -8.992 12.148 1 52.97 50 ASN B N 1
ATOM 2370 C CA . ASN B 1 50 ? 12.422 -8.156 11.539 1 52.97 50 ASN B CA 1
ATOM 2371 C C . ASN B 1 50 ? 12.203 -6.68 11.859 1 52.97 50 ASN B C 1
ATOM 2373 O O . ASN B 1 50 ? 12.453 -5.816 11.016 1 52.97 50 ASN B O 1
ATOM 2377 N N . ILE B 1 51 ? 11.672 -6.461 12.961 1 57.72 51 ILE B N 1
ATOM 2378 C CA . ILE B 1 51 ? 11.492 -5.09 13.43 1 57.72 51 ILE B CA 1
ATOM 2379 C C . ILE B 1 51 ? 12.727 -4.652 14.219 1 57.72 51 ILE B C 1
ATOM 2381 O O . ILE B 1 51 ? 13.211 -3.529 14.055 1 57.72 51 ILE B O 1
ATOM 2385 N N . LEU B 1 52 ? 13.117 -5.625 15.07 1 63.44 52 LEU B N 1
ATOM 2386 C CA . LEU B 1 52 ? 14.344 -5.41 15.82 1 63.44 52 LEU B CA 1
ATOM 2387 C C . LEU B 1 52 ? 15.281 -6.605 15.672 1 63.44 52 LEU B C 1
ATOM 2389 O O . LEU B 1 52 ? 14.836 -7.73 15.461 1 63.44 52 LEU B O 1
ATOM 2393 N N . HIS B 1 53 ? 16.438 -6.289 15.477 1 64.44 53 HIS B N 1
ATOM 2394 C CA . HIS B 1 53 ? 17.484 -7.32 15.492 1 64.44 53 HIS B CA 1
ATOM 2395 C C . HIS B 1 53 ? 18.125 -7.422 16.875 1 64.44 53 HIS B C 1
ATOM 2397 O O . HIS B 1 53 ? 18.516 -6.406 17.453 1 64.44 53 HIS B O 1
ATOM 2403 N N . LYS B 1 54 ? 18.031 -8.602 17.344 1 61.56 54 LYS B N 1
ATOM 2404 C CA . LYS B 1 54 ? 18.656 -8.859 18.641 1 61.56 54 LYS B CA 1
ATOM 2405 C C . LYS B 1 54 ? 19.953 -9.641 18.469 1 61.56 54 LYS B C 1
ATOM 2407 O O . LYS B 1 54 ? 20.016 -10.617 17.719 1 61.56 54 LYS B O 1
ATOM 2412 N N . GLY B 1 55 ? 21.125 -9.055 18.906 1 59.47 55 GLY B N 1
ATOM 2413 C CA . GLY B 1 55 ? 22.422 -9.711 18.953 1 59.47 55 GLY B CA 1
ATOM 2414 C C . GLY B 1 55 ? 23.25 -9.281 20.156 1 59.47 55 GLY B C 1
ATOM 2415 O O . GLY B 1 55 ? 23.359 -8.094 20.453 1 59.47 55 GLY B O 1
ATOM 2416 N N . HIS B 1 56 ? 24.016 -10.43 20.891 1 59.22 56 HIS B N 1
ATOM 2417 C CA . HIS B 1 56 ? 24.969 -10.242 21.984 1 59.22 56 HIS B CA 1
ATOM 2418 C C . HIS B 1 56 ? 24.391 -9.359 23.078 1 59.22 56 HIS B C 1
ATOM 2420 O O . HIS B 1 56 ? 25.078 -8.484 23.609 1 59.22 56 HIS B O 1
ATOM 2426 N N . GLY B 1 57 ? 23.047 -9.453 23.406 1 62.22 57 GLY B N 1
ATOM 2427 C CA . GLY B 1 57 ? 22.453 -8.672 24.484 1 62.22 57 GLY B CA 1
ATOM 2428 C C . GLY B 1 57 ? 22.047 -7.277 24.047 1 62.22 57 GLY B C 1
ATOM 2429 O O . GLY B 1 57 ? 21.562 -6.488 24.859 1 62.22 57 GLY B O 1
ATOM 2430 N N . ILE B 1 58 ? 22.375 -6.852 22.812 1 61.84 58 ILE B N 1
ATOM 2431 C CA . ILE B 1 58 ? 22.031 -5.559 22.234 1 61.84 58 ILE B CA 1
ATOM 2432 C C . ILE B 1 58 ? 20.875 -5.734 21.25 1 61.84 58 ILE B C 1
ATOM 2434 O O . ILE B 1 58 ? 20.812 -6.742 20.531 1 61.84 58 ILE B O 1
ATOM 2438 N N . VAL B 1 59 ? 19.906 -4.895 21.406 1 69.06 59 VAL B N 1
ATOM 2439 C CA . VAL B 1 59 ? 18.781 -4.875 20.484 1 69.06 59 VAL B CA 1
ATOM 2440 C C . VAL B 1 59 ? 18.906 -3.684 19.531 1 69.06 59 VAL B C 1
ATOM 2442 O O . VAL B 1 59 ? 19.125 -2.551 19.984 1 69.06 59 VAL B O 1
ATOM 2445 N N . LEU B 1 60 ? 19.016 -4.086 18.312 1 57.84 60 LEU B N 1
ATOM 2446 C CA . LEU B 1 60 ? 19.109 -3.086 17.25 1 57.84 60 LEU B CA 1
ATOM 2447 C C . LEU B 1 60 ? 17.828 -3.059 16.422 1 57.84 60 LEU B C 1
ATOM 2449 O O . LEU B 1 60 ? 17.141 -4.07 16.312 1 57.84 60 LEU B O 1
ATOM 2453 N N . PRO B 1 61 ? 17.328 -1.786 16.266 1 54.19 61 PRO B N 1
ATOM 2454 C CA . PRO B 1 61 ? 16.297 -1.851 15.219 1 54.19 61 PRO B CA 1
ATOM 2455 C C . PRO B 1 61 ? 16.703 -2.768 14.062 1 54.19 61 PRO B C 1
ATOM 2457 O O . PRO B 1 61 ? 17.875 -2.859 13.719 1 54.19 61 PRO B O 1
ATOM 2460 N N . ALA B 1 62 ? 15.875 -3.74 13.734 1 47.81 62 ALA B N 1
ATOM 2461 C CA . ALA B 1 62 ? 16.25 -4.488 12.531 1 47.81 62 ALA B CA 1
ATOM 2462 C C . ALA B 1 62 ? 16.734 -3.549 11.43 1 47.81 62 ALA B C 1
ATOM 2464 O O . ALA B 1 62 ? 16.25 -2.416 11.32 1 47.81 62 ALA B O 1
ATOM 2465 N N . SER B 1 63 ? 17.906 -3.756 11.109 1 44.22 63 SER B N 1
ATOM 2466 C CA . SER B 1 63 ? 18.562 -2.855 10.164 1 44.22 63 SER B CA 1
ATOM 2467 C C . SER B 1 63 ? 17.531 -2.174 9.266 1 44.22 63 SER B C 1
ATOM 2469 O O . SER B 1 63 ? 17.625 -0.973 9 1 44.22 63 SER B O 1
ATOM 2471 N N . ALA B 1 64 ? 16.484 -2.854 8.883 1 42.34 64 ALA B N 1
ATOM 2472 C CA . ALA B 1 64 ? 15.547 -2.307 7.918 1 42.34 64 ALA B CA 1
ATOM 2473 C C . ALA B 1 64 ? 14.578 -1.33 8.586 1 42.34 64 ALA B C 1
ATOM 2475 O O . ALA B 1 64 ? 14.18 -0.333 7.98 1 42.34 64 ALA B O 1
ATOM 2476 N N . TYR B 1 65 ? 14.117 -1.534 9.898 1 40.03 65 TYR B N 1
ATOM 2477 C CA . TYR B 1 65 ? 13.227 -0.652 10.641 1 40.03 65 TYR B CA 1
ATOM 2478 C C . TYR B 1 65 ? 13.953 0.615 11.078 1 40.03 65 TYR B C 1
ATOM 2480 O O . TYR B 1 65 ? 13.375 1.706 11.055 1 40.03 65 TYR B O 1
ATOM 2488 N N . LEU B 1 66 ? 15.086 0.467 11.852 1 40.25 66 LEU B N 1
ATOM 2489 C CA . LEU B 1 66 ? 15.914 1.595 12.266 1 40.25 66 LEU B CA 1
ATOM 2490 C C . LEU B 1 66 ? 16.141 2.561 11.102 1 40.25 66 LEU B C 1
ATOM 2492 O O . LEU B 1 66 ? 16.219 3.773 11.312 1 40.25 66 LEU B O 1
ATOM 2496 N N . GLU B 1 67 ? 16.266 1.896 10.008 1 46 67 GLU B N 1
ATOM 2497 C CA . GLU B 1 67 ? 16.516 2.748 8.852 1 46 67 GLU B CA 1
ATOM 2498 C C . GLU B 1 67 ? 15.203 3.271 8.266 1 46 67 GLU B C 1
ATOM 2500 O O . GLU B 1 67 ? 15.211 4.117 7.363 1 46 67 GLU B O 1
ATOM 2505 N N . ASN B 1 68 ? 14.109 2.898 9.055 1 60.91 68 ASN B N 1
ATOM 2506 C CA . ASN B 1 68 ? 12.867 3.324 8.414 1 60.91 68 ASN B CA 1
ATOM 2507 C C . ASN B 1 68 ? 12.469 4.734 8.844 1 60.91 68 ASN B C 1
ATOM 2509 O O . ASN B 1 68 ? 11.859 4.914 9.898 1 60.91 68 ASN B O 1
ATOM 2513 N N . VAL B 1 69 ? 12.961 5.672 8.312 1 69.88 69 VAL B N 1
ATOM 2514 C CA . VAL B 1 69 ? 12.75 7.105 8.484 1 69.88 69 VAL B CA 1
ATOM 2515 C C . VAL B 1 69 ? 11.258 7.387 8.672 1 69.88 69 VAL B C 1
ATOM 2517 O O . VAL B 1 69 ? 10.883 8.156 9.562 1 69.88 69 VAL B O 1
ATOM 2520 N N . TYR B 1 70 ? 10.445 6.574 8.141 1 79.75 70 TYR B N 1
ATOM 2521 C CA . TYR B 1 70 ? 9.016 6.824 8.234 1 79.75 70 TYR B CA 1
ATOM 2522 C C . TYR B 1 70 ? 8.469 6.348 9.578 1 79.75 70 TYR B C 1
ATOM 2524 O O . TYR B 1 70 ? 7.68 7.047 10.219 1 79.75 70 TYR B O 1
ATOM 2532 N N . ALA B 1 71 ? 8.812 5.23 9.953 1 69.19 71 ALA B N 1
ATOM 2533 C CA . ALA B 1 71 ? 8.305 4.676 11.203 1 69.19 71 ALA B CA 1
ATOM 2534 C C . ALA B 1 71 ? 8.664 5.566 12.391 1 69.19 71 ALA B C 1
ATOM 2536 O O . ALA B 1 71 ? 7.848 5.789 13.281 1 69.19 71 ALA B O 1
ATOM 2537 N N . ARG B 1 72 ? 9.828 6.129 12.375 1 72.19 72 ARG B N 1
ATOM 2538 C CA . ARG B 1 72 ? 10.266 7.047 13.422 1 72.19 72 ARG B CA 1
ATOM 2539 C C . ARG B 1 72 ? 9.43 8.32 13.414 1 72.19 72 ARG B C 1
ATOM 2541 O O . ARG B 1 72 ? 9 8.797 14.469 1 72.19 72 ARG B O 1
ATOM 2548 N N . LYS B 1 73 ? 9.219 8.82 12.266 1 83.25 73 LYS B N 1
ATOM 2549 C CA . LYS B 1 73 ? 8.406 10.023 12.133 1 83.25 73 LYS B CA 1
ATOM 2550 C C . LYS B 1 73 ? 6.98 9.781 12.617 1 83.25 73 LYS B C 1
ATOM 2552 O O . LYS B 1 73 ? 6.422 10.609 13.344 1 83.25 73 LYS B O 1
ATOM 2557 N N . ALA B 1 74 ? 6.426 8.672 12.25 1 80.31 74 ALA B N 1
ATOM 2558 C CA . ALA B 1 74 ? 5.055 8.328 12.609 1 80.31 74 ALA B CA 1
ATOM 2559 C C . ALA B 1 74 ? 4.906 8.156 14.117 1 80.31 74 ALA B C 1
ATOM 2561 O O . ALA B 1 74 ? 3.854 8.461 14.68 1 80.31 74 ALA B O 1
ATOM 2562 N N . ALA B 1 75 ? 5.973 7.832 14.758 1 72.94 75 ALA B N 1
ATOM 2563 C CA . ALA B 1 75 ? 5.93 7.52 16.188 1 72.94 75 ALA B CA 1
ATOM 2564 C C . ALA B 1 75 ? 6.199 8.766 17.031 1 72.94 75 ALA B C 1
ATOM 2566 O O . ALA B 1 75 ? 5.934 8.773 18.234 1 72.94 75 ALA B O 1
ATOM 2567 N N . ARG B 1 76 ? 6.68 9.734 16.438 1 80.56 76 ARG B N 1
ATOM 2568 C CA . ARG B 1 76 ? 6.949 10.977 17.141 1 80.56 76 ARG B CA 1
ATOM 2569 C C . ARG B 1 76 ? 5.691 11.836 17.25 1 80.56 76 ARG B C 1
ATOM 2571 O O . ARG B 1 76 ? 4.906 11.906 16.297 1 80.56 76 ARG B O 1
ATOM 2578 N N . HIS B 1 77 ? 5.434 12.445 18.469 1 87.19 77 HIS B N 1
ATOM 2579 C CA . HIS B 1 77 ? 4.344 13.391 18.703 1 87.19 77 HIS B CA 1
ATOM 2580 C C . HIS B 1 77 ? 2.99 12.75 18.391 1 87.19 77 HIS B C 1
ATOM 2582 O O . HIS B 1 77 ? 2.154 13.352 17.719 1 87.19 77 HIS B O 1
ATOM 2588 N N . GLN B 1 78 ? 2.842 11.547 18.766 1 83.25 78 GLN B N 1
ATOM 2589 C CA . GLN B 1 78 ? 1.657 10.758 18.453 1 83.25 78 GLN B CA 1
ATOM 2590 C C . GLN B 1 78 ? 0.395 11.406 19 1 83.25 78 GLN B C 1
ATOM 2592 O O . GLN B 1 78 ? -0.64 11.445 18.328 1 83.25 78 GLN B O 1
ATOM 2597 N N . GLU B 1 79 ? 0.517 11.891 20.281 1 86.62 79 GLU B N 1
ATOM 2598 C CA . GLU B 1 79 ? -0.64 12.539 20.891 1 86.62 79 GLU B CA 1
ATOM 2599 C C . GLU B 1 79 ? -1.044 13.797 20.125 1 86.62 79 GLU B C 1
ATOM 2601 O O . GLU B 1 79 ? -2.229 14.008 19.859 1 86.62 79 GLU B O 1
ATOM 2606 N N . GLU B 1 80 ? -0.045 14.578 19.859 1 93.75 80 GLU B N 1
ATOM 2607 C CA . GLU B 1 80 ? -0.286 15.781 19.078 1 93.75 80 GLU B CA 1
ATOM 2608 C C . GLU B 1 80 ? -0.928 15.445 17.734 1 93.75 80 GLU B C 1
ATOM 2610 O O . GLU B 1 80 ? -1.93 16.062 17.344 1 93.75 80 GLU B O 1
ATOM 2615 N N . LYS B 1 81 ? -0.379 14.422 17 1 93.19 81 LYS B N 1
ATOM 2616 C CA . LYS B 1 81 ? -0.904 14.016 15.695 1 93.19 81 LYS B CA 1
ATOM 2617 C C . LYS B 1 81 ? -2.34 13.508 15.82 1 93.19 81 LYS B C 1
ATOM 2619 O O . LYS B 1 81 ? -3.172 13.781 14.945 1 93.19 81 LYS B O 1
ATOM 2624 N N . SER B 1 82 ? -2.617 12.828 16.875 1 91.5 82 SER B N 1
ATOM 2625 C CA . SER B 1 82 ? -3.957 12.289 17.078 1 91.5 82 SER B CA 1
ATOM 2626 C C . SER B 1 82 ? -4.977 13.406 17.281 1 91.5 82 SER B C 1
ATOM 2628 O O . SER B 1 82 ? -6.078 13.359 16.734 1 91.5 82 SER B O 1
ATOM 2630 N N . ARG B 1 83 ? -4.637 14.359 18.078 1 95.12 83 ARG B N 1
ATOM 2631 C CA . ARG B 1 83 ? -5.527 15.492 18.312 1 95.12 83 ARG B CA 1
ATOM 2632 C C . ARG B 1 83 ? -5.77 16.281 17.031 1 95.12 83 ARG B C 1
ATOM 2634 O O . ARG B 1 83 ? -6.898 16.688 16.75 1 95.12 83 ARG B O 1
ATOM 2641 N N . ILE B 1 84 ? -4.734 16.484 16.328 1 98.25 84 ILE B N 1
ATOM 2642 C CA . ILE B 1 84 ? -4.824 17.188 15.055 1 98.25 84 ILE B CA 1
ATOM 2643 C C . ILE B 1 84 ? -5.742 16.406 14.109 1 98.25 84 ILE B C 1
ATOM 2645 O O . ILE B 1 84 ? -6.633 16.984 13.484 1 98.25 84 ILE B O 1
ATOM 2649 N N . ALA B 1 85 ? -5.566 15.086 13.992 1 96.94 85 ALA B N 1
ATOM 2650 C CA . ALA B 1 85 ? -6.348 14.227 13.109 1 96.94 85 ALA B CA 1
ATOM 2651 C C . ALA B 1 85 ? -7.828 14.258 13.484 1 96.94 85 ALA B C 1
ATOM 2653 O O . ALA B 1 85 ? -8.695 14.297 12.609 1 96.94 85 ALA B O 1
ATOM 2654 N N . ALA B 1 86 ? -8.086 14.266 14.75 1 95.44 86 ALA B N 1
ATOM 2655 C CA . ALA B 1 86 ? -9.461 14.289 15.219 1 95.44 86 ALA B CA 1
ATOM 2656 C C . ALA B 1 86 ? -10.172 15.57 14.789 1 95.44 86 ALA B C 1
ATOM 2658 O O . ALA B 1 86 ? -11.312 15.539 14.336 1 95.44 86 ALA B O 1
ATOM 2659 N N . LEU B 1 87 ? -9.5 16.641 15.008 1 98.38 87 LEU B N 1
ATOM 2660 C CA . LEU B 1 87 ? -10.078 17.906 14.578 1 98.38 87 LEU B CA 1
ATOM 2661 C C . LEU B 1 87 ? -10.266 17.938 13.062 1 98.38 87 LEU B C 1
ATOM 2663 O O . LEU B 1 87 ? -11.305 18.375 12.57 1 98.38 87 LEU B O 1
ATOM 2667 N N . ALA B 1 88 ? -9.297 17.516 12.336 1 98.62 88 ALA B N 1
ATOM 2668 C CA . ALA B 1 88 ? -9.406 17.422 10.883 1 98.62 88 ALA B CA 1
ATOM 2669 C C . ALA B 1 88 ? -10.617 16.594 10.477 1 98.62 88 ALA B C 1
ATOM 2671 O O . ALA B 1 88 ? -11.359 16.953 9.562 1 98.62 88 ALA B O 1
ATOM 2672 N N . GLU B 1 89 ? -10.766 15.43 11.094 1 97.19 89 GLU B N 1
ATOM 2673 C CA . GLU B 1 89 ? -11.891 14.547 10.82 1 97.19 89 GLU B CA 1
ATOM 2674 C C . GLU B 1 89 ? -13.219 15.281 10.961 1 97.19 89 GLU B C 1
ATOM 2676 O O . GLU B 1 89 ? -14.141 15.07 10.172 1 97.19 89 GLU B O 1
ATOM 2681 N N . SER B 1 90 ? -13.312 16.094 11.992 1 97.62 90 SER B N 1
ATOM 2682 C CA . SER B 1 90 ? -14.555 16.797 12.297 1 97.62 90 SER B CA 1
ATOM 2683 C C . SER B 1 90 ? -14.938 17.75 11.172 1 97.62 90 SER B C 1
ATOM 2685 O O . SER B 1 90 ? -16.094 18.188 11.086 1 97.62 90 SER B O 1
ATOM 2687 N N . LEU B 1 91 ? -14.047 18.109 10.312 1 97.69 91 LEU B N 1
ATOM 2688 C CA . LEU B 1 91 ? -14.289 19.047 9.227 1 97.69 91 LEU B CA 1
ATOM 2689 C C . LEU B 1 91 ? -14.727 18.328 7.957 1 97.69 91 LEU B C 1
ATOM 2691 O O . LEU B 1 91 ? -15.078 18.953 6.961 1 97.69 91 LEU B O 1
ATOM 2695 N N . ILE B 1 92 ? -14.664 17 7.895 1 97.69 92 ILE B N 1
ATOM 2696 C CA . ILE B 1 92 ? -14.953 16.203 6.715 1 97.69 92 ILE B CA 1
ATOM 2697 C C . ILE B 1 92 ? -16.453 15.891 6.652 1 97.69 92 ILE B C 1
ATOM 2699 O O . ILE B 1 92 ? -17.031 15.406 7.625 1 97.69 92 ILE B O 1
ATOM 2703 N N . PRO B 1 93 ? -17.078 16.188 5.562 1 95.88 93 PRO B N 1
ATOM 2704 C CA . PRO B 1 93 ? -18.484 15.836 5.406 1 95.88 93 PRO B CA 1
ATOM 2705 C C . PRO B 1 93 ? -18.719 14.328 5.355 1 95.88 93 PRO B C 1
ATOM 2707 O O . PRO B 1 93 ? -17.766 13.555 5.238 1 95.88 93 PRO B O 1
ATOM 2710 N N . SER B 1 94 ? -20.016 13.922 5.398 1 93.88 94 SER B N 1
ATOM 2711 C CA . SER B 1 94 ? -20.359 12.508 5.379 1 93.88 94 SER B CA 1
ATOM 2712 C C . SER B 1 94 ? -20.078 11.883 4.016 1 93.88 94 SER B C 1
ATOM 2714 O O . SER B 1 94 ? -19.781 10.695 3.92 1 93.88 94 SER B O 1
ATOM 2716 N N . GLU B 1 95 ? -20.266 12.734 2.992 1 95.69 95 GLU B N 1
ATOM 2717 C CA . GLU B 1 95 ? -19.953 12.32 1.629 1 95.69 95 GLU B CA 1
ATOM 2718 C C . GLU B 1 95 ? -19.047 13.336 0.94 1 95.69 95 GLU B C 1
ATOM 2720 O O . GLU B 1 95 ? -19.094 14.523 1.246 1 95.69 95 GLU B O 1
ATOM 2725 N N . GLY B 1 96 ? -18.188 12.844 0.121 1 97.25 96 GLY B N 1
ATOM 2726 C CA . GLY B 1 96 ? -17.312 13.742 -0.622 1 97.25 96 GLY B CA 1
ATOM 2727 C C . GLY B 1 96 ? -16.031 13.07 -1.099 1 97.25 96 GLY B C 1
ATOM 2728 O O . GLY B 1 96 ? -15.859 11.859 -0.911 1 97.25 96 GLY B O 1
ATOM 2729 N N . VAL B 1 97 ? -15.266 13.805 -1.807 1 98.56 97 VAL B N 1
ATOM 2730 C CA . VAL B 1 97 ? -13.992 13.359 -2.357 1 98.56 97 VAL B CA 1
ATOM 2731 C C . VAL B 1 97 ? -12.844 13.992 -1.585 1 98.56 97 VAL B C 1
ATOM 2733 O O . VAL B 1 97 ? -12.711 15.219 -1.555 1 98.56 97 VAL B O 1
ATOM 2736 N N . ILE B 1 98 ? -12.047 13.133 -0.962 1 98.56 98 ILE B N 1
ATOM 2737 C CA . ILE B 1 98 ? -10.977 13.594 -0.086 1 98.56 98 ILE B CA 1
ATOM 2738 C C . ILE B 1 98 ? -9.633 13.094 -0.604 1 98.56 98 ILE B C 1
ATOM 2740 O O . ILE B 1 98 ? -9.523 11.961 -1.072 1 98.56 98 ILE B O 1
ATOM 2744 N N . TYR B 1 99 ? -8.625 13.969 -0.549 1 98.88 99 TYR B N 1
ATOM 2745 C CA . TYR B 1 99 ? -7.25 13.578 -0.837 1 98.88 99 TYR B CA 1
ATOM 2746 C C . TYR B 1 99 ? -6.414 13.539 0.437 1 98.88 99 TYR B C 1
ATOM 2748 O O . TYR B 1 99 ? -6.484 14.453 1.262 1 98.88 99 TYR B O 1
ATOM 2756 N N . LEU B 1 100 ? -5.637 12.5 0.628 1 98.88 100 LEU B N 1
ATOM 2757 C CA . LEU B 1 100 ? -4.711 12.344 1.744 1 98.88 100 LEU B CA 1
ATOM 2758 C C . LEU B 1 100 ? -3.27 12.258 1.249 1 98.88 100 LEU B C 1
ATOM 2760 O O . LEU B 1 100 ? -2.885 11.273 0.609 1 98.88 100 LEU B O 1
ATOM 2764 N N . ASP B 1 101 ? -2.486 13.203 1.621 1 98.31 101 ASP B N 1
ATOM 2765 C CA . ASP B 1 101 ? -1.066 13.258 1.287 1 98.31 101 ASP B CA 1
ATOM 2766 C C . ASP B 1 101 ? -0.277 12.211 2.072 1 98.31 101 ASP B C 1
ATOM 2768 O O . ASP B 1 101 ? -0.756 11.695 3.084 1 98.31 101 ASP B O 1
ATOM 2772 N N . ALA B 1 102 ? 0.899 11.906 1.517 1 97.44 102 ALA B N 1
ATOM 2773 C CA . ALA B 1 102 ? 1.788 11 2.234 1 97.44 102 ALA B CA 1
ATOM 2774 C C . ALA B 1 102 ? 2.494 11.711 3.383 1 97.44 102 ALA B C 1
ATOM 2776 O O . ALA B 1 102 ? 3.496 12.398 3.172 1 97.44 102 ALA B O 1
ATOM 2777 N N . SER B 1 103 ? 2.01 11.547 4.582 1 95.56 103 SER B N 1
ATOM 2778 C CA . SER B 1 103 ? 2.539 12.117 5.816 1 95.56 103 SER B CA 1
ATOM 2779 C C . SER B 1 103 ? 2.072 11.32 7.035 1 95.56 103 SER B C 1
ATOM 2781 O O . SER B 1 103 ? 0.986 10.734 7.02 1 95.56 103 SER B O 1
ATOM 2783 N N . SER B 1 104 ? 2.885 11.305 8.008 1 92.62 104 SER B N 1
ATOM 2784 C CA . SER B 1 104 ? 2.551 10.547 9.211 1 92.62 104 SER B CA 1
ATOM 2785 C C . SER B 1 104 ? 1.355 11.156 9.938 1 92.62 104 SER B C 1
ATOM 2787 O O . SER B 1 104 ? 0.558 10.438 10.547 1 92.62 104 SER B O 1
ATOM 2789 N N . THR B 1 105 ? 1.221 12.438 9.93 1 95.44 105 THR B N 1
ATOM 2790 C CA . THR B 1 105 ? 0.081 13.086 10.562 1 95.44 105 THR B CA 1
ATOM 2791 C C . THR B 1 105 ? -1.204 12.805 9.789 1 95.44 105 THR B C 1
ATOM 2793 O O . THR B 1 105 ? -2.234 12.477 10.383 1 95.44 105 THR B O 1
ATOM 2796 N N . VAL B 1 106 ? -1.157 12.906 8.492 1 98.19 106 VAL B N 1
ATOM 2797 C CA . VAL B 1 106 ? -2.314 12.641 7.645 1 98.19 106 VAL B CA 1
ATOM 2798 C C . VAL B 1 106 ? -2.705 11.164 7.746 1 98.19 106 VAL B C 1
ATOM 2800 O O . VAL B 1 106 ? -3.889 10.828 7.703 1 98.19 106 VAL B O 1
ATOM 2803 N N . ALA B 1 107 ? -1.724 10.289 7.898 1 93.94 107 ALA B N 1
ATOM 2804 C CA . ALA B 1 107 ? -2.01 8.859 8.047 1 93.94 107 ALA B CA 1
ATOM 2805 C C . ALA B 1 107 ? -2.859 8.602 9.289 1 93.94 107 ALA B C 1
ATOM 2807 O O . ALA B 1 107 ? -3.689 7.691 9.305 1 93.94 107 ALA B O 1
ATOM 2808 N N . ARG B 1 108 ? -2.641 9.383 10.336 1 92.12 108 ARG B N 1
ATOM 2809 C CA . ARG B 1 108 ? -3.488 9.273 11.516 1 92.12 108 ARG B CA 1
ATOM 2810 C C . ARG B 1 108 ? -4.938 9.617 11.188 1 92.12 108 ARG B C 1
ATOM 2812 O O . ARG B 1 108 ? -5.863 8.977 11.695 1 92.12 108 ARG B O 1
ATOM 2819 N N . LEU B 1 109 ? -5.098 10.625 10.414 1 97.25 109 LEU B N 1
ATOM 2820 C CA . LEU B 1 109 ? -6.438 10.961 9.945 1 97.25 109 LEU B CA 1
ATOM 2821 C C . LEU B 1 109 ? -7.039 9.805 9.148 1 97.25 109 LEU B C 1
ATOM 2823 O O . LEU B 1 109 ? -8.211 9.469 9.336 1 97.25 109 LEU B O 1
ATOM 2827 N N . ALA B 1 110 ? -6.273 9.18 8.266 1 95.31 110 ALA B N 1
ATOM 2828 C CA . ALA B 1 110 ? -6.73 8.031 7.488 1 95.31 110 ALA B CA 1
ATOM 2829 C C . ALA B 1 110 ? -7.273 6.938 8.398 1 95.31 110 ALA B C 1
ATOM 2831 O O . ALA B 1 110 ? -8.305 6.324 8.102 1 95.31 110 ALA B O 1
ATOM 2832 N N . SER B 1 111 ? -6.59 6.715 9.453 1 89.88 111 SER B N 1
ATOM 2833 C CA . SER B 1 111 ? -7.012 5.691 10.406 1 89.88 111 SER B CA 1
ATOM 2834 C C . SER B 1 111 ? -8.391 6 10.977 1 89.88 111 SER B C 1
ATOM 2836 O O . SER B 1 111 ? -9.211 5.098 11.164 1 89.88 111 SER B O 1
ATOM 2838 N N . LEU B 1 112 ? -8.602 7.223 11.273 1 89.81 112 LEU B N 1
ATOM 2839 C CA . LEU B 1 112 ? -9.906 7.633 11.789 1 89.81 112 LEU B CA 1
ATOM 2840 C C . LEU B 1 112 ? -10.984 7.484 10.719 1 89.81 112 LEU B C 1
ATOM 2842 O O . LEU B 1 112 ? -12.117 7.109 11.016 1 89.81 112 LEU B O 1
ATOM 2846 N N . LEU B 1 113 ? -10.625 7.703 9.516 1 94.19 113 LEU B N 1
ATOM 2847 C CA . LEU B 1 113 ? -11.578 7.676 8.414 1 94.19 113 LEU B CA 1
ATOM 2848 C C . LEU B 1 113 ? -11.961 6.242 8.062 1 94.19 113 LEU B C 1
ATOM 2850 O O . LEU B 1 113 ? -12.914 6.016 7.312 1 94.19 113 LEU B O 1
ATOM 2854 N N . ALA B 1 114 ? -11.219 5.289 8.562 1 87.5 114 ALA B N 1
ATOM 2855 C CA . ALA B 1 114 ? -11.523 3.881 8.312 1 87.5 114 ALA B CA 1
ATOM 2856 C C . ALA B 1 114 ? -12.938 3.535 8.773 1 87.5 114 ALA B C 1
ATOM 2858 O O . ALA B 1 114 ? -13.539 2.586 8.273 1 87.5 114 ALA B O 1
ATOM 2859 N N . ARG B 1 115 ? -13.461 4.332 9.648 1 85 115 ARG B N 1
ATOM 2860 C CA . ARG B 1 115 ? -14.789 4.059 10.188 1 85 115 ARG B CA 1
ATOM 2861 C C . ARG B 1 115 ? -15.875 4.73 9.352 1 85 115 ARG B C 1
ATOM 2863 O O . ARG B 1 115 ? -17.062 4.512 9.578 1 85 115 ARG B O 1
ATOM 2870 N N . HIS B 1 116 ? -15.492 5.516 8.445 1 89.94 116 HIS B N 1
ATOM 2871 C CA . HIS B 1 116 ? -16.438 6.16 7.547 1 89.94 116 HIS B CA 1
ATOM 2872 C C . HIS B 1 116 ? -16.844 5.223 6.414 1 89.94 116 HIS B C 1
ATOM 2874 O O . HIS B 1 116 ? -16.234 4.168 6.23 1 89.94 116 HIS B O 1
ATOM 2880 N N . ARG B 1 117 ? -17.938 5.473 5.602 1 88.88 117 ARG B N 1
ATOM 2881 C CA . ARG B 1 117 ? -18.375 4.527 4.586 1 88.88 117 ARG B CA 1
ATOM 2882 C C . ARG B 1 117 ? -18.75 5.25 3.295 1 88.88 117 ARG B C 1
ATOM 2884 O O . ARG B 1 117 ? -18.891 4.621 2.244 1 88.88 117 ARG B O 1
ATOM 2891 N N . ASP B 1 118 ? -18.844 6.434 3.146 1 92 118 ASP B N 1
ATOM 2892 C CA . ASP B 1 118 ? -19.422 7.098 1.979 1 92 118 ASP B CA 1
ATOM 2893 C C . ASP B 1 118 ? -18.469 8.172 1.441 1 92 118 ASP B C 1
ATOM 2895 O O . ASP B 1 118 ? -18.922 9.156 0.851 1 92 118 ASP B O 1
ATOM 2899 N N . LEU B 1 119 ? -17.203 7.965 1.62 1 97.62 119 LEU B N 1
ATOM 2900 C CA . LEU B 1 119 ? -16.203 8.867 1.064 1 97.62 119 LEU B CA 1
ATOM 2901 C C . LEU B 1 119 ? -15.461 8.219 -0.101 1 97.62 119 LEU B C 1
ATOM 2903 O O . LEU B 1 119 ? -15.344 6.992 -0.155 1 97.62 119 LEU B O 1
ATOM 2907 N N . THR B 1 120 ? -15.164 8.977 -1.079 1 98.5 120 THR B N 1
ATOM 2908 C CA . THR B 1 120 ? -14.109 8.633 -2.025 1 98.5 120 THR B CA 1
ATOM 2909 C C . THR B 1 120 ? -12.773 9.234 -1.59 1 98.5 120 THR B C 1
ATOM 2911 O O . THR B 1 120 ? -12.625 10.453 -1.547 1 98.5 120 THR B O 1
ATOM 2914 N N . ILE B 1 121 ? -11.906 8.352 -1.254 1 98.75 121 ILE B N 1
ATOM 2915 C CA . ILE B 1 121 ? -10.633 8.812 -0.715 1 98.75 121 ILE B CA 1
ATOM 2916 C C . ILE B 1 121 ? -9.508 8.5 -1.701 1 98.75 121 ILE B C 1
ATOM 2918 O O . ILE B 1 121 ? -9.32 7.344 -2.086 1 98.75 121 ILE B O 1
ATOM 2922 N N . ILE B 1 122 ? -8.781 9.516 -2.133 1 98.88 122 ILE B N 1
ATOM 2923 C CA . ILE B 1 122 ? -7.605 9.375 -2.984 1 98.88 122 ILE B CA 1
ATOM 2924 C C . ILE B 1 122 ? -6.34 9.609 -2.16 1 98.88 122 ILE B C 1
ATOM 2926 O O . ILE B 1 122 ? -6.277 10.539 -1.357 1 98.88 122 ILE B O 1
ATOM 2930 N N . THR B 1 123 ? -5.375 8.742 -2.34 1 98.81 123 THR B N 1
ATOM 2931 C CA . THR B 1 123 ? -4.145 8.945 -1.578 1 98.81 123 THR B CA 1
ATOM 2932 C C . THR B 1 123 ? -2.932 8.469 -2.367 1 98.81 123 THR B C 1
ATOM 2934 O O . THR B 1 123 ? -3.027 7.508 -3.137 1 98.81 123 THR B O 1
ATOM 2937 N N . ASN B 1 124 ? -1.844 9.141 -2.168 1 98.75 124 ASN B N 1
ATOM 2938 C CA . ASN B 1 124 ? -0.557 8.672 -2.672 1 98.75 124 ASN B CA 1
ATOM 2939 C C . ASN B 1 124 ? 0.291 8.062 -1.561 1 98.75 124 ASN B C 1
ATOM 2941 O O . ASN B 1 124 ? 1.52 8.039 -1.652 1 98.75 124 ASN B O 1
ATOM 2945 N N . SER B 1 125 ? -0.339 7.602 -0.507 1 97.81 125 SER B N 1
ATOM 2946 C CA . SER B 1 125 ? 0.341 7.09 0.677 1 97.81 125 SER B CA 1
ATOM 2947 C C . SER B 1 125 ? 0.048 5.605 0.882 1 97.81 125 SER B C 1
ATOM 2949 O O . SER B 1 125 ? -1.111 5.211 1.022 1 97.81 125 SER B O 1
ATOM 2951 N N . MET B 1 126 ? 1.122 4.879 0.925 1 93.12 126 MET B N 1
ATOM 2952 C CA . MET B 1 126 ? 0.964 3.465 1.25 1 93.12 126 MET B CA 1
ATOM 2953 C C . MET B 1 126 ? 0.383 3.291 2.648 1 93.12 126 MET B C 1
ATOM 2955 O O . MET B 1 126 ? -0.489 2.445 2.863 1 93.12 126 MET B O 1
ATOM 2959 N N . SER B 1 127 ? 0.804 4.105 3.586 1 90.56 127 SER B N 1
ATOM 2960 C CA . SER B 1 127 ? 0.357 4.016 4.973 1 90.56 127 SER B CA 1
ATOM 2961 C C . SER B 1 127 ? -1.123 4.359 5.102 1 90.56 127 SER B C 1
ATOM 2963 O O . SER B 1 127 ? -1.861 3.686 5.824 1 90.56 127 SER B O 1
ATOM 2965 N N . SER B 1 128 ? -1.511 5.402 4.43 1 94.69 128 SER B N 1
ATOM 2966 C CA . SER B 1 128 ? -2.924 5.762 4.457 1 94.69 128 SER B CA 1
ATOM 2967 C C . SER B 1 128 ? -3.783 4.68 3.809 1 94.69 128 SER B C 1
ATOM 2969 O O . SER B 1 128 ? -4.859 4.348 4.312 1 94.69 128 SER B O 1
ATOM 2971 N N . ALA B 1 129 ? -3.309 4.145 2.666 1 94.5 129 ALA B N 1
ATOM 2972 C CA . ALA B 1 129 ? -4.031 3.062 2.006 1 94.5 129 ALA B CA 1
ATOM 2973 C C . ALA B 1 129 ? -4.203 1.866 2.938 1 94.5 129 ALA B C 1
ATOM 2975 O O . ALA B 1 129 ? -5.285 1.28 3.016 1 94.5 129 ALA B O 1
ATOM 2976 N N . GLN B 1 130 ? -3.166 1.559 3.621 1 86.81 130 GLN B N 1
ATOM 2977 C CA . GLN B 1 130 ? -3.195 0.443 4.562 1 86.81 130 GLN B CA 1
ATOM 2978 C C . GLN B 1 130 ? -4.207 0.69 5.68 1 86.81 130 GLN B C 1
ATOM 2980 O O . GLN B 1 130 ? -4.98 -0.203 6.031 1 86.81 130 GLN B O 1
ATOM 2985 N N . ALA B 1 131 ? -4.207 1.86 6.215 1 86 131 ALA B N 1
ATOM 2986 C CA . ALA B 1 131 ? -5.117 2.223 7.297 1 86 131 ALA B CA 1
ATOM 2987 C C . ALA B 1 131 ? -6.57 2.121 6.844 1 86 131 ALA B C 1
ATOM 2989 O O . ALA B 1 131 ? -7.461 1.843 7.652 1 86 131 ALA B O 1
ATOM 2990 N N . LEU B 1 132 ? -6.781 2.248 5.559 1 91.56 132 LEU B N 1
ATOM 2991 C CA . LEU B 1 132 ? -8.133 2.322 5.023 1 91.56 132 LEU B CA 1
ATOM 2992 C C . LEU B 1 132 ? -8.547 0.99 4.41 1 91.56 132 LEU B C 1
ATOM 2994 O O . LEU B 1 132 ? -9.648 0.868 3.863 1 91.56 132 LEU B O 1
ATOM 2998 N N . ALA B 1 133 ? -7.691 0.02 4.414 1 85.56 133 ALA B N 1
ATOM 2999 C CA . ALA B 1 133 ? -7.859 -1.239 3.693 1 85.56 133 ALA B CA 1
ATOM 3000 C C . ALA B 1 133 ? -9.141 -1.947 4.117 1 85.56 133 ALA B C 1
ATOM 3002 O O . ALA B 1 133 ? -9.766 -2.656 3.32 1 85.56 133 ALA B O 1
ATOM 3003 N N . GLY B 1 134 ? -9.617 -1.749 5.277 1 82.38 134 GLY B N 1
ATOM 3004 C CA . GLY B 1 134 ? -10.805 -2.426 5.781 1 82.38 134 GLY B CA 1
ATOM 3005 C C . GLY B 1 134 ? -12.023 -1.526 5.836 1 82.38 134 GLY B C 1
ATOM 3006 O O . GLY B 1 134 ? -13.055 -1.902 6.402 1 82.38 134 GLY B O 1
ATOM 3007 N N . SER B 1 135 ? -11.906 -0.383 5.273 1 87 135 SER B N 1
ATOM 3008 C CA . SER B 1 135 ? -12.992 0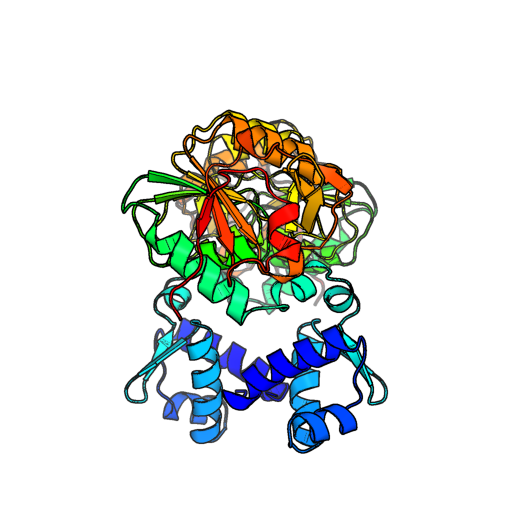.588 5.344 1 87 135 SER B CA 1
ATOM 3009 C C . SER B 1 135 ? -14.055 0.305 4.285 1 87 135 SER B C 1
ATOM 3011 O O . SER B 1 135 ? -13.828 -0.489 3.369 1 87 135 SER B O 1
ATOM 3013 N N . ASP B 1 136 ? -15.203 0.899 4.445 1 89.81 136 ASP B N 1
ATOM 3014 C CA . ASP B 1 136 ? -16.281 0.805 3.455 1 89.81 136 ASP B CA 1
ATOM 3015 C C . ASP B 1 136 ? -16.234 1.985 2.488 1 89.81 136 ASP B C 1
ATOM 3017 O O . ASP B 1 136 ? -17.188 2.209 1.732 1 89.81 136 ASP B O 1
ATOM 3021 N N . ASN B 1 137 ? -15.156 2.771 2.582 1 95.44 137 ASN B N 1
ATOM 3022 C CA . ASN B 1 137 ? -14.953 3.867 1.64 1 95.44 137 ASN B CA 1
ATOM 3023 C C . ASN B 1 137 ? -14.461 3.359 0.288 1 95.44 137 ASN B C 1
ATOM 3025 O O . ASN B 1 137 ? -13.945 2.246 0.19 1 95.44 137 ASN B O 1
ATOM 3029 N N . GLN B 1 138 ? -14.719 4.074 -0.772 1 97.75 138 GLN B N 1
ATOM 3030 C CA . GLN B 1 138 ? -13.969 3.871 -2.008 1 97.75 138 GLN B CA 1
ATOM 3031 C C . GLN B 1 138 ? -12.562 4.461 -1.904 1 97.75 138 GLN B C 1
ATOM 3033 O O . GLN B 1 138 ? -12.406 5.676 -1.781 1 97.75 138 GLN B O 1
ATOM 3038 N N . VAL B 1 139 ? -11.578 3.615 -1.883 1 98.19 139 VAL B N 1
ATOM 3039 C CA . VAL B 1 139 ? -10.203 4.062 -1.718 1 98.19 139 VAL B CA 1
ATOM 3040 C C . VAL B 1 139 ? -9.461 3.943 -3.045 1 98.19 139 VAL B C 1
ATOM 3042 O O . VAL B 1 139 ? -9.359 2.852 -3.611 1 98.19 139 VAL B O 1
ATOM 3045 N N . MET B 1 140 ? -9 5.051 -3.559 1 98.75 140 MET B N 1
ATOM 3046 C CA . MET B 1 140 ? -8.195 5.133 -4.777 1 98.75 140 MET B CA 1
ATOM 3047 C C . MET B 1 140 ? -6.742 5.473 -4.453 1 98.75 140 MET B C 1
ATOM 3049 O O . MET B 1 140 ? -6.469 6.477 -3.793 1 98.75 140 MET B O 1
ATOM 3053 N N . VAL B 1 141 ? -5.867 4.633 -4.91 1 98.75 141 VAL B N 1
ATOM 3054 C CA . VAL B 1 141 ? -4.441 4.863 -4.699 1 98.75 141 VAL B CA 1
ATOM 3055 C C . VAL B 1 141 ? -3.793 5.312 -6.004 1 98.75 141 VAL B C 1
ATOM 3057 O O . VAL B 1 141 ? -4.012 4.703 -7.055 1 98.75 141 VAL B O 1
ATOM 3060 N N . THR B 1 142 ? -2.986 6.309 -5.844 1 98.69 142 THR B N 1
ATOM 3061 C CA . THR B 1 142 ? -2.436 6.918 -7.047 1 98.69 142 THR B CA 1
ATOM 3062 C C . THR B 1 142 ? -1.413 5.992 -7.703 1 98.69 142 THR B C 1
ATOM 3064 O O . THR B 1 142 ? -1.267 5.988 -8.93 1 98.69 142 THR B O 1
ATOM 3067 N N . GLY B 1 143 ? -0.721 5.234 -6.879 1 98.19 143 GLY B N 1
ATOM 3068 C CA . GLY B 1 143 ? 0.429 4.5 -7.379 1 98.19 143 GLY B CA 1
ATOM 3069 C C . GLY B 1 143 ? 1.618 5.387 -7.691 1 98.19 143 GLY B C 1
ATOM 3070 O O . GLY B 1 143 ? 1.667 6.543 -7.258 1 98.19 143 GLY B O 1
ATOM 3071 N N . GLY B 1 144 ? 2.609 4.789 -8.406 1 98.62 144 GLY B N 1
ATOM 3072 C CA . GLY B 1 144 ? 3.883 5.434 -8.68 1 98.62 144 GLY B CA 1
ATOM 3073 C C . GLY B 1 144 ? 5.062 4.715 -8.047 1 98.62 144 GLY B C 1
ATOM 3074 O O . GLY B 1 144 ? 4.969 3.529 -7.719 1 98.62 144 GLY B O 1
ATOM 3075 N N . GLU B 1 145 ? 6.152 5.438 -8.062 1 98.5 145 GLU B N 1
ATOM 3076 C CA . GLU B 1 145 ? 7.34 4.895 -7.418 1 98.5 145 GLU B CA 1
ATOM 3077 C C . GLU B 1 145 ? 7.238 5 -5.898 1 98.5 145 GLU B C 1
ATOM 3079 O O . GLU B 1 145 ? 6.953 6.07 -5.363 1 98.5 145 GLU B O 1
ATOM 3084 N N . LEU B 1 146 ? 7.438 3.83 -5.246 1 97.06 146 LEU B N 1
ATOM 3085 C CA . LEU B 1 146 ? 7.375 3.803 -3.789 1 97.06 146 LEU B CA 1
ATOM 3086 C C . LEU B 1 146 ? 8.656 4.367 -3.178 1 97.06 146 LEU B C 1
ATOM 3088 O O . LEU B 1 146 ? 9.742 3.84 -3.416 1 97.06 146 LEU B O 1
ATOM 3092 N N . ARG B 1 147 ? 8.461 5.418 -2.402 1 94.44 147 ARG B N 1
ATOM 3093 C CA . ARG B 1 147 ? 9.602 5.969 -1.668 1 94.44 147 ARG B CA 1
ATOM 3094 C C . ARG B 1 147 ? 9.758 5.293 -0.311 1 94.44 147 ARG B C 1
ATOM 3096 O O . ARG B 1 147 ? 8.867 5.371 0.536 1 94.44 147 ARG B O 1
ATOM 3103 N N . HIS B 1 148 ? 10.891 4.797 -0.054 1 87.56 148 HIS B N 1
ATOM 3104 C CA . HIS B 1 148 ? 11.156 4.02 1.152 1 87.56 148 HIS B CA 1
ATOM 3105 C C . HIS B 1 148 ? 11.141 4.906 2.393 1 87.56 148 HIS B C 1
ATOM 3107 O O . HIS B 1 148 ? 10.766 4.453 3.479 1 87.56 148 HIS B O 1
ATOM 3113 N N . LYS B 1 149 ? 11.461 6.113 2.258 1 86.94 149 LYS B N 1
ATOM 3114 C CA . LYS B 1 149 ? 11.641 7.004 3.4 1 86.94 149 LYS B CA 1
ATOM 3115 C C . LYS B 1 149 ? 10.297 7.566 3.871 1 86.94 149 LYS B C 1
ATOM 3117 O O . LYS B 1 149 ? 10.156 7.941 5.035 1 86.94 149 LYS B O 1
ATOM 3122 N N . SER B 1 150 ? 9.352 7.586 2.975 1 90.81 150 SER B N 1
ATOM 3123 C CA . SER B 1 150 ? 8.102 8.25 3.311 1 90.81 150 SER B CA 1
ATOM 3124 C C . SER B 1 150 ? 6.906 7.324 3.102 1 90.81 150 SER B C 1
ATOM 3126 O O . SER B 1 150 ? 5.793 7.625 3.537 1 90.81 150 SER B O 1
ATOM 3128 N N . TYR B 1 151 ? 7.133 6.227 2.391 1 92.69 151 TYR B N 1
ATOM 3129 C CA . TYR B 1 151 ? 6.07 5.316 1.979 1 92.69 151 TYR B CA 1
ATOM 3130 C C . TYR B 1 151 ? 5.047 6.031 1.104 1 92.69 151 TYR B C 1
ATOM 3132 O O . TYR B 1 151 ? 3.871 5.66 1.083 1 92.69 151 TYR B O 1
ATOM 3140 N N . GLY B 1 152 ? 5.484 7.113 0.497 1 97.12 152 GLY B N 1
ATOM 3141 C CA . GLY B 1 152 ? 4.684 7.816 -0.493 1 97.12 152 GLY B CA 1
ATOM 3142 C C . GLY B 1 152 ? 4.957 7.359 -1.914 1 97.12 152 GLY B C 1
ATOM 3143 O O . GLY B 1 152 ? 6.043 6.863 -2.213 1 97.12 152 GLY B O 1
ATOM 3144 N N . TYR B 1 153 ? 3.971 7.484 -2.717 1 98.5 153 TYR B N 1
ATOM 3145 C CA . TYR B 1 153 ? 4.109 7.23 -4.148 1 98.5 153 TYR B CA 1
ATOM 3146 C C . TYR B 1 153 ? 4.387 8.523 -4.906 1 98.5 153 TYR B C 1
ATOM 3148 O O . TYR B 1 153 ? 3.691 9.523 -4.715 1 98.5 153 TYR B O 1
ATOM 3156 N N . ILE B 1 154 ? 5.41 8.516 -5.77 1 98.38 154 ILE B N 1
ATOM 3157 C CA . ILE B 1 154 ? 5.84 9.703 -6.492 1 98.38 154 ILE B CA 1
ATOM 3158 C C . ILE B 1 154 ? 5.996 9.383 -7.977 1 98.38 154 ILE B C 1
ATOM 3160 O O . ILE B 1 154 ? 5.82 8.234 -8.391 1 98.38 154 ILE B O 1
ATOM 3164 N N . GLY B 1 155 ? 6.238 10.453 -8.797 1 98.06 155 GLY B N 1
ATOM 3165 C CA . GLY B 1 155 ? 6.512 10.273 -10.211 1 98.06 155 GLY B CA 1
ATOM 3166 C C . GLY B 1 155 ? 5.297 10.508 -11.086 1 98.06 155 GLY B C 1
ATOM 3167 O O . GLY B 1 155 ? 4.242 10.906 -10.594 1 98.06 155 GLY B O 1
ATOM 3168 N N . GLN B 1 156 ? 5.457 10.203 -12.32 1 97.12 156 GLN B N 1
ATOM 3169 C CA . GLN B 1 156 ? 4.48 10.586 -13.336 1 97.12 156 GLN B CA 1
ATOM 3170 C C . GLN B 1 156 ? 3.154 9.859 -13.125 1 97.12 156 GLN B C 1
ATOM 3172 O O . GLN B 1 156 ? 2.086 10.438 -13.328 1 97.12 156 GLN B O 1
ATOM 3177 N N . TRP B 1 157 ? 3.223 8.555 -12.75 1 97.94 157 TRP B N 1
ATOM 3178 C CA . TRP B 1 157 ? 1.982 7.816 -12.523 1 97.94 157 TRP B CA 1
ATOM 3179 C C . TRP B 1 157 ? 1.154 8.469 -11.422 1 97.94 157 TRP B C 1
ATOM 3181 O O . TRP B 1 157 ? -0.057 8.648 -11.57 1 97.94 157 TRP B O 1
ATOM 3191 N N . ALA B 1 158 ? 1.8 8.867 -10.344 1 98.56 158 ALA B N 1
ATOM 3192 C CA . ALA B 1 158 ? 1.115 9.508 -9.227 1 98.56 158 ALA B CA 1
ATOM 3193 C C . ALA B 1 158 ? 0.545 10.859 -9.641 1 98.56 158 ALA B C 1
ATOM 3195 O O . ALA B 1 158 ? -0.617 11.164 -9.359 1 98.56 158 ALA B O 1
ATOM 3196 N N . GLU B 1 159 ? 1.363 11.656 -10.305 1 98.38 159 GLU B N 1
ATOM 3197 C CA . GLU B 1 159 ? 0.956 12.992 -10.734 1 98.38 159 GLU B CA 1
ATOM 3198 C C . GLU B 1 159 ? -0.24 12.922 -11.68 1 98.38 159 GLU B C 1
ATOM 3200 O O . GLU B 1 159 ? -1.19 13.695 -11.547 1 98.38 159 GLU B O 1
ATOM 3205 N N . ARG B 1 160 ? -0.17 11.992 -12.602 1 97.75 160 ARG B N 1
ATOM 3206 C CA . ARG B 1 160 ? -1.253 11.844 -13.57 1 97.75 160 ARG B CA 1
ATOM 3207 C C . ARG B 1 160 ? -2.557 11.461 -12.875 1 97.75 160 ARG B C 1
ATOM 3209 O O . ARG B 1 160 ? -3.619 11.992 -13.203 1 97.75 160 ARG B O 1
ATOM 3216 N N . ALA B 1 161 ? -2.504 10.516 -11.977 1 98.19 161 ALA B N 1
ATOM 3217 C CA . ALA B 1 161 ? -3.691 10.109 -11.234 1 98.19 161 ALA B CA 1
ATOM 3218 C C . ALA B 1 161 ? -4.324 11.289 -10.516 1 98.19 161 ALA B C 1
ATOM 3220 O O . ALA B 1 161 ? -5.535 11.508 -10.602 1 98.19 161 ALA B O 1
ATOM 3221 N N . VAL B 1 162 ? -3.518 12.078 -9.867 1 98.5 162 VAL B N 1
ATOM 3222 C CA . VAL B 1 162 ? -3.988 13.211 -9.078 1 98.5 162 VAL B CA 1
ATOM 3223 C C . VAL B 1 162 ? -4.641 14.242 -10 1 98.5 162 VAL B C 1
ATOM 3225 O O . VAL B 1 162 ? -5.691 14.797 -9.672 1 98.5 162 VAL B O 1
ATOM 3228 N N . ARG B 1 163 ? -4.074 14.453 -11.125 1 98.19 163 ARG B N 1
ATOM 3229 C CA . ARG B 1 163 ? -4.551 15.469 -12.055 1 98.19 163 ARG B CA 1
ATOM 3230 C C . ARG B 1 163 ? -5.91 15.094 -12.633 1 98.19 163 ARG B C 1
ATOM 3232 O O . ARG B 1 163 ? -6.617 15.938 -13.18 1 98.19 163 ARG B O 1
ATOM 3239 N N . GLN B 1 164 ? -6.277 13.883 -12.461 1 97.94 164 GLN B N 1
ATOM 3240 C CA . GLN B 1 164 ? -7.523 13.398 -13.047 1 97.94 164 GLN B CA 1
ATOM 3241 C C . GLN B 1 164 ? -8.688 13.539 -12.07 1 97.94 164 GLN B C 1
ATOM 3243 O O . GLN B 1 164 ? -9.828 13.219 -12.398 1 97.94 164 GLN B O 1
ATOM 3248 N N . VAL B 1 165 ? -8.406 14.039 -10.906 1 98.06 165 VAL B N 1
ATOM 3249 C CA . VAL B 1 165 ? -9.445 14.055 -9.875 1 98.06 165 VAL B CA 1
ATOM 3250 C C . VAL B 1 165 ? -9.562 15.453 -9.289 1 98.06 165 VAL B C 1
ATOM 3252 O O . VAL B 1 165 ? -8.562 16.125 -9.047 1 98.06 165 VAL B O 1
ATOM 3255 N N . ARG B 1 166 ? -10.75 15.867 -9.055 1 98.19 166 ARG B N 1
ATOM 3256 C CA . ARG B 1 166 ? -11.008 17.062 -8.242 1 98.19 166 ARG B CA 1
ATOM 3257 C C . ARG B 1 166 ? -11.398 16.672 -6.82 1 98.19 166 ARG B C 1
ATOM 3259 O O . ARG B 1 166 ? -12.297 15.859 -6.613 1 98.19 166 ARG B O 1
ATOM 3266 N N . PHE B 1 167 ? -10.773 17.281 -5.875 1 97.81 167 PHE B N 1
ATOM 3267 C CA . PHE B 1 167 ? -11 16.984 -4.465 1 97.81 167 PHE B CA 1
ATOM 3268 C C . PHE B 1 167 ? -11.852 18.078 -3.816 1 97.81 167 PHE B C 1
ATOM 3270 O O . PHE B 1 167 ? -11.641 19.266 -4.051 1 97.81 167 PHE B O 1
ATOM 3277 N N . ASP B 1 168 ? -12.805 17.641 -2.939 1 98.56 168 ASP B N 1
ATOM 3278 C CA . ASP B 1 168 ? -13.484 18.609 -2.084 1 98.56 168 ASP B CA 1
ATOM 3279 C C . ASP B 1 168 ? -12.523 19.172 -1.036 1 98.56 168 ASP B C 1
ATOM 3281 O O . ASP B 1 168 ? -12.469 20.391 -0.832 1 98.56 168 ASP B O 1
ATOM 3285 N N . ILE B 1 169 ? -11.797 18.281 -0.416 1 98.75 169 ILE B N 1
ATOM 3286 C CA . ILE B 1 169 ? -10.82 18.656 0.599 1 98.75 169 ILE B CA 1
ATOM 3287 C C . ILE B 1 169 ? -9.539 17.859 0.401 1 98.75 169 ILE B C 1
ATOM 3289 O O . ILE B 1 169 ? -9.586 16.656 0.136 1 98.75 169 ILE B O 1
ATOM 3293 N N . ALA B 1 170 ? -8.422 18.5 0.476 1 98.88 170 ALA B N 1
ATOM 3294 C CA . ALA B 1 170 ? -7.113 17.859 0.479 1 98.88 170 ALA B CA 1
ATOM 3295 C C . ALA B 1 170 ? -6.359 18.156 1.772 1 98.88 170 ALA B C 1
ATOM 3297 O O . ALA B 1 170 ? -6.301 19.297 2.219 1 98.88 170 ALA B O 1
ATOM 3298 N N . PHE B 1 171 ? -5.793 17.125 2.352 1 98.94 171 PHE B N 1
ATOM 3299 C CA . PHE B 1 171 ? -5.008 17.25 3.574 1 98.94 171 PHE B CA 1
ATOM 3300 C C . PHE B 1 171 ? -3.527 17.016 3.293 1 98.94 171 PHE B C 1
ATOM 3302 O O . PHE B 1 171 ? -3.158 16.031 2.648 1 98.94 171 PHE B O 1
ATOM 3309 N N . PHE B 1 172 ? -2.713 17.875 3.807 1 98.81 172 PHE B N 1
ATOM 3310 C CA . PHE B 1 172 ? -1.278 17.812 3.553 1 98.81 172 PHE B CA 1
ATOM 3311 C C . PHE B 1 172 ? -0.494 17.859 4.859 1 98.81 172 PHE B C 1
ATOM 3313 O O . PHE B 1 172 ? -0.919 18.484 5.824 1 98.81 172 PHE B O 1
ATOM 3320 N N . GLY B 1 173 ? 0.611 17.172 4.867 1 98.19 173 GLY B N 1
ATOM 3321 C CA . GLY B 1 173 ? 1.637 17.375 5.879 1 98.19 173 GLY B CA 1
ATOM 3322 C C . GLY B 1 173 ? 2.824 18.172 5.367 1 98.19 173 GLY B C 1
ATOM 3323 O O . GLY B 1 173 ? 2.953 18.391 4.164 1 98.19 173 GLY B O 1
ATOM 3324 N N . CYS B 1 174 ? 3.66 18.578 6.273 1 97.38 174 CYS B N 1
ATOM 3325 C CA . CYS B 1 174 ? 4.887 19.266 5.914 1 97.38 174 CYS B CA 1
ATOM 3326 C C . CYS B 1 174 ? 5.98 19.016 6.945 1 97.38 174 CYS B C 1
ATOM 3328 O O . CYS B 1 174 ? 5.727 18.406 7.988 1 97.38 174 CYS B O 1
ATOM 3330 N N . ASP B 1 175 ? 7.188 19.406 6.57 1 94.75 175 ASP B N 1
ATOM 3331 C CA . ASP B 1 175 ? 8.328 19.25 7.469 1 94.75 175 ASP B CA 1
ATOM 3332 C C . ASP B 1 175 ? 8.641 20.562 8.188 1 94.75 175 ASP B C 1
ATOM 3334 O O . ASP B 1 175 ? 9.398 20.578 9.156 1 94.75 175 ASP B O 1
ATOM 3338 N N . GLY B 1 176 ? 8.078 21.641 7.715 1 96.44 176 GLY B N 1
ATOM 3339 C CA . GLY B 1 176 ? 8.289 22.969 8.25 1 96.44 176 GLY B CA 1
ATOM 3340 C C . GLY B 1 176 ? 7.801 24.078 7.32 1 96.44 176 GLY B C 1
ATOM 3341 O O . GLY B 1 176 ? 6.93 23.844 6.48 1 96.44 176 GLY B O 1
ATOM 3342 N N . PHE B 1 177 ? 8.305 25.281 7.617 1 95.5 177 PHE B N 1
ATOM 3343 C CA . PHE B 1 177 ? 7.871 26.438 6.844 1 95.5 177 PHE B CA 1
ATOM 3344 C C . PHE B 1 177 ? 9.07 27.266 6.387 1 95.5 177 PHE B C 1
ATOM 3346 O O . PHE B 1 177 ? 10.094 27.297 7.066 1 95.5 177 PHE B O 1
ATOM 3353 N N . HIS B 1 178 ? 8.859 27.734 5.223 1 86.88 178 HIS B N 1
ATOM 3354 C CA . HIS B 1 178 ? 9.727 28.797 4.73 1 86.88 178 HIS B CA 1
ATOM 3355 C C . HIS B 1 178 ? 8.992 30.125 4.664 1 86.88 178 HIS B C 1
ATOM 3357 O O . HIS B 1 178 ? 7.812 30.203 5.016 1 86.88 178 HIS B O 1
ATOM 3363 N N . GLY B 1 179 ? 9.68 31.172 4.293 1 84.12 179 GLY B N 1
ATOM 3364 C CA . GLY B 1 179 ? 9.078 32.5 4.27 1 84.12 179 GLY B CA 1
ATOM 3365 C C . GLY B 1 179 ? 7.82 32.562 3.422 1 84.12 179 GLY B C 1
ATOM 3366 O O . GLY B 1 179 ? 6.934 33.375 3.686 1 84.12 179 GLY B O 1
ATOM 3367 N N . GLN B 1 180 ? 7.637 31.688 2.541 1 90.94 180 GLN B N 1
ATOM 3368 C CA . GLN B 1 180 ? 6.539 31.828 1.593 1 90.94 180 GLN B CA 1
ATOM 3369 C C . GLN B 1 180 ? 5.426 30.828 1.89 1 90.94 180 GLN B C 1
ATOM 3371 O O . GLN B 1 180 ? 4.312 30.953 1.377 1 90.94 180 GLN B O 1
ATOM 3376 N N . GLY B 1 181 ? 5.758 29.75 2.668 1 96.88 181 GLY B N 1
ATOM 3377 C CA . GLY B 1 181 ? 4.727 28.734 2.881 1 96.88 181 GLY B CA 1
ATOM 3378 C C . GLY B 1 181 ? 5.273 27.438 3.426 1 96.88 181 GLY B C 1
ATOM 3379 O O . GLY B 1 181 ? 6.41 27.375 3.896 1 96.88 181 GLY B O 1
ATOM 3380 N N . PRO B 1 182 ? 4.402 26.391 3.422 1 98 182 PRO B N 1
ATOM 3381 C CA . PRO B 1 182 ? 4.84 25.078 3.922 1 98 182 PRO B CA 1
ATOM 3382 C C . PRO B 1 182 ? 5.887 24.422 3.025 1 98 182 PRO B C 1
ATOM 3384 O O . PRO B 1 182 ? 5.84 24.578 1.802 1 98 182 PRO B O 1
ATOM 3387 N N . ALA B 1 183 ? 6.82 23.719 3.709 1 96.5 183 ALA B N 1
ATOM 3388 C CA . ALA B 1 183 ? 7.973 23.172 2.992 1 96.5 183 ALA B CA 1
ATOM 3389 C C . ALA B 1 183 ? 8.266 21.734 3.416 1 96.5 183 ALA B C 1
ATOM 3391 O O . ALA B 1 183 ? 7.816 21.297 4.477 1 96.5 183 ALA B O 1
ATOM 3392 N N . ILE B 1 184 ? 8.914 21.031 2.467 1 95.38 184 ILE B N 1
ATOM 3393 C CA . ILE B 1 184 ? 9.352 19.656 2.729 1 95.38 184 ILE B CA 1
ATOM 3394 C C . ILE B 1 184 ? 10.852 19.547 2.441 1 95.38 184 ILE B C 1
ATOM 3396 O O . ILE B 1 184 ? 11.492 20.516 2.029 1 95.38 184 ILE B O 1
ATOM 3400 N N . ARG B 1 185 ? 11.375 18.406 2.723 1 91.5 185 ARG B N 1
ATOM 3401 C CA . ARG B 1 185 ? 12.812 18.234 2.564 1 91.5 185 ARG B CA 1
ATOM 3402 C C . ARG B 1 185 ? 13.133 17.359 1.362 1 91.5 185 ARG B C 1
ATOM 3404 O O . ARG B 1 185 ? 14.258 17.375 0.854 1 91.5 185 ARG B O 1
ATOM 3411 N N . ALA B 1 186 ? 12.156 16.609 0.945 1 92.69 186 ALA B N 1
ATOM 3412 C CA . ALA B 1 186 ? 12.391 15.641 -0.131 1 92.69 186 ALA B CA 1
ATOM 3413 C C . ALA B 1 186 ? 11.914 16.188 -1.471 1 92.69 186 ALA B C 1
ATOM 3415 O O . ALA B 1 186 ? 10.711 16.234 -1.735 1 92.69 186 ALA B O 1
ATOM 3416 N N . TYR B 1 187 ? 12.828 16.438 -2.338 1 93.44 187 TYR B N 1
ATOM 3417 C CA . TYR B 1 187 ? 12.539 17.047 -3.627 1 93.44 187 TYR B CA 1
ATOM 3418 C C . TYR B 1 187 ? 11.562 16.203 -4.434 1 93.44 187 TYR B C 1
ATOM 3420 O O . TYR B 1 187 ? 10.617 16.734 -5.027 1 93.44 187 TYR B O 1
ATOM 3428 N N . PRO B 1 188 ? 11.648 14.828 -4.469 1 94.88 188 PRO B N 1
ATOM 3429 C CA . PRO B 1 188 ? 10.773 14.023 -5.332 1 94.88 188 PRO B CA 1
ATOM 3430 C C . PRO B 1 188 ? 9.305 14.117 -4.938 1 94.88 188 PRO B C 1
ATOM 3432 O O . PRO B 1 188 ? 8.43 13.758 -5.73 1 94.88 188 PRO B O 1
ATOM 3435 N N . GLU B 1 189 ? 8.977 14.578 -3.789 1 96.62 189 GLU B N 1
ATOM 3436 C CA . GLU B 1 189 ? 7.605 14.625 -3.293 1 96.62 189 GLU B CA 1
ATOM 3437 C C . GLU B 1 189 ? 6.922 15.93 -3.68 1 96.62 189 GLU B C 1
ATOM 3439 O O . GLU B 1 189 ? 5.715 16.078 -3.502 1 96.62 189 GLU B O 1
ATOM 3444 N N . LEU B 1 190 ? 7.656 16.844 -4.234 1 96.19 190 LEU B N 1
ATOM 3445 C CA . LEU B 1 190 ? 7.168 18.203 -4.492 1 96.19 190 LEU B CA 1
ATOM 3446 C C . LEU B 1 190 ? 6.055 18.188 -5.531 1 96.19 190 LEU B C 1
ATOM 3448 O O . LEU B 1 190 ? 4.973 18.734 -5.297 1 96.19 190 LEU B O 1
ATOM 3452 N N . ALA B 1 191 ? 6.293 17.516 -6.598 1 97.38 191 ALA B N 1
ATOM 3453 C CA . ALA B 1 191 ? 5.414 17.609 -7.758 1 97.38 191 ALA B CA 1
ATOM 3454 C C . ALA B 1 191 ? 4.027 17.062 -7.445 1 97.38 191 ALA B C 1
ATOM 3456 O O . ALA B 1 191 ? 3.016 17.656 -7.82 1 97.38 191 ALA B O 1
ATOM 3457 N N . VAL B 1 192 ? 3.945 15.906 -6.809 1 98.44 192 VAL B N 1
ATOM 3458 C CA . VAL B 1 192 ? 2.652 15.297 -6.508 1 98.44 192 VAL B CA 1
ATOM 3459 C C . VAL B 1 192 ? 1.861 16.203 -5.574 1 98.44 192 VAL B C 1
ATOM 3461 O O . VAL B 1 192 ? 0.646 16.359 -5.723 1 98.44 192 VAL B O 1
ATOM 3464 N N . LYS B 1 193 ? 2.518 16.812 -4.613 1 98.38 193 LYS B N 1
ATOM 3465 C CA . LYS B 1 193 ? 1.859 17.75 -3.707 1 98.38 193 LYS B CA 1
ATOM 3466 C C . LYS B 1 193 ? 1.318 18.969 -4.461 1 98.38 193 LYS B C 1
ATOM 3468 O O . LYS B 1 193 ? 0.18 19.375 -4.238 1 98.38 193 LYS B O 1
ATOM 3473 N N . GLU B 1 194 ? 2.143 19.5 -5.328 1 98.12 194 GLU B N 1
ATOM 3474 C CA . GLU B 1 194 ? 1.722 20.656 -6.113 1 98.12 194 GLU B CA 1
ATOM 3475 C C . GLU B 1 194 ? 0.504 20.328 -6.973 1 98.12 194 GLU B C 1
ATOM 3477 O O . GLU B 1 194 ? -0.429 21.125 -7.07 1 98.12 194 GLU B O 1
ATOM 3482 N N . CYS B 1 195 ? 0.522 19.172 -7.59 1 98.44 195 CYS B N 1
ATOM 3483 C CA . CYS B 1 195 ? -0.611 18.719 -8.391 1 98.44 195 CYS B CA 1
ATOM 3484 C C . CYS B 1 195 ? -1.873 18.625 -7.543 1 98.44 195 CYS B C 1
ATOM 3486 O O . CYS B 1 195 ? -2.941 19.078 -7.953 1 98.44 195 CYS B O 1
ATOM 3488 N N . ALA B 1 196 ? -1.76 18.047 -6.387 1 98.62 196 ALA B N 1
ATOM 3489 C CA . ALA B 1 196 ? -2.914 17.859 -5.512 1 98.62 196 ALA B CA 1
ATOM 3490 C C . ALA B 1 196 ? -3.475 19.203 -5.047 1 98.62 196 ALA B C 1
ATOM 3492 O O . ALA B 1 196 ? -4.691 19.375 -4.953 1 98.62 196 ALA B O 1
ATOM 3493 N N . LEU B 1 197 ? -2.586 20.109 -4.75 1 98.38 197 LEU B N 1
ATOM 3494 C CA . LEU B 1 197 ? -2.996 21.438 -4.344 1 98.38 197 LEU B CA 1
ATOM 3495 C C . LEU B 1 197 ? -3.877 22.094 -5.406 1 98.38 197 LEU B C 1
ATOM 3497 O O . LEU B 1 197 ? -4.902 22.688 -5.086 1 98.38 197 LEU B O 1
ATOM 3501 N N . ALA B 1 198 ? -3.484 21.922 -6.605 1 98.19 198 ALA B N 1
ATOM 3502 C CA . ALA B 1 198 ? -4.168 22.547 -7.73 1 98.19 198 ALA B CA 1
ATOM 3503 C C . ALA B 1 198 ? -5.543 21.922 -7.957 1 98.19 198 ALA B C 1
ATOM 3505 O O . ALA B 1 198 ? -6.418 22.547 -8.57 1 98.19 198 ALA B O 1
ATOM 3506 N N . GLN B 1 199 ? -5.77 20.734 -7.449 1 98.38 199 GLN B N 1
ATOM 3507 C CA . GLN B 1 199 ? -6.988 19.984 -7.734 1 98.38 199 GLN B CA 1
ATOM 3508 C C . GLN B 1 199 ? -7.98 20.078 -6.582 1 98.38 199 GLN B C 1
ATOM 3510 O O . GLN B 1 199 ? -9.062 19.484 -6.629 1 98.38 199 GLN B O 1
ATOM 3515 N N . ALA B 1 200 ? -7.684 20.828 -5.531 1 98.5 200 ALA B N 1
ATOM 3516 C CA . ALA B 1 200 ? -8.484 20.781 -4.309 1 98.5 200 ALA B CA 1
ATOM 3517 C C . ALA B 1 200 ? -9.305 22.062 -4.152 1 98.5 200 ALA B C 1
ATOM 3519 O O . ALA B 1 200 ? -8.797 23.156 -4.379 1 98.5 200 ALA B O 1
ATOM 3520 N N . ASP B 1 201 ? -10.539 21.922 -3.74 1 98.38 201 ASP B N 1
ATOM 3521 C CA . ASP B 1 201 ? -11.367 23.062 -3.391 1 98.38 201 ASP B CA 1
ATOM 3522 C C . ASP B 1 201 ? -10.938 23.672 -2.053 1 98.38 201 ASP B C 1
ATOM 3524 O O . ASP B 1 201 ? -10.875 24.891 -1.903 1 98.38 201 ASP B O 1
ATOM 3528 N N . LYS B 1 202 ? -10.703 22.844 -1.088 1 98.69 202 LYS B N 1
ATOM 3529 C CA . LYS B 1 202 ? -10.195 23.25 0.221 1 98.69 202 LYS B CA 1
ATOM 3530 C C . LYS B 1 202 ? -8.883 22.547 0.539 1 98.69 202 LYS B C 1
ATOM 3532 O O . LYS B 1 202 ? -8.773 21.328 0.391 1 98.69 202 LYS B O 1
ATOM 3537 N N . ARG B 1 203 ? -7.883 23.281 0.903 1 98.81 203 ARG B N 1
ATOM 3538 C CA . ARG B 1 203 ? -6.551 22.781 1.215 1 98.81 203 ARG B CA 1
ATOM 3539 C C . ARG B 1 203 ? -6.227 22.969 2.693 1 98.81 203 ARG B C 1
ATOM 3541 O O . ARG B 1 203 ? -6.098 24.094 3.168 1 98.81 203 ARG B O 1
ATOM 3548 N N . ILE B 1 204 ? -6.07 21.844 3.402 1 98.88 204 ILE B N 1
ATOM 3549 C CA . ILE B 1 204 ? -5.848 21.891 4.844 1 98.88 204 ILE B CA 1
ATOM 3550 C C . ILE B 1 204 ? -4.484 21.297 5.176 1 98.88 204 ILE B C 1
A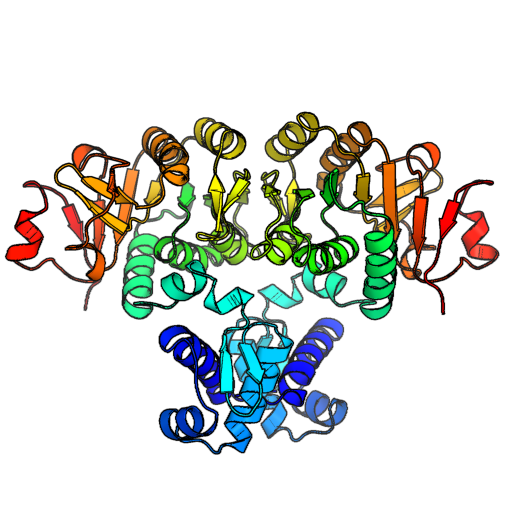TOM 3552 O O . ILE B 1 204 ? -4.168 20.188 4.754 1 98.88 204 ILE B O 1
ATOM 3556 N N . LEU B 1 205 ? -3.719 22 5.91 1 98.81 205 LEU B N 1
ATOM 3557 C CA . LEU B 1 205 ? -2.406 21.562 6.367 1 98.81 205 LEU B CA 1
ATOM 3558 C C . LEU B 1 205 ? -2.477 21.031 7.797 1 98.81 205 LEU B C 1
ATOM 3560 O O . LEU B 1 205 ? -3.086 21.656 8.664 1 98.81 205 LEU B O 1
ATOM 3564 N N . LEU B 1 206 ? -1.914 19.859 7.992 1 98.75 206 LEU B N 1
ATOM 3565 C CA . LEU B 1 206 ? -1.794 19.281 9.32 1 98.75 206 LEU B CA 1
ATOM 3566 C C . LEU B 1 206 ? -0.343 19.281 9.797 1 98.75 206 LEU B C 1
ATOM 3568 O O . LEU B 1 206 ? 0.522 18.672 9.164 1 98.75 206 LEU B O 1
ATOM 3572 N N . ALA B 1 207 ? -0.052 19.938 10.914 1 98.19 207 ALA B N 1
ATOM 3573 C CA . ALA B 1 207 ? 1.312 20.031 11.422 1 98.19 207 A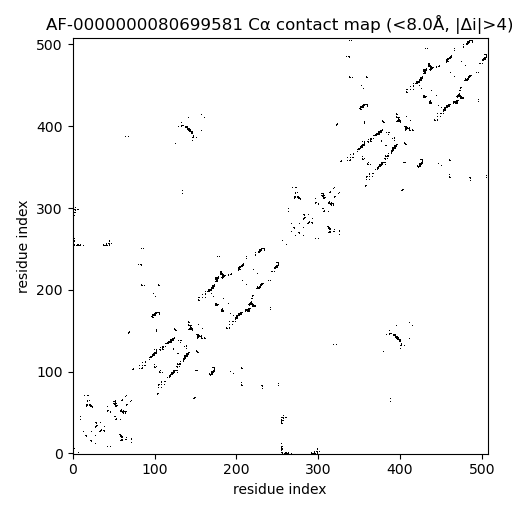LA B CA 1
ATOM 3574 C C . ALA B 1 207 ? 1.317 20.156 12.945 1 98.19 207 ALA B C 1
ATOM 3576 O O . ALA B 1 207 ? 0.605 21 13.508 1 98.19 207 ALA B O 1
ATOM 3577 N N . ASP B 1 208 ? 2.09 19.328 13.539 1 97.44 208 ASP B N 1
ATOM 3578 C CA . ASP B 1 208 ? 2.236 19.516 14.984 1 97.44 208 ASP B CA 1
ATOM 3579 C C . ASP B 1 208 ? 3.172 20.688 15.289 1 97.44 208 ASP B C 1
ATOM 3581 O O . ASP B 1 208 ? 3.902 21.141 14.414 1 97.44 208 ASP B O 1
ATOM 3585 N N . SER B 1 209 ? 3.189 21.078 16.531 1 96.94 209 SER B N 1
ATOM 3586 C CA . SER B 1 209 ? 3.84 22.312 16.938 1 96.94 209 SER B CA 1
ATOM 3587 C C . SER B 1 209 ? 5.344 22.25 16.688 1 96.94 209 SER B C 1
ATOM 3589 O O . SER B 1 209 ? 6.004 23.297 16.594 1 96.94 209 SER B O 1
ATOM 3591 N N . SER B 1 210 ? 5.91 21.062 16.562 1 95.38 210 SER B N 1
ATOM 3592 C CA . SER B 1 210 ? 7.34 20.938 16.281 1 95.38 210 SER B CA 1
ATOM 3593 C C . SER B 1 210 ? 7.68 21.484 14.891 1 95.38 210 SER B C 1
ATOM 3595 O O . SER B 1 210 ? 8.844 21.766 14.602 1 95.38 210 SER B O 1
ATOM 3597 N N . LYS B 1 211 ? 6.672 21.625 14.016 1 96.19 211 LYS B N 1
ATOM 3598 C CA . LYS B 1 211 ? 6.914 22.094 12.656 1 96.19 211 LYS B CA 1
ATOM 3599 C C . LYS B 1 211 ? 6.898 23.625 12.586 1 96.19 211 LYS B C 1
ATOM 3601 O O . LYS B 1 211 ? 7.355 24.203 11.609 1 96.19 211 LYS B O 1
ATOM 3606 N N . LEU B 1 212 ? 6.363 24.297 13.602 1 96.31 212 LEU B N 1
ATOM 3607 C CA . LEU B 1 212 ? 6.102 25.734 13.523 1 96.31 212 LEU B CA 1
ATOM 3608 C C . LEU B 1 212 ? 7.402 26.516 13.367 1 96.31 212 LEU B C 1
ATOM 3610 O O . LEU B 1 212 ? 7.441 27.531 12.656 1 96.31 212 LEU B O 1
ATOM 3614 N N . GLU B 1 213 ? 8.438 26 13.953 1 93.75 213 GLU B N 1
ATOM 3615 C CA . GLU B 1 213 ? 9.711 26.703 13.844 1 93.75 213 GLU B CA 1
ATOM 3616 C C . GLU B 1 213 ? 10.688 25.953 12.945 1 93.75 213 GLU B C 1
ATOM 3618 O O . GLU B 1 213 ? 11.797 26.422 12.695 1 93.75 213 GLU B O 1
ATOM 3623 N N . ALA B 1 214 ? 10.289 24.812 12.562 1 94.25 214 ALA B N 1
ATOM 3624 C CA . ALA B 1 214 ? 11.164 24.016 11.703 1 94.25 214 ALA B CA 1
ATOM 3625 C C . ALA B 1 214 ? 11.234 24.594 10.297 1 94.25 214 ALA B C 1
ATOM 3627 O O . ALA B 1 214 ? 10.273 25.203 9.82 1 94.25 214 ALA B O 1
ATOM 3628 N N . GLU B 1 215 ? 12.367 24.344 9.734 1 90.69 215 GLU B N 1
ATOM 3629 C CA . GLU B 1 215 ? 12.562 24.781 8.359 1 90.69 215 GLU B CA 1
ATOM 3630 C C . GLU B 1 215 ? 12.5 23.594 7.391 1 90.69 215 GLU B C 1
ATOM 3632 O O . GLU B 1 215 ? 12.82 22.469 7.762 1 90.69 215 GLU B O 1
ATOM 3637 N N . GLY B 1 216 ? 11.898 23.844 6.23 1 88.25 216 GLY B N 1
ATOM 3638 C CA . GLY B 1 216 ? 12 22.891 5.125 1 88.25 216 GLY B CA 1
ATOM 3639 C C . GLY B 1 216 ? 12.906 23.375 4.008 1 88.25 216 GLY B C 1
ATOM 3640 O O . GLY B 1 216 ? 13.477 24.469 4.094 1 88.25 216 GLY B O 1
ATOM 3641 N N . LEU B 1 217 ? 13.133 22.562 3.055 1 89.88 217 LEU B N 1
ATOM 3642 C CA . LEU B 1 217 ? 14.055 22.891 1.971 1 89.88 217 LEU B CA 1
ATOM 3643 C C . LEU B 1 217 ? 13.297 23.344 0.731 1 89.88 217 LEU B C 1
ATOM 3645 O O . LEU B 1 217 ? 13.695 24.312 0.068 1 89.88 217 LEU B O 1
ATOM 3649 N N . TYR B 1 218 ? 12.195 22.688 0.442 1 93.06 218 TYR B N 1
ATOM 3650 C CA . TYR B 1 218 ? 11.422 22.969 -0.765 1 93.06 218 TYR B CA 1
ATOM 3651 C C . TYR B 1 218 ? 9.992 23.391 -0.417 1 93.06 218 TYR B C 1
ATOM 3653 O O . TYR B 1 218 ? 9.25 22.625 0.214 1 93.06 218 TYR B O 1
ATOM 3661 N N . CYS B 1 219 ? 9.617 24.531 -0.861 1 95.5 219 CYS B N 1
ATOM 3662 C CA . CYS B 1 219 ? 8.242 24.984 -0.674 1 95.5 219 CYS B CA 1
ATOM 3663 C C . CYS B 1 219 ? 7.32 24.359 -1.716 1 95.5 219 CYS B C 1
ATOM 3665 O O . CYS B 1 219 ? 7.625 24.375 -2.91 1 95.5 219 CYS B O 1
ATOM 3667 N N . PHE B 1 220 ? 6.227 23.766 -1.246 1 96.5 220 PHE B N 1
ATOM 3668 C CA . PHE B 1 220 ? 5.32 23.156 -2.217 1 96.5 220 PHE B CA 1
ATOM 3669 C C . PHE B 1 220 ? 4.074 24.016 -2.404 1 96.5 220 PHE B C 1
ATOM 3671 O O . PHE B 1 220 ? 3.25 23.75 -3.277 1 96.5 220 PHE B O 1
ATOM 3678 N N . ALA B 1 221 ? 3.891 25.062 -1.618 1 97.5 221 ALA B N 1
ATOM 3679 C CA . ALA B 1 221 ? 2.771 26 -1.691 1 97.5 221 ALA B CA 1
ATOM 3680 C C . ALA B 1 221 ? 3.119 27.328 -1.017 1 97.5 221 ALA B C 1
ATOM 3682 O O . ALA B 1 221 ? 4.039 27.391 -0.198 1 97.5 221 ALA B O 1
ATOM 3683 N N . THR B 1 222 ? 2.369 28.328 -1.438 1 96.81 222 THR B N 1
ATOM 3684 C CA . THR B 1 222 ? 2.393 29.562 -0.659 1 96.81 222 THR B CA 1
ATOM 3685 C C . THR B 1 222 ? 1.3 29.547 0.406 1 96.81 222 THR B C 1
ATOM 3687 O O . THR B 1 222 ? 0.388 28.719 0.358 1 96.81 222 THR B O 1
ATOM 3690 N N . PHE B 1 223 ? 1.434 30.469 1.387 1 97.12 223 PHE B N 1
ATOM 3691 C CA . PHE B 1 223 ? 0.41 30.547 2.422 1 97.12 223 PHE B CA 1
ATOM 3692 C C . PHE B 1 223 ? -0.949 30.875 1.814 1 97.12 223 PHE B C 1
ATOM 3694 O O . PHE B 1 223 ? -1.987 30.5 2.363 1 97.12 223 PHE B O 1
ATOM 3701 N N . ARG B 1 224 ? -0.961 31.5 0.672 1 95.94 224 ARG B N 1
ATOM 3702 C CA . ARG B 1 224 ? -2.205 31.875 0.004 1 95.94 224 ARG B CA 1
ATOM 3703 C C . ARG B 1 224 ? -2.912 30.641 -0.551 1 95.94 224 ARG B C 1
ATOM 3705 O O . ARG B 1 224 ? -4.133 30.641 -0.718 1 95.94 224 ARG B O 1
ATOM 3712 N N . ASP B 1 225 ? -2.164 29.625 -0.835 1 97.19 225 ASP B N 1
ATOM 3713 C CA . ASP B 1 225 ? -2.693 28.391 -1.414 1 97.19 225 ASP B CA 1
ATOM 3714 C C . ASP B 1 225 ? -3.332 27.516 -0.343 1 97.19 225 ASP B C 1
ATOM 3716 O O . ASP B 1 225 ? -4.051 26.562 -0.661 1 97.19 225 ASP B O 1
ATOM 3720 N N . ILE B 1 226 ? -3.049 27.812 0.93 1 98.31 226 ILE B N 1
ATOM 3721 C CA . ILE B 1 226 ? -3.51 27 2.045 1 98.31 226 ILE B CA 1
ATOM 3722 C C . ILE B 1 226 ? -4.699 27.672 2.725 1 98.31 226 ILE B C 1
ATOM 3724 O O . ILE B 1 226 ? -4.613 28.828 3.135 1 98.31 226 ILE B O 1
ATOM 3728 N N . ASP B 1 227 ? -5.715 26.984 2.902 1 98.38 227 ASP B N 1
ATOM 3729 C CA . ASP B 1 227 ? -6.922 27.562 3.486 1 98.38 227 ASP B CA 1
ATOM 3730 C C . ASP B 1 227 ? -6.855 27.547 5.012 1 98.38 227 ASP B C 1
ATOM 3732 O O . ASP B 1 227 ? -7.391 28.438 5.672 1 98.38 227 ASP B O 1
ATOM 3736 N N . LEU B 1 228 ? -6.223 26.5 5.496 1 97.88 228 LEU B N 1
ATOM 3737 C CA . LEU B 1 228 ? -6.289 26.281 6.938 1 97.88 228 LEU B CA 1
ATOM 3738 C C . LEU B 1 228 ? -5.117 25.438 7.414 1 97.88 228 LEU B C 1
ATOM 3740 O O . LEU B 1 228 ? -4.758 24.453 6.766 1 97.88 228 LEU B O 1
ATOM 3744 N N . LEU B 1 229 ? -4.504 25.844 8.539 1 98.69 229 LEU B N 1
ATOM 3745 C CA . LEU B 1 229 ? -3.555 25.016 9.266 1 98.69 229 LEU B CA 1
ATOM 3746 C C . LEU B 1 229 ? -4.168 24.5 10.562 1 98.69 229 LEU B C 1
ATOM 3748 O O . LEU B 1 229 ? -4.711 25.281 11.352 1 98.69 229 LEU B O 1
ATOM 3752 N N . ILE B 1 230 ? -4.117 23.203 10.734 1 98.81 230 ILE B N 1
ATOM 3753 C CA . ILE B 1 230 ? -4.484 22.609 12.016 1 98.81 230 ILE B CA 1
ATOM 3754 C C . ILE B 1 230 ? -3.227 22.219 12.789 1 98.81 230 ILE B C 1
ATOM 3756 O O . ILE B 1 230 ? -2.402 21.438 12.289 1 98.81 230 ILE B O 1
ATOM 3760 N N . CYS B 1 231 ? -3.094 22.734 13.961 1 98.62 231 CYS B N 1
ATOM 3761 C CA . CYS B 1 231 ? -1.957 22.484 14.844 1 98.62 231 CYS B CA 1
ATOM 3762 C C . CYS B 1 231 ? -2.424 22.031 16.219 1 98.62 231 CYS B C 1
ATOM 3764 O O . CYS B 1 231 ? -3.549 22.328 16.625 1 98.62 231 CYS B O 1
ATOM 3766 N N . ASP B 1 232 ? -1.59 21.297 16.906 1 97.69 232 ASP B N 1
ATOM 3767 C CA . ASP B 1 232 ? -1.978 20.734 18.203 1 97.69 232 ASP B CA 1
ATOM 3768 C C . ASP B 1 232 ? -2.123 21.828 19.25 1 97.69 232 ASP B C 1
ATOM 3770 O O . ASP B 1 232 ? -2.801 21.641 20.266 1 97.69 232 ASP B O 1
ATOM 3774 N N . ARG B 1 233 ? -1.472 22.969 19.078 1 96.88 233 ARG B N 1
ATOM 3775 C CA . ARG B 1 233 ? -1.575 24.141 19.953 1 96.88 233 ARG B CA 1
ATOM 3776 C C . ARG B 1 233 ? -1.429 25.438 19.156 1 96.88 233 ARG B C 1
ATOM 3778 O O . ARG B 1 233 ? -0.978 25.422 18.016 1 96.88 233 ARG B O 1
ATOM 3785 N N . ALA B 1 234 ? -1.812 26.547 19.844 1 96.44 234 ALA B N 1
ATOM 3786 C CA . ALA B 1 234 ? -1.628 27.859 19.234 1 96.44 234 ALA B CA 1
ATOM 3787 C C . ALA B 1 234 ? -0.149 28.219 19.156 1 96.44 234 ALA B C 1
ATOM 3789 O O . ALA B 1 234 ? 0.625 27.906 20.062 1 96.44 234 ALA B O 1
ATOM 3790 N N . PRO B 1 235 ? 0.217 28.922 18.094 1 96.75 235 PRO B N 1
ATOM 3791 C CA . PRO B 1 235 ? 1.597 29.422 18.047 1 96.75 235 PRO B CA 1
ATOM 3792 C C . PRO B 1 235 ? 1.896 30.438 19.141 1 96.75 235 PRO B C 1
ATOM 3794 O O . PRO B 1 235 ? 1.015 31.219 19.531 1 96.75 235 PRO B O 1
ATOM 3797 N N . THR B 1 236 ? 3.139 30.406 19.609 1 96.44 236 THR B N 1
ATOM 3798 C CA . THR B 1 236 ? 3.613 31.5 20.438 1 96.44 236 THR B CA 1
ATOM 3799 C C . THR B 1 236 ? 3.725 32.781 19.641 1 96.44 236 THR B C 1
ATOM 3801 O O . THR B 1 236 ? 3.629 32.781 18.406 1 96.44 236 THR B O 1
ATOM 3804 N N . ALA B 1 237 ? 3.947 33.906 20.375 1 95.75 237 ALA B N 1
ATOM 3805 C CA . ALA B 1 237 ? 4.113 35.188 19.703 1 95.75 237 ALA B CA 1
ATOM 3806 C C . ALA B 1 237 ? 5.262 35.125 18.703 1 95.75 237 ALA B C 1
ATOM 3808 O O . ALA B 1 237 ? 5.148 35.656 17.594 1 95.75 237 ALA B O 1
ATOM 3809 N N . HIS B 1 238 ? 6.297 34.469 19.125 1 95.19 238 HIS B N 1
ATOM 3810 C CA . HIS B 1 238 ? 7.461 34.344 18.25 1 95.19 238 HIS B CA 1
ATOM 3811 C C . HIS B 1 238 ? 7.137 33.469 17.031 1 95.19 238 HIS B C 1
ATOM 3813 O O . HIS B 1 238 ? 7.453 33.844 15.906 1 95.19 238 HIS B O 1
ATOM 3819 N N . GLU B 1 239 ? 6.457 32.375 17.219 1 95.38 239 GLU B N 1
ATOM 3820 C CA . GLU B 1 239 ? 6.09 31.469 16.141 1 95.38 239 GLU B CA 1
ATOM 3821 C C . GLU B 1 239 ? 5.125 32.125 15.156 1 95.38 239 GLU B C 1
ATOM 3823 O O . GLU B 1 239 ? 5.18 31.875 13.953 1 95.38 239 GLU B O 1
ATOM 3828 N N . GLN B 1 240 ? 4.277 32.969 15.672 1 94.75 240 GLN B N 1
ATOM 3829 C CA . GLN B 1 240 ? 3.242 33.625 14.875 1 94.75 240 GLN B CA 1
ATOM 3830 C C . GLN B 1 240 ? 3.855 34.531 13.812 1 94.75 240 GLN B C 1
ATOM 3832 O O . GLN B 1 240 ? 3.26 34.75 12.75 1 94.75 240 GLN B O 1
ATOM 3837 N N . THR B 1 241 ? 5.066 35.062 14.062 1 93.44 241 THR B N 1
ATOM 3838 C CA . THR B 1 241 ? 5.723 35.969 13.141 1 93.44 241 THR B CA 1
ATOM 3839 C C . THR B 1 241 ? 6.066 35.25 11.828 1 93.44 241 THR B C 1
ATOM 3841 O O . THR B 1 241 ? 6.348 35.906 10.82 1 93.44 241 THR B O 1
ATOM 3844 N N . ARG B 1 242 ? 6.012 33.969 11.82 1 93.06 242 ARG B N 1
ATOM 3845 C CA . ARG B 1 242 ? 6.363 33.156 10.648 1 93.06 242 ARG B CA 1
ATOM 3846 C C . ARG B 1 242 ? 5.191 33.062 9.672 1 93.06 242 ARG B C 1
ATOM 3848 O O . ARG B 1 242 ? 5.359 32.625 8.531 1 93.06 242 ARG B O 1
ATOM 3855 N N . PHE B 1 243 ? 4.059 33.5 10.055 1 95.94 243 PHE B N 1
ATOM 3856 C CA . PHE B 1 243 ? 2.848 33.406 9.242 1 95.94 243 PHE B CA 1
ATOM 3857 C C . PHE B 1 243 ? 2.34 34.781 8.867 1 95.94 243 PHE B C 1
ATOM 3859 O O . PHE B 1 243 ? 2.459 35.719 9.648 1 95.94 243 PHE B O 1
ATOM 3866 N N . PRO B 1 244 ? 1.842 34.906 7.668 1 95.62 244 PRO B N 1
ATOM 3867 C CA . PRO B 1 244 ? 1.297 36.219 7.293 1 95.62 244 PRO B CA 1
ATOM 3868 C C . PRO B 1 244 ? 0.039 36.562 8.078 1 95.62 244 PRO B C 1
ATOM 3870 O O . PRO B 1 244 ? -0.67 35.688 8.562 1 95.62 244 PRO B O 1
ATOM 3873 N N . PRO B 1 245 ? -0.182 37.875 8.172 1 93.38 245 PRO B N 1
ATOM 3874 C CA . PRO B 1 245 ? -1.421 38.281 8.836 1 93.38 245 PRO B CA 1
ATOM 3875 C C . PRO B 1 245 ? -2.668 37.688 8.18 1 93.38 245 PRO B C 1
ATOM 3877 O O . PRO B 1 245 ? -2.746 37.625 6.953 1 93.38 245 PRO B O 1
ATOM 3880 N N . GLY B 1 246 ? -3.5 37.219 8.992 1 93.88 246 GLY B N 1
ATOM 3881 C CA . GLY B 1 246 ? -4.766 36.719 8.492 1 93.88 246 GLY B CA 1
ATOM 3882 C C . GLY B 1 246 ? -4.734 35.219 8.211 1 93.88 246 GLY B C 1
ATOM 3883 O O . GLY B 1 246 ? -5.766 34.625 7.898 1 93.88 246 GLY B O 1
ATOM 3884 N N . PHE B 1 247 ? -3.57 34.625 8.203 1 96.25 247 PHE B N 1
ATOM 3885 C CA . PHE B 1 247 ? -3.484 33.156 8.016 1 96.25 247 PHE B CA 1
ATOM 3886 C C . PHE B 1 247 ? -4.223 32.438 9.125 1 96.25 247 PHE B C 1
ATOM 3888 O O . PHE B 1 247 ? -4.023 32.719 10.305 1 96.25 247 PHE B O 1
ATOM 3895 N N . THR B 1 248 ? -5.059 31.484 8.797 1 97.56 248 THR B N 1
ATOM 3896 C CA . THR B 1 248 ? -5.945 30.844 9.766 1 97.56 248 THR B CA 1
ATOM 3897 C C . THR B 1 248 ? -5.301 29.594 10.352 1 97.56 248 THR B C 1
ATOM 3899 O O . THR B 1 248 ? -4.961 28.672 9.609 1 97.56 248 THR B O 1
ATOM 3902 N N . ILE B 1 249 ? -5.125 29.547 11.617 1 98.06 249 ILE B N 1
ATOM 3903 C CA . ILE B 1 249 ? -4.641 28.406 12.375 1 98.06 249 ILE B CA 1
ATOM 3904 C C . ILE B 1 249 ? -5.676 28 13.414 1 98.06 249 ILE B C 1
ATOM 3906 O O . ILE B 1 249 ? -6.117 28.828 14.219 1 98.06 249 ILE B O 1
ATOM 3910 N N . ILE B 1 250 ? -6.094 26.75 13.391 1 98.19 250 ILE B N 1
ATOM 3911 C CA . ILE B 1 250 ? -7.02 26.281 14.414 1 98.19 250 ILE B CA 1
ATOM 3912 C C . ILE B 1 250 ? -6.371 25.156 15.227 1 98.19 250 ILE B C 1
ATOM 3914 O O . ILE B 1 250 ? -5.465 24.484 14.734 1 98.19 250 ILE B O 1
ATOM 3918 N N . THR B 1 251 ? -6.777 24.969 16.422 1 97.94 251 THR B N 1
ATOM 3919 C CA . THR B 1 251 ? -6.219 24 17.359 1 97.94 251 THR B CA 1
ATOM 3920 C C . THR B 1 251 ? -7.324 23.234 18.078 1 97.94 251 THR B C 1
ATOM 3922 O O . THR B 1 251 ? -8.438 23.75 18.234 1 97.94 251 THR B O 1
ATOM 3925 N N . PRO B 1 252 ? -7.074 21.938 18.375 1 95.75 252 PRO B N 1
ATOM 3926 C CA . PRO B 1 252 ? -8.055 21.188 19.172 1 95.75 252 PRO B CA 1
ATOM 3927 C C . PRO B 1 252 ? -8.32 21.828 20.531 1 95.75 252 PRO B C 1
ATOM 3929 O O . PRO B 1 252 ? -7.445 22.5 21.094 1 95.75 252 PRO B O 1
ATOM 3932 N N . GLU B 1 253 ? -9.602 21.641 20.953 1 85.19 253 GLU B N 1
ATOM 3933 C CA . GLU B 1 253 ? -9.953 22.141 22.266 1 85.19 253 GLU B CA 1
ATOM 3934 C C . GLU B 1 253 ? -9.227 21.375 23.375 1 85.19 253 GLU B C 1
ATOM 3936 O O . GLU B 1 253 ? -8.953 20.188 23.219 1 85.19 253 GLU B O 1
ATOM 3941 N N . SER B 1 254 ? -8.641 22.016 24.375 1 67.5 254 SER B N 1
ATOM 3942 C CA . SER B 1 254 ? -7.969 21.422 25.531 1 67.5 254 SER B CA 1
ATOM 3943 C C . SER B 1 254 ? -8.906 20.484 26.297 1 67.5 254 SER B C 1
ATOM 3945 O O . SER B 1 254 ? -10.117 20.703 26.312 1 67.5 254 SER B O 1
#

Organism: Cardiobacterium hominis (strain ATCC 15826 / DSM 8339 / NCTC 10426 / 6573) (NCBI:txid638300)

Sequence (508 aa):
MAKPIDTERRQKIVQYVMSHGKARVAELAEAFNVSGETIRKDLNELHNRNILHKGHGIVLPASAYLENVYARKAARHQEEKSRIAALAESLIPSEGVIYLDASSTVARLASLLARHRDLTIITNSMSSAQALAGSDNQVMVTGGELRHKSYGYIGQWAERAVRQVRFDIAFFGCDGFHGQGPAIRAYPELAVKECALAQADKRILLADSSKLEAEGLYCFATFRDIDLLICDRAPTAHEQTRFPPGFTIITPESMAKPIDTERRQKIVQYVMSHGKARVAELAEAFNVSGETIRKDLNELHNRNILHKGHGIVLPASAYLENVYARKAARHQEEKSRIAALAESLIPSEGVIYLDASSTVARLASLLARHRDLTIITNSMSSAQALAGSDNQVMVTGGELRHKSYGYIGQWAERAVRQVRFDIAFFGCDGFHGQGPAIRAYPELAVKECALAQADKRILLADSSKLEAEGLYCFATFRDIDLLICDRAPTAHEQTRFPPGFTIITPES

pLDDT: mean 86.55, std 15.6, range [28.42, 98.94]

InterPro domains:
  IPR001034 DeoR-type HTH domain [PF08220] (9-57)
  IPR001034 DeoR-type HTH domain [PR00037] (27-41)
  IPR001034 DeoR-type HTH domain [PR00037] (41-59)
  IPR001034 DeoR-type HTH domain [PS51000] (6-61)
  IPR001034 DeoR-type HTH domain [SM00420] (9-61)
  IPR014036 DeoR-like transcriptional repressor, C-terminal sensor domain [PF00455] (77-233)
  IPR018356 Transcription regulator, HTH DeoR-type, conserved site [PS00894] (9-43)
  IPR036388 Winged helix-like DNA-binding domain superfamily [G3DSA:1.10.10.10] (2-60)
  IPR036390 Winged helix DNA-binding domain superfamily [SSF46785] (7-58)
  IPR037171 NagB/RpiA transferase-like [SSF100950] (76-234)
  IPR050313 Carbohydrate Metabolism HTH-type Transcriptional Regulators [PTHR30363] (6-240)

Secondary structure (DSSP, 8-state):
---HHHHHHHHHHHHHHHHHS-EEHHHHHHHTT--HHHHHHHHHHHHHTTSEEEETTEEEE-HHHHT-HHHHHHHTTHHHHHHHHHHHHHTS-SSEEEEE-S-HHHHHHHHHHTT--SEEEEESBHHHHHHTTTSSSEEEE--EEEPTTT-BEESHHHHHHHHT--EEEEEEE-SEEETTEEEES-GGGHHHHHHHHHTEEEEEEE--GGGSS---SEE---GGG--EEE-SSPPPHHHHTTS-TT--EE----/---HHHHHHHHHHHHHHHHHS-EEHHHHHHHTT--HHHHHHHHHHHHHTTSEEEETTEEEE-HHHHT-HHHHHHHTTHHHHHHHHHHHHHTS-SSEEEEE-S-HHHHHHHHHHTT--SEEEEESBHHHHHHTTTSSSEEEE--EEEPTTT-BEESHHHHHHHHT--EEEEEEE-SEEETTEEEES-GGGHHHHHHHHHTEEEEEEE--GGGSS---SEE---GGG--EEE-SSPPPHHHHTTS-TT--EE----

Solvent-accessible surface area (backbone atoms only — not comparable to full-atom values): 24491 Å² total; per-residue (Å²): 43,21,30,44,70,11,44,52,38,34,53,46,46,48,47,48,16,49,73,58,58,41,37,40,40,64,54,52,9,62,74,66,70,45,52,48,68,44,37,48,19,18,44,45,32,32,27,74,63,50,42,23,33,68,54,98,65,34,33,27,26,10,72,59,41,59,63,23,53,34,62,56,55,46,63,48,62,46,67,40,30,47,45,30,19,52,50,54,53,73,72,54,66,78,58,51,34,36,34,39,39,57,29,56,46,43,28,47,29,30,45,62,49,26,78,42,54,51,35,39,36,36,27,31,13,53,63,30,50,58,45,34,43,71,27,60,39,50,40,34,33,28,17,15,39,57,35,57,56,60,39,22,32,26,55,67,52,17,34,53,47,40,67,72,44,74,25,54,36,30,40,36,52,61,51,12,37,42,95,57,18,47,6,29,75,58,72,72,54,38,62,46,51,36,41,43,58,75,31,32,74,36,34,35,37,44,43,45,65,78,28,64,79,26,65,34,75,44,68,55,44,44,56,86,70,45,65,34,36,36,20,45,53,80,72,49,78,74,48,46,71,67,49,63,89,84,68,50,72,49,51,52,82,131,43,20,33,47,69,9,43,54,37,33,52,45,44,48,49,47,16,50,74,58,58,42,37,40,40,66,57,50,8,63,74,66,73,44,52,48,66,43,36,49,19,17,43,44,30,31,27,75,62,51,42,22,34,68,57,98,65,34,33,28,26,10,72,58,42,58,63,23,54,34,61,57,54,46,62,50,63,46,67,40,29,47,45,31,20,52,50,54,54,72,72,54,67,78,58,52,34,36,34,40,39,57,30,56,46,42,29,47,29,30,44,62,50,26,76,41,53,53,34,39,38,37,27,32,15,55,62,30,49,57,44,34,42,72,28,61,38,51,41,34,33,28,16,15,40,56,34,57,56,60,39,23,32,28,56,68,53,16,35,52,47,40,65,71,44,75,24,56,36,29,40,36,52,59,51,12,37,43,93,57,18,49,6,30,75,59,72,74,55,38,62,46,51,38,39,43,58,75,30,30,74,35,34,36,37,43,43,43,66,78,29,64,78,26,65,36,74,43,68,54,45,45,55,88,68,43,66,35,36,35,18,44,52,79,71,50,79,75,47,44,70,67,49,63,89,85,66,52,70,48,52,51,83,131